Protein AF-W4FU10-F1 (afdb_monomer)

Foldseek 3Di:
DDDDDDDDPDPLAQAQEQDPPKDKDKDPPDKDWAQALQQRWIKIWAFDADPVRHGDQWTFIAIGPGPPLPDDDPQPNSVPNPDGAATHGNPQDFDHWYAANSRQWIWTHRAFFKTWIWGRDDDPVDPGTDTDDMDTDDPVKTFPDKDKDWADPCPVDPDPDDIWIWIWTQIQQGIWIWIDDPRDTGTDDGDGFRFDHWDANHVQQKIWTQGDPQSQKTWIWRDHRSDTQTAAIDGDDDNHDDPLQWDWDCAPNWIWIWGQDLPQQWTFTWTTDRVDHTDGPAIAHHPDSDRWDWAAALRWIWTDDPPVQWIFIDRPLDPDSYGLADTHHNDHDDPDPDDPDPQDWDWDDNHNFWIWTWDDDPDDDIIMIMITGGHRPLLSSLVRSLVVLPQLQVNLLVLQLGWADDPDDPPPDTVVSSLLSNQVSVQVCLLVVNQDPVSLLVNLLLQLVLVLVVVVVVVVVPDDDDPPPPDPDGPSPRGHHQDLVSCVVRHLVVCLVRDQLVSSLSSLVSNVVSCVVSPHQHDLSSLLSNCVSCVVVLNNVVVLPPDHDQDLSNLVSLVVSCVSPVSSPVVSLVSCVVVVVLQVNLVSCLVVLVLLVSLVSVLVCVVVVHDHPDDLLNNVVSLQVSLVVLLPPDDPDPVSNVVSLVSSLVSLVSSLVSCCRNPVQQQDADPQQAGVSQVVDDHDQPSQDDDPVVCVPDPDDPCPRSSQVSCSSSRHDPDPDDD

Secondary structure (DSSP, 8-state):
---PPPPP---------EEEEEEEEE--S--EEEEETTTTEEEEEEEEE-TTSPEEEEEEEEEES-TTTTS----TTTT-TT--EEEEETT---SEEEE-TTS-EEEEE-SSSEEEEEESSPPTT-SSPPEEEEEEPPTT--EEEEEEEEE---TTS---PPPEEEEEEEETTEEEEEEE-SS-EEEEEEEE--EEEEEEEGGGTEEEEEESTTS-EEEEEEEETTEEEE---EE---SS--GGGEEEEEETTEEEEEEEETTTTEEEEEEEETTEEEEEEEEEE-S--SPEEEEEETTEEEEEETTTTEEEEE-TTSS-SS-SSSPEE--------S-------EEEE-SSSEEEEEEPPSSSS--EEEEEEE---HHHHHHHHHHTT--HHHHHHHHTTPPPS-SS--TTTHHHHHHHHHHHHHHHHHHTT---HHHHHHHHHHHHHHHHHHHHHHHHTTS---S--S----TTTTPPP--HHHHIIIIIHHHTTTS-HHHHHHHHHHHHHHHHHTTPPPPHHHHHHHHHHHHTTT-GGGGGGS-PPP-HHHHHHHHHTTTT-HHHHHHHHHHHHHHT-HHHHHHHHHHTT-HHHHHHHHHHHHHTT------HHHHHHHHHHHHHHHHHS--SSHHHHHHHHHHHHHHHHHHHHHHHHH-GGGG-B-TTS-BHHHHH----GGGGPPPTTHHHH----GGG-HHHHHHHHTT--SS----

Radius of gyration: 40.21 Å; Cα contacts (8 Å, |Δi|>4): 1222; chains: 1; bounding box: 93×62×122 Å

Mean predicted aligned error: 14.96 Å

Sequence (723 aa):
MGGMPASMDESGGAHVYLSSAAVRERNMGTASWWHDEAHDCVISLRPILDAEGSSTDKLGLCVDMLPGASHGSASPIAATTHSSHGSFSHGASFVDVKLSIDCQFFAVQRNDIEVDVWATATSDDDASISLRYSVMCKRTSRLLGLYWNAKDIDASAGSTKVPSQYLTLVTTGGLEVFKLTSSKCKFHRVLAYSTHLFWWHPQQHVVVLATGSKATELRPFFVDGGNLAKISKVVVSAPLLTTAQVGLAYLYSTLYLVYSSTSNQQLLLYRVHPSVDTVCVRALRVGFPDPVALSVVDNLLVVHSATYGVSSFYDVALADADPFLHPLPLHMPMPTNNTTTCDKVETAFMSPHFALASRPTNDDDMTRVLFHAIRLNLHAIAACATASARPMLSVARFLLRRRGGTAHGDVGGDDKDVKEALFASFRTRLHEGRWPEADFRACVHMLHHHEATDAMKMQSNILPISKAMASATTSAHLLMHVSQHDWFVYFWQPLQHVLPPPRLSMFLVIFLDSLRQHAFTVSSDLLVLYIQSMATQHRCAELVAFPMDDSVEVAHELELHEGVVPAMHQVAMDMYHRLGAVDDLVRLFLRDGHVTLALRLTLRYASSKKHISHSPKWFFDQVVAVATKAASTPSPDAVTCDQSNVQARQYLYALYVFLCTFAPAALVRDDRGRSQLSYECTFPEHLCTPSDKELQINGSSNDDDPSVHFRRLFGFSDNGHGT

Solvent-accessible surface area (backbone atoms only — not comparable to full-atom values): 41799 Å² total; per-residue (Å²): 141,85,82,78,79,83,78,78,84,83,71,91,64,51,52,50,47,63,42,87,69,54,55,81,43,77,38,89,72,89,64,47,78,34,74,26,77,78,61,64,24,39,38,35,40,38,66,38,60,49,100,88,67,48,74,45,80,32,24,13,39,31,54,42,72,58,75,67,50,89,60,94,56,97,42,80,53,47,82,39,63,83,49,66,43,46,81,38,57,71,85,67,67,68,77,48,54,41,63,35,87,78,56,52,33,37,42,38,24,59,56,52,45,40,33,39,32,29,41,61,62,59,59,98,90,41,100,56,41,46,79,72,46,76,49,67,58,60,93,90,42,39,51,77,50,72,51,58,42,54,32,74,81,75,70,88,63,89,62,88,64,79,57,47,38,24,46,34,41,35,25,38,49,18,41,41,34,28,39,40,54,102,88,48,81,41,86,68,47,75,47,84,38,62,33,76,47,75,50,77,38,57,96,76,30,34,40,34,36,18,18,62,101,56,37,35,35,37,37,37,27,43,51,57,38,92,43,76,45,77,35,55,61,43,78,57,96,55,91,67,68,56,76,62,38,50,49,80,46,77,38,86,95,38,43,26,43,35,36,54,37,57,92,76,26,28,39,40,32,25,42,54,47,84,92,46,76,44,43,77,79,48,65,31,53,43,100,58,70,66,76,44,51,68,29,58,51,78,56,27,43,34,42,32,31,75,92,77,42,27,36,30,39,35,48,82,83,50,90,64,41,55,45,76,47,76,69,30,55,71,49,79,86,69,90,79,80,83,72,99,66,89,71,82,60,54,71,45,80,78,47,45,50,37,34,39,37,41,41,80,52,91,78,81,89,47,42,35,40,35,42,28,36,64,46,84,41,58,52,40,49,32,50,47,38,51,72,69,66,52,60,65,57,58,54,49,61,51,46,31,49,50,72,35,91,61,101,65,88,61,94,76,60,27,66,53,58,42,49,50,24,50,30,49,39,52,50,52,32,52,73,72,67,72,54,54,70,70,59,51,43,54,42,51,41,52,51,49,49,50,51,47,56,49,55,54,47,64,67,59,65,81,56,86,90,76,83,88,84,82,69,94,71,59,84,72,84,52,54,62,88,77,52,74,65,52,45,40,66,60,42,49,61,64,38,68,83,70,46,58,47,72,62,47,46,55,56,48,50,52,50,53,51,38,37,51,78,63,71,49,85,69,58,50,72,59,53,40,53,47,51,55,33,30,48,79,66,74,46,53,73,61,54,72,80,48,92,72,73,82,44,72,69,38,30,51,55,34,48,77,47,24,93,79,37,69,64,35,38,54,54,20,50,54,37,31,59,75,72,63,41,56,67,59,47,34,53,49,26,38,73,75,62,41,48,71,58,23,55,50,52,50,50,58,40,50,76,68,73,48,90,72,88,74,49,75,60,55,54,49,56,51,53,49,51,44,26,45,53,49,56,64,60,90,58,98,46,76,71,58,51,54,52,28,38,52,51,24,51,51,51,54,51,52,48,52,60,45,38,61,71,76,44,43,72,42,57,45,61,49,99,84,52,36,7,57,44,40,76,76,53,83,84,72,78,78,65,38,66,75,56,81,68,60,64,71,77,52,97,67,62,86,80,73,39,62,44,58,48,53,36,51,73,53,12,38,68,90,71,92,67,89,130

Structure (mmCIF, N/CA/C/O backbone):
data_AF-W4FU10-F1
#
_entry.id   AF-W4FU10-F1
#
loop_
_atom_site.group_PDB
_atom_site.id
_atom_site.type_symbol
_atom_site.label_atom_id
_atom_site.label_alt_id
_atom_site.label_comp_id
_atom_site.label_asym_id
_atom_site.label_entity_id
_atom_site.label_seq_id
_atom_site.pdbx_PDB_ins_code
_atom_site.Cartn_x
_atom_site.Cartn_y
_atom_site.Cartn_z
_atom_site.occupancy
_atom_site.B_iso_or_equiv
_atom_site.auth_seq_id
_atom_site.auth_comp_id
_atom_site.auth_asym_id
_atom_site.auth_atom_id
_atom_site.pdbx_PDB_model_num
ATOM 1 N N . MET A 1 1 ? 4.663 34.927 34.720 1.00 31.19 1 MET A N 1
ATOM 2 C CA . MET A 1 1 ? 5.651 34.157 33.940 1.00 31.19 1 MET A CA 1
ATOM 3 C C . MET A 1 1 ? 4.883 33.146 33.113 1.00 31.19 1 MET A C 1
ATOM 5 O O . MET A 1 1 ? 4.564 32.076 33.607 1.00 31.19 1 MET A O 1
ATOM 9 N N . GLY A 1 2 ? 4.456 33.560 31.923 1.00 28.30 2 GLY A N 1
ATOM 10 C CA . GLY A 1 2 ? 3.767 32.702 30.966 1.00 28.30 2 GLY A CA 1
ATOM 11 C C . GLY A 1 2 ? 4.733 32.386 29.836 1.00 28.30 2 GLY A C 1
ATOM 12 O O . GLY A 1 2 ? 5.210 33.308 29.180 1.00 28.30 2 GLY A O 1
ATOM 13 N N . GLY A 1 3 ? 5.048 31.108 29.656 1.00 23.39 3 GLY A N 1
ATOM 14 C CA . GLY A 1 3 ? 5.689 30.603 28.450 1.00 23.39 3 GLY A CA 1
ATOM 15 C C . GLY A 1 3 ? 4.611 29.996 27.565 1.00 23.39 3 GLY A C 1
ATOM 16 O O . GLY A 1 3 ? 4.028 28.979 27.932 1.00 23.39 3 GLY A O 1
ATOM 17 N N . MET A 1 4 ? 4.319 30.643 26.437 1.00 23.44 4 MET A N 1
ATOM 18 C CA . MET A 1 4 ? 3.614 29.996 25.331 1.00 23.44 4 MET A CA 1
ATOM 19 C C . MET A 1 4 ? 4.561 28.990 24.658 1.00 23.44 4 MET A C 1
ATOM 21 O O . MET A 1 4 ? 5.756 29.279 24.548 1.00 23.44 4 MET A O 1
ATOM 25 N N . PRO A 1 5 ? 4.067 27.829 24.200 1.00 24.67 5 PRO A N 1
ATOM 26 C CA . PRO A 1 5 ? 4.856 26.918 23.387 1.00 24.67 5 PRO A CA 1
ATOM 27 C C . PRO A 1 5 ? 5.065 27.503 21.986 1.00 24.67 5 PRO A C 1
ATOM 29 O O . PRO A 1 5 ? 4.197 28.188 21.444 1.00 24.67 5 PRO A O 1
ATOM 32 N N . ALA A 1 6 ? 6.249 27.232 21.439 1.00 24.22 6 ALA A N 1
ATOM 33 C CA . ALA A 1 6 ? 6.689 27.646 20.118 1.00 24.22 6 ALA A CA 1
ATOM 34 C C . ALA A 1 6 ? 5.637 27.320 19.049 1.00 24.22 6 ALA A C 1
ATOM 36 O O . ALA A 1 6 ? 5.184 26.180 18.929 1.00 24.22 6 ALA A O 1
ATOM 37 N N . SER A 1 7 ? 5.271 28.341 18.277 1.00 23.59 7 SER A N 1
ATOM 38 C CA . SER A 1 7 ? 4.534 28.192 17.033 1.00 23.59 7 SER A CA 1
ATOM 39 C C . SER A 1 7 ? 5.283 27.214 16.133 1.00 23.59 7 SER A C 1
ATOM 41 O O . SER A 1 7 ? 6.434 27.453 15.768 1.00 23.59 7 SER A O 1
ATOM 43 N N . MET A 1 8 ? 4.613 26.111 15.802 1.00 24.69 8 MET A N 1
ATOM 44 C CA . MET A 1 8 ? 4.911 25.319 14.619 1.00 24.69 8 MET A CA 1
ATOM 45 C C . MET A 1 8 ? 5.003 26.276 13.430 1.00 24.69 8 MET A C 1
ATOM 47 O O . MET A 1 8 ? 4.026 26.956 13.119 1.00 24.69 8 MET A O 1
ATOM 51 N N . ASP A 1 9 ? 6.165 26.336 12.784 1.00 25.33 9 ASP A N 1
ATOM 52 C CA . ASP A 1 9 ? 6.277 26.916 11.450 1.00 25.33 9 ASP A CA 1
ATOM 53 C C . ASP A 1 9 ? 5.511 26.008 10.479 1.00 25.33 9 ASP A C 1
ATOM 55 O O . ASP A 1 9 ? 6.021 25.038 9.914 1.00 25.33 9 ASP A O 1
ATOM 59 N N . GLU A 1 10 ? 4.228 26.329 10.340 1.00 28.89 10 GLU A N 1
ATOM 60 C CA . GLU A 1 10 ? 3.354 25.945 9.248 1.00 28.89 10 GLU A CA 1
ATOM 61 C C . GLU A 1 10 ? 3.898 26.535 7.939 1.00 28.89 10 GLU A C 1
ATOM 63 O O . GLU A 1 10 ? 3.565 27.645 7.531 1.00 28.89 10 GLU A O 1
ATOM 68 N N . SER A 1 11 ? 4.707 25.763 7.220 1.00 25.77 11 SER A N 1
ATOM 69 C CA . SER A 1 11 ? 4.783 25.890 5.765 1.00 25.77 11 SER A CA 1
ATOM 70 C C . SER A 1 11 ? 4.381 24.556 5.146 1.00 25.77 11 SER A C 1
ATOM 72 O O . SER A 1 11 ? 5.181 23.652 4.927 1.00 25.77 11 SER A O 1
ATOM 74 N N . GLY A 1 12 ? 3.071 24.423 4.915 1.00 27.34 12 GLY A N 1
ATOM 75 C CA . GLY A 1 12 ? 2.421 23.297 4.245 1.00 27.34 12 GLY A CA 1
ATOM 76 C C . GLY A 1 12 ? 2.754 23.204 2.755 1.00 27.34 12 GLY A C 1
ATOM 77 O O . GLY A 1 12 ? 1.863 23.271 1.911 1.00 27.34 12 GLY A O 1
ATOM 78 N N . GLY A 1 13 ? 4.032 23.040 2.420 1.00 28.36 13 GLY A N 1
ATOM 79 C CA . GLY A 1 13 ? 4.457 22.566 1.111 1.00 28.36 13 GLY A CA 1
ATOM 80 C C . GLY A 1 13 ? 4.520 21.043 1.127 1.00 28.36 13 GLY A C 1
ATOM 81 O O . GLY A 1 13 ? 5.261 20.463 1.918 1.00 28.36 13 GLY A O 1
ATOM 82 N N . ALA A 1 14 ? 3.768 20.356 0.262 1.00 34.28 14 ALA A N 1
ATOM 83 C CA . ALA A 1 14 ? 4.060 18.950 0.008 1.00 34.28 14 ALA A CA 1
ATOM 84 C C . ALA A 1 14 ? 5.421 18.845 -0.679 1.00 34.28 14 ALA A C 1
ATOM 86 O O . ALA A 1 14 ? 5.554 19.044 -1.886 1.00 34.28 14 ALA A O 1
ATOM 87 N N . HIS A 1 15 ? 6.438 18.549 0.119 1.00 41.62 15 HIS A N 1
ATOM 88 C CA . HIS A 1 15 ? 7.781 18.311 -0.363 1.00 41.62 15 HIS A CA 1
ATOM 89 C C . HIS A 1 15 ? 7.943 16.822 -0.654 1.00 41.62 15 HIS A C 1
ATOM 91 O O . HIS A 1 15 ? 7.780 15.969 0.221 1.00 41.62 15 HIS A O 1
ATOM 97 N N . VAL A 1 16 ? 8.304 16.510 -1.896 1.00 39.72 16 VAL A N 1
ATOM 98 C CA . VAL A 1 16 ? 9.023 15.272 -2.188 1.00 39.72 16 VAL A CA 1
ATOM 99 C C . VAL A 1 16 ? 10.358 15.391 -1.462 1.00 39.72 16 VAL A C 1
ATOM 101 O O . VAL A 1 16 ? 11.222 16.144 -1.895 1.00 39.72 16 VAL A O 1
ATOM 104 N N . TYR A 1 17 ? 10.514 14.727 -0.319 1.00 43.12 17 TYR A N 1
ATOM 105 C CA . TYR A 1 17 ? 11.795 14.718 0.378 1.00 43.12 17 TYR A CA 1
ATOM 106 C C . TYR A 1 17 ? 12.625 13.561 -0.177 1.00 43.12 17 TYR A C 1
ATOM 108 O O . TYR A 1 17 ? 12.293 12.391 0.022 1.00 43.12 17 TYR A O 1
ATOM 116 N N . LEU A 1 18 ? 13.705 13.883 -0.888 1.00 43.56 18 LEU A N 1
ATOM 117 C CA . LEU A 1 18 ? 14.723 12.901 -1.250 1.00 43.56 18 LEU A CA 1
ATOM 118 C C . LEU A 1 18 ? 15.437 12.466 0.032 1.00 43.56 18 LEU A C 1
ATOM 120 O O . LEU A 1 18 ? 16.051 13.282 0.714 1.00 43.56 18 LEU A O 1
ATOM 124 N N . SER A 1 19 ? 15.297 11.197 0.407 1.00 37.06 19 SER A N 1
ATOM 125 C CA . SER A 1 19 ? 15.842 10.691 1.667 1.00 37.06 19 SER A CA 1
ATOM 126 C C . SER A 1 19 ? 17.360 10.511 1.590 1.00 37.06 19 SER A C 1
ATOM 128 O O . SER A 1 19 ? 17.912 10.155 0.551 1.00 37.06 19 SER A O 1
ATOM 130 N N . SER A 1 20 ? 18.010 10.718 2.737 1.00 30.88 20 SER A N 1
ATOM 131 C CA . SER A 1 20 ? 19.456 10.754 3.004 1.00 30.88 20 SER A CA 1
ATOM 132 C C . SER A 1 20 ? 20.206 9.416 2.835 1.00 30.88 20 SER A C 1
ATOM 134 O O . SER A 1 20 ? 21.235 9.200 3.476 1.00 30.88 20 SER A O 1
ATOM 136 N N . ALA A 1 21 ? 19.759 8.508 1.969 1.00 35.88 21 ALA A N 1
ATOM 137 C CA . ALA A 1 21 ? 20.640 7.450 1.471 1.00 35.88 21 ALA A CA 1
ATOM 138 C C . ALA A 1 21 ? 21.494 8.047 0.345 1.00 35.88 21 ALA A C 1
ATOM 140 O O . ALA A 1 21 ? 21.307 7.726 -0.826 1.00 35.88 21 ALA A O 1
ATOM 141 N N . ALA A 1 22 ? 22.335 9.020 0.711 1.00 43.72 22 ALA A N 1
ATOM 142 C CA . ALA A 1 22 ? 23.119 9.781 -0.238 1.00 43.72 22 ALA A CA 1
ATOM 143 C C . ALA A 1 22 ? 24.577 9.347 -0.217 1.00 43.72 22 ALA A C 1
ATOM 145 O O . ALA A 1 22 ? 25.262 9.497 0.796 1.00 43.72 22 ALA A O 1
ATOM 146 N N . VAL A 1 23 ? 25.063 8.845 -1.350 1.00 47.91 23 VAL A N 1
ATOM 147 C CA . VAL A 1 23 ? 26.503 8.678 -1.555 1.00 47.91 23 VAL A CA 1
ATOM 148 C C . VAL A 1 23 ? 27.050 10.009 -2.017 1.00 47.91 23 VAL A C 1
ATOM 150 O O . VAL A 1 23 ? 26.573 10.590 -2.995 1.00 47.91 23 VAL A O 1
ATOM 153 N N . ARG A 1 24 ? 28.032 10.506 -1.264 1.00 47.97 24 ARG A N 1
ATOM 154 C CA . ARG A 1 24 ? 28.700 11.762 -1.560 1.00 47.97 24 ARG A CA 1
ATOM 155 C C . ARG A 1 24 ? 30.018 11.518 -2.258 1.00 47.97 24 ARG A C 1
ATOM 157 O O . ARG A 1 24 ? 30.980 11.062 -1.649 1.00 47.97 24 ARG A O 1
ATOM 164 N N . GLU A 1 25 ? 30.066 11.965 -3.497 1.00 54.59 25 GLU A N 1
ATOM 165 C CA . GLU A 1 25 ? 31.232 11.890 -4.350 1.00 54.59 25 GLU A CA 1
ATOM 166 C C . GLU A 1 25 ? 31.921 13.256 -4.463 1.00 54.59 25 GLU A C 1
ATOM 168 O O . GLU A 1 25 ? 31.271 14.296 -4.637 1.00 54.59 25 GLU A O 1
ATOM 173 N N . ARG A 1 26 ? 33.255 13.268 -4.412 1.00 53.31 26 ARG A N 1
ATOM 174 C CA . ARG A 1 26 ? 34.060 14.413 -4.857 1.00 53.31 26 ARG A CA 1
ATOM 175 C C . ARG A 1 26 ? 34.611 14.103 -6.245 1.00 53.31 26 ARG A C 1
ATOM 177 O O . ARG A 1 26 ? 35.449 13.219 -6.372 1.00 53.31 26 ARG A O 1
ATOM 184 N N . ASN A 1 27 ? 34.164 14.836 -7.264 1.00 59.34 27 ASN A N 1
ATOM 185 C CA . ASN A 1 27 ? 34.719 14.714 -8.607 1.00 59.34 27 ASN A CA 1
ATOM 186 C C . ASN A 1 27 ? 36.088 15.411 -8.647 1.00 59.34 27 ASN A C 1
ATOM 188 O O . ASN A 1 27 ? 36.135 16.628 -8.503 1.00 59.34 27 ASN A O 1
ATOM 192 N N . MET A 1 28 ? 37.166 14.636 -8.811 1.00 52.41 28 MET A N 1
ATOM 193 C CA . MET A 1 28 ? 38.549 15.113 -9.019 1.00 52.41 28 MET A CA 1
ATOM 194 C C . MET A 1 28 ? 38.879 15.347 -10.513 1.00 52.41 28 MET A C 1
ATOM 196 O O . MET A 1 28 ? 40.018 15.653 -10.846 1.00 52.41 28 MET A O 1
ATOM 200 N N . GLY A 1 29 ? 37.897 15.187 -11.415 1.00 53.84 29 GLY A N 1
ATOM 201 C CA . GLY A 1 29 ? 38.054 15.275 -12.872 1.00 53.84 29 GLY A CA 1
ATOM 202 C C . GLY A 1 29 ? 37.868 13.920 -13.572 1.00 53.84 29 GLY A C 1
ATOM 203 O O . GLY A 1 29 ? 38.444 12.915 -13.174 1.00 53.84 29 GLY A O 1
ATOM 204 N N . THR A 1 30 ? 37.063 13.901 -14.646 1.00 52.94 30 THR A N 1
ATOM 205 C CA . THR A 1 30 ? 36.764 12.766 -15.566 1.00 52.94 30 THR A CA 1
ATOM 206 C C . THR A 1 30 ? 35.996 11.550 -15.027 1.00 52.94 30 THR A C 1
ATOM 208 O O . THR A 1 30 ? 35.845 10.561 -15.745 1.00 52.94 30 THR A O 1
ATOM 211 N N . ALA A 1 31 ? 35.440 11.604 -13.817 1.00 59.84 31 ALA A N 1
ATOM 212 C CA . ALA A 1 31 ? 34.689 10.463 -13.303 1.00 59.84 31 ALA A CA 1
ATOM 213 C C . ALA A 1 31 ? 33.359 10.255 -14.058 1.00 59.84 31 ALA A C 1
ATOM 215 O O . ALA A 1 31 ? 32.524 11.161 -14.152 1.00 59.84 31 ALA A O 1
ATOM 216 N N . SER A 1 32 ? 33.187 9.051 -14.609 1.00 76.12 32 SER A N 1
ATOM 217 C CA . SER A 1 32 ? 31.986 8.595 -15.323 1.00 76.12 32 SER A CA 1
ATOM 218 C C . SER A 1 32 ? 31.208 7.599 -14.464 1.00 76.12 32 SER A C 1
ATOM 220 O O . SER A 1 32 ? 31.798 6.875 -13.664 1.00 76.12 32 SER A O 1
ATOM 222 N N . TRP A 1 33 ? 29.880 7.606 -14.593 1.00 80.81 33 TRP A N 1
ATOM 223 C CA . TRP A 1 33 ? 28.963 6.885 -13.704 1.00 80.81 33 TRP A CA 1
ATOM 224 C C . TRP A 1 33 ? 27.923 6.133 -14.523 1.00 80.81 33 TRP A C 1
ATOM 226 O O . TRP A 1 33 ? 27.387 6.681 -15.488 1.00 80.81 33 TRP A O 1
ATOM 236 N N . TRP A 1 34 ? 27.577 4.927 -14.084 1.00 85.38 34 TRP A N 1
ATOM 237 C CA . TRP A 1 34 ? 26.547 4.090 -14.691 1.00 85.38 34 TRP A CA 1
ATOM 238 C C . TRP A 1 34 ? 25.648 3.502 -13.614 1.00 85.38 34 TRP A C 1
ATOM 240 O O . TRP A 1 34 ? 26.103 3.135 -12.534 1.00 85.38 34 TRP A O 1
ATOM 250 N N . HIS A 1 35 ? 24.357 3.410 -13.914 1.00 84.06 35 HIS A N 1
ATOM 251 C CA . HIS A 1 35 ? 23.396 2.731 -13.056 1.00 84.06 35 HIS A CA 1
ATOM 252 C C . HIS A 1 35 ? 23.231 1.283 -13.521 1.00 84.06 35 HIS A C 1
ATOM 254 O O . HIS A 1 35 ? 22.861 1.032 -14.676 1.0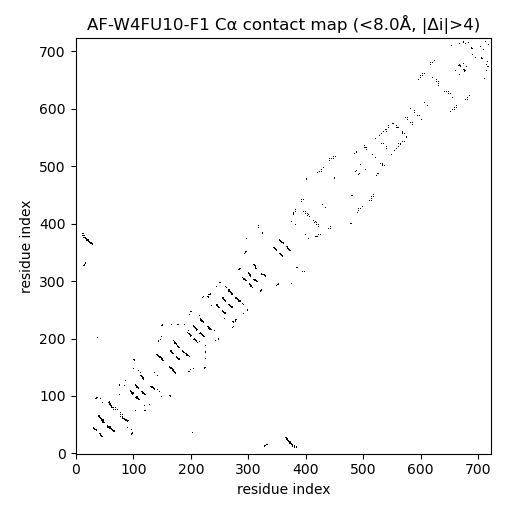0 84.06 35 HIS A O 1
ATOM 260 N N . ASP A 1 36 ? 23.473 0.332 -12.625 1.00 86.31 36 ASP A N 1
ATOM 261 C CA . ASP A 1 36 ? 23.208 -1.077 -12.875 1.00 86.31 36 ASP A CA 1
ATOM 262 C C . ASP A 1 36 ? 21.815 -1.445 -12.356 1.00 86.31 36 ASP A C 1
ATOM 264 O O . ASP A 1 36 ? 21.576 -1.583 -11.161 1.00 86.31 36 ASP A O 1
ATOM 268 N N . GLU A 1 37 ? 20.873 -1.606 -13.285 1.00 83.69 37 GLU A N 1
ATOM 269 C CA . GLU A 1 37 ? 19.467 -1.889 -12.974 1.00 83.69 37 GLU A CA 1
ATOM 270 C C . GLU A 1 37 ? 19.261 -3.270 -12.335 1.00 83.69 37 GLU A C 1
ATOM 272 O O . GLU A 1 37 ? 18.239 -3.500 -11.693 1.00 83.69 37 GLU A O 1
ATOM 277 N N . ALA A 1 38 ? 20.173 -4.221 -12.575 1.00 85.06 38 ALA A N 1
ATOM 278 C CA . ALA A 1 38 ? 20.026 -5.595 -12.103 1.00 85.06 38 ALA A CA 1
ATOM 279 C C . ALA A 1 38 ? 20.336 -5.713 -10.608 1.00 85.06 38 ALA A C 1
ATOM 281 O O . ALA A 1 38 ? 19.668 -6.479 -9.913 1.00 85.06 38 ALA A O 1
ATOM 282 N N . HIS A 1 39 ? 21.303 -4.930 -10.133 1.00 83.81 39 HIS A N 1
ATOM 283 C CA . HIS A 1 39 ? 21.738 -4.908 -8.740 1.00 83.81 39 HIS A CA 1
ATOM 284 C C . HIS A 1 39 ? 21.295 -3.649 -7.983 1.00 83.81 39 HIS A C 1
ATOM 286 O O . HIS A 1 39 ? 21.554 -3.566 -6.787 1.00 83.81 39 HIS A O 1
ATOM 292 N N . ASP A 1 40 ? 20.632 -2.700 -8.656 1.00 79.81 40 ASP A N 1
ATOM 293 C CA . ASP A 1 40 ? 20.196 -1.406 -8.104 1.00 79.81 40 ASP A CA 1
ATOM 294 C C . ASP A 1 40 ? 21.362 -0.629 -7.464 1.00 79.81 40 ASP A C 1
ATOM 296 O O . ASP A 1 40 ? 21.273 -0.114 -6.350 1.00 79.81 40 ASP A O 1
ATOM 300 N N . CYS A 1 41 ? 22.500 -0.596 -8.165 1.00 82.81 41 CYS A N 1
ATOM 301 C CA . CYS A 1 41 ? 23.742 0.003 -7.682 1.00 82.81 41 CYS A CA 1
ATOM 302 C C . CYS A 1 41 ? 24.332 1.006 -8.685 1.00 82.81 41 CYS A C 1
ATOM 304 O O . CYS A 1 41 ? 23.922 1.088 -9.848 1.00 82.81 41 CYS A O 1
ATOM 306 N N . VAL A 1 42 ? 25.304 1.794 -8.222 1.00 82.62 42 VAL A N 1
ATOM 307 C CA . VAL A 1 42 ? 26.023 2.768 -9.049 1.00 82.62 42 VAL A CA 1
ATOM 308 C C . VAL A 1 42 ? 27.446 2.276 -9.268 1.00 82.62 42 VAL A C 1
ATOM 310 O O . VAL A 1 42 ? 28.153 1.951 -8.318 1.00 82.62 42 VAL A O 1
ATOM 313 N N . ILE A 1 43 ? 27.871 2.241 -10.527 1.00 85.75 43 ILE A N 1
ATOM 314 C CA . ILE A 1 43 ? 29.237 1.915 -10.923 1.00 85.75 43 ILE A CA 1
ATOM 315 C C . ILE A 1 43 ? 29.932 3.203 -11.341 1.00 85.75 43 ILE A C 1
ATOM 317 O O . ILE A 1 43 ? 29.397 3.971 -12.141 1.00 85.75 43 ILE A O 1
ATOM 321 N N . SER A 1 44 ? 31.128 3.434 -10.817 1.00 84.25 44 SER A N 1
ATOM 322 C CA . SER A 1 44 ? 31.880 4.665 -11.011 1.00 84.25 44 SER A CA 1
ATOM 323 C C . SER A 1 44 ? 33.290 4.415 -11.517 1.00 84.25 44 SER A C 1
ATOM 325 O O . SER A 1 44 ? 33.976 3.531 -11.022 1.00 84.25 44 SER A O 1
ATOM 327 N N . LEU A 1 45 ? 33.754 5.196 -12.491 1.00 84.38 45 LEU A N 1
ATOM 328 C CA . LEU A 1 45 ? 35.150 5.191 -12.924 1.00 84.38 45 LEU A CA 1
ATOM 329 C C . LEU A 1 45 ? 35.900 6.302 -12.193 1.00 84.38 45 LEU A C 1
ATOM 331 O O . LEU A 1 45 ? 35.633 7.482 -12.420 1.00 84.38 45 LEU A O 1
ATOM 335 N N . ARG A 1 46 ? 36.824 5.927 -11.306 1.00 81.94 46 ARG A N 1
ATOM 336 C CA . ARG A 1 46 ? 37.506 6.852 -10.389 1.00 81.94 46 ARG A CA 1
ATOM 337 C C . ARG A 1 46 ? 39.018 6.658 -10.417 1.00 81.94 46 ARG A C 1
ATOM 339 O O . ARG A 1 46 ? 39.462 5.537 -10.667 1.00 81.94 46 ARG A O 1
ATOM 346 N N . PRO A 1 47 ? 39.822 7.696 -10.137 1.00 77.50 47 PRO A N 1
ATOM 347 C CA . PRO A 1 47 ? 41.255 7.518 -9.951 1.00 77.50 47 PRO A CA 1
ATOM 348 C C . PRO A 1 47 ? 41.556 6.547 -8.811 1.00 77.50 47 PRO A C 1
ATOM 350 O O . PRO A 1 47 ? 40.947 6.609 -7.742 1.00 77.50 47 PRO A O 1
ATOM 353 N N . ILE A 1 48 ? 42.499 5.638 -9.044 1.00 77.12 48 ILE A N 1
ATOM 354 C CA . ILE A 1 48 ? 43.001 4.732 -8.014 1.00 77.12 48 ILE A CA 1
ATOM 355 C C . ILE A 1 48 ? 43.905 5.556 -7.099 1.00 77.12 48 ILE A C 1
ATOM 357 O O . ILE A 1 48 ? 44.813 6.230 -7.585 1.00 77.12 48 ILE A O 1
ATOM 361 N N . LEU A 1 49 ? 43.662 5.513 -5.791 1.00 74.56 49 LEU A N 1
ATOM 362 C CA . LEU A 1 49 ? 44.477 6.214 -4.799 1.00 74.56 49 LEU A CA 1
ATOM 363 C C . LEU A 1 49 ? 45.592 5.296 -4.284 1.00 74.56 49 LEU A C 1
ATOM 365 O O . LEU A 1 49 ? 45.380 4.091 -4.127 1.00 74.56 49 LEU A O 1
ATOM 369 N N . ASP A 1 50 ? 46.771 5.856 -4.030 1.00 71.81 50 ASP A N 1
ATOM 370 C CA . ASP A 1 50 ? 47.863 5.149 -3.361 1.00 71.81 50 ASP A CA 1
ATOM 371 C C . ASP A 1 50 ? 47.655 5.068 -1.834 1.00 71.81 50 ASP A C 1
ATOM 373 O O . ASP A 1 50 ? 46.685 5.592 -1.280 1.00 71.81 50 ASP A O 1
ATOM 377 N N . ALA A 1 51 ? 48.566 4.381 -1.133 1.00 67.75 51 ALA A N 1
ATOM 378 C CA . ALA A 1 51 ? 48.492 4.186 0.320 1.00 67.75 51 ALA A CA 1
ATOM 379 C C . ALA A 1 51 ? 48.576 5.499 1.128 1.00 67.75 51 ALA A C 1
ATOM 381 O O . ALA A 1 51 ? 48.194 5.518 2.298 1.00 67.75 51 ALA A O 1
ATOM 382 N N . GLU A 1 52 ? 49.057 6.583 0.513 1.00 67.56 52 GLU A N 1
ATOM 383 C CA . GLU A 1 52 ? 49.159 7.921 1.104 1.00 67.56 52 GLU A CA 1
ATOM 384 C C . GLU A 1 52 ? 47.939 8.800 0.753 1.00 67.56 52 GLU A C 1
ATOM 386 O O . GLU A 1 52 ? 47.806 9.916 1.258 1.00 67.56 52 GLU A O 1
ATOM 391 N N . GLY A 1 53 ? 47.004 8.283 -0.057 1.00 62.44 53 GLY A N 1
ATOM 392 C CA . GLY A 1 53 ? 45.776 8.960 -0.474 1.00 62.44 53 GLY A CA 1
ATOM 393 C C . GLY A 1 53 ? 45.942 9.890 -1.681 1.00 62.44 53 GLY A C 1
ATOM 394 O O . GLY A 1 53 ? 45.016 10.641 -1.992 1.00 62.44 53 GLY A O 1
ATOM 395 N N . SER A 1 54 ? 47.090 9.851 -2.360 1.00 66.25 54 SER A N 1
ATOM 396 C CA . SER A 1 54 ? 47.356 10.595 -3.590 1.00 66.25 54 SER A CA 1
ATOM 397 C C . SER A 1 54 ? 46.820 9.846 -4.815 1.00 66.25 54 SER A C 1
ATOM 399 O O . SER A 1 54 ? 46.801 8.615 -4.867 1.00 66.25 54 SER A O 1
ATOM 401 N N . SER A 1 55 ? 46.350 10.591 -5.818 1.00 64.94 55 SER A N 1
ATOM 402 C CA . SER A 1 55 ? 45.813 10.015 -7.054 1.00 64.94 55 SER A CA 1
ATOM 403 C C . SER A 1 55 ? 46.927 9.415 -7.906 1.00 64.94 55 SER A C 1
ATOM 405 O O . SER A 1 55 ? 47.880 10.102 -8.269 1.00 64.94 55 SER A O 1
ATOM 407 N N . THR A 1 56 ? 46.772 8.156 -8.306 1.00 69.12 56 THR A N 1
ATOM 408 C CA . THR A 1 56 ? 47.577 7.571 -9.385 1.00 69.12 56 THR A CA 1
ATOM 409 C C . THR A 1 56 ? 47.069 8.049 -10.754 1.00 69.12 56 THR A C 1
ATOM 411 O O . THR A 1 56 ? 45.933 8.505 -10.880 1.00 69.12 56 THR A O 1
ATOM 414 N N . ASP A 1 57 ? 47.879 7.901 -11.809 1.00 74.69 57 ASP A N 1
ATOM 415 C CA . ASP A 1 57 ? 47.501 8.186 -13.214 1.00 74.69 57 ASP A CA 1
ATOM 416 C C . ASP A 1 57 ? 46.575 7.102 -13.826 1.00 74.69 57 ASP A C 1
ATOM 418 O O . ASP A 1 57 ? 46.430 6.950 -15.041 1.00 74.69 57 ASP A O 1
ATOM 422 N N . LYS A 1 58 ? 45.986 6.257 -12.975 1.00 81.31 58 LYS A N 1
ATOM 423 C CA . LYS A 1 58 ? 45.171 5.108 -13.366 1.00 81.31 58 LYS A CA 1
ATOM 424 C C . LYS A 1 58 ? 43.770 5.241 -12.800 1.00 81.31 58 LYS A C 1
ATOM 426 O O . LYS A 1 58 ? 43.580 5.682 -11.672 1.00 81.31 58 LYS A O 1
ATOM 431 N N . LEU A 1 59 ? 42.797 4.798 -13.583 1.00 83.56 59 LEU A N 1
ATOM 432 C CA . LEU A 1 59 ? 41.392 4.742 -13.201 1.00 83.56 59 LEU A CA 1
ATOM 433 C C . LEU A 1 59 ? 40.996 3.303 -12.852 1.00 83.56 59 LEU A C 1
ATOM 435 O O . LEU A 1 59 ? 41.553 2.350 -13.398 1.00 83.56 59 LEU A O 1
ATOM 439 N N . GLY A 1 60 ? 40.011 3.142 -11.978 1.00 84.50 60 GLY A N 1
ATOM 440 C CA . GLY A 1 60 ? 39.400 1.866 -11.621 1.00 84.50 60 GLY A CA 1
ATOM 441 C C . GLY A 1 60 ? 37.891 2.010 -11.438 1.00 84.50 60 GLY A C 1
ATOM 442 O O . GLY A 1 60 ? 37.386 3.099 -11.167 1.00 84.50 60 GLY A O 1
ATOM 443 N N . LEU A 1 61 ? 37.169 0.910 -11.632 1.00 87.00 61 LEU A N 1
ATOM 444 C CA . LEU A 1 61 ? 35.723 0.825 -11.452 1.00 87.00 61 LEU A CA 1
ATOM 445 C C . LEU A 1 61 ? 35.397 0.582 -9.982 1.00 87.00 61 LEU A C 1
ATOM 447 O O . LEU A 1 61 ? 35.910 -0.359 -9.392 1.00 87.00 61 LEU A O 1
ATOM 451 N N . CYS A 1 62 ? 34.511 1.357 -9.387 1.00 83.38 62 CYS A N 1
ATOM 452 C CA . CYS A 1 62 ? 34.026 1.102 -8.039 1.00 83.38 62 CYS A CA 1
ATOM 453 C C . CYS A 1 62 ? 32.519 0.862 -8.060 1.00 83.38 62 CYS A C 1
ATOM 455 O O . CYS A 1 62 ? 31.817 1.408 -8.908 1.00 83.38 62 CYS A O 1
ATOM 457 N N . VAL A 1 63 ? 32.033 0.043 -7.129 1.00 83.31 63 VAL A N 1
ATOM 458 C CA . VAL A 1 63 ? 30.606 -0.255 -6.979 1.00 83.31 63 VAL A CA 1
ATOM 459 C C . VAL A 1 63 ? 30.126 0.345 -5.671 1.00 83.31 63 VAL A C 1
ATOM 461 O O . VAL A 1 63 ? 30.543 -0.078 -4.596 1.00 83.31 63 VAL A O 1
ATOM 464 N N . ASP A 1 64 ? 29.229 1.311 -5.776 1.00 78.00 64 ASP A N 1
ATOM 465 C CA . ASP A 1 64 ? 28.610 1.997 -4.656 1.00 78.00 64 ASP A CA 1
ATOM 466 C C . ASP A 1 64 ? 27.126 1.564 -4.560 1.00 78.00 64 ASP A C 1
ATOM 468 O O . ASP A 1 64 ? 26.495 1.223 -5.561 1.00 78.00 64 ASP A O 1
ATOM 472 N N . MET A 1 65 ? 26.543 1.570 -3.354 1.00 72.50 65 MET A N 1
ATOM 473 C CA . MET A 1 65 ? 25.120 1.243 -3.098 1.00 72.50 65 MET A CA 1
ATOM 474 C C . MET A 1 65 ? 24.667 -0.204 -3.381 1.00 72.50 65 MET A C 1
ATOM 476 O O . MET A 1 65 ? 23.473 -0.437 -3.530 1.00 72.50 65 MET A O 1
ATOM 480 N N . LEU A 1 66 ? 25.566 -1.196 -3.400 1.00 78.62 66 LEU A N 1
ATOM 481 C CA . LEU A 1 66 ? 25.180 -2.603 -3.595 1.00 78.62 66 LEU A CA 1
ATOM 482 C C . LEU A 1 66 ? 24.336 -3.148 -2.409 1.00 78.62 66 LEU A C 1
ATOM 484 O O . LEU A 1 66 ? 24.851 -3.219 -1.285 1.00 78.62 66 LEU A O 1
ATOM 488 N N . PRO A 1 67 ? 23.075 -3.580 -2.617 1.00 67.06 67 PRO A N 1
ATOM 489 C CA . PRO A 1 67 ? 22.228 -4.120 -1.550 1.00 67.06 67 PRO A CA 1
ATOM 490 C C . PRO A 1 67 ? 22.774 -5.441 -0.971 1.00 67.06 67 PRO A C 1
ATOM 492 O O . PRO A 1 67 ? 23.174 -6.334 -1.714 1.00 67.06 67 PRO A O 1
ATOM 495 N N . GLY A 1 68 ? 22.765 -5.598 0.361 1.00 57.09 68 GLY A N 1
ATOM 496 C CA . GLY A 1 68 ? 23.152 -6.851 1.041 1.00 57.09 68 GLY A CA 1
ATOM 497 C C . GLY A 1 68 ? 24.621 -6.972 1.479 1.00 57.09 68 GLY A C 1
ATOM 498 O O . GLY A 1 68 ? 25.009 -8.011 2.010 1.00 57.09 68 GLY A O 1
ATOM 499 N N . ALA A 1 69 ? 25.434 -5.920 1.336 1.00 47.47 69 ALA A N 1
ATOM 500 C CA . ALA A 1 69 ? 26.830 -5.912 1.797 1.00 47.47 69 ALA A CA 1
ATOM 501 C C . ALA A 1 69 ? 27.001 -5.960 3.337 1.00 47.47 69 ALA A C 1
ATOM 503 O O . ALA A 1 69 ? 28.102 -6.190 3.828 1.00 47.47 69 ALA A O 1
ATOM 504 N N . SER A 1 70 ? 25.929 -5.779 4.120 1.00 37.44 70 SER A N 1
ATOM 505 C CA . SER A 1 70 ? 25.986 -5.726 5.590 1.00 37.44 70 SER A CA 1
ATOM 506 C C . SER A 1 70 ? 25.885 -7.081 6.304 1.00 37.44 70 SER A C 1
ATOM 508 O O . SER A 1 70 ? 26.155 -7.140 7.502 1.00 37.44 70 SER A O 1
ATOM 510 N N . HIS A 1 71 ? 25.562 -8.183 5.614 1.00 32.50 71 HIS A N 1
ATOM 511 C CA . HIS A 1 71 ? 25.471 -9.505 6.246 1.00 32.50 71 HIS A CA 1
ATOM 512 C C . HIS A 1 71 ? 25.953 -10.634 5.329 1.00 32.50 71 HIS A C 1
ATOM 514 O O . HIS A 1 71 ? 25.185 -11.169 4.541 1.00 32.50 71 HIS A O 1
ATOM 520 N N . GLY A 1 72 ? 27.222 -11.030 5.482 1.00 32.44 72 GLY A N 1
ATOM 521 C CA . GLY A 1 72 ? 27.703 -12.415 5.327 1.00 32.44 72 GLY A CA 1
ATOM 522 C C . GLY A 1 72 ? 27.372 -13.194 4.044 1.00 32.44 72 GLY A C 1
ATOM 523 O O . GLY A 1 72 ? 27.463 -14.419 4.061 1.00 32.44 72 GLY A O 1
ATOM 524 N N . SER A 1 73 ? 26.989 -12.537 2.950 1.00 33.91 73 SER A N 1
ATOM 525 C CA . SER A 1 73 ? 26.806 -13.174 1.645 1.00 33.91 73 SER A CA 1
ATOM 526 C C . SER A 1 73 ? 28.167 -13.402 0.986 1.00 33.91 73 SER A C 1
ATOM 528 O O . SER A 1 73 ? 28.987 -12.491 0.906 1.00 33.91 73 SER A O 1
ATOM 530 N N . ALA A 1 74 ? 28.399 -14.619 0.491 1.00 36.78 74 ALA A N 1
ATOM 531 C CA . ALA A 1 74 ? 29.624 -15.055 -0.179 1.00 36.78 74 ALA A CA 1
ATOM 532 C C . ALA A 1 74 ? 29.784 -14.474 -1.605 1.00 36.78 74 ALA A C 1
ATOM 534 O O . ALA A 1 74 ? 30.100 -15.205 -2.544 1.00 36.78 74 ALA A O 1
ATOM 535 N N . SER A 1 75 ? 29.547 -13.171 -1.796 1.00 45.34 75 SER A N 1
ATOM 536 C CA . SER A 1 75 ? 29.900 -12.457 -3.026 1.00 45.34 75 SER A CA 1
ATOM 537 C C . SER A 1 75 ? 31.217 -11.688 -2.815 1.00 45.34 75 SER A C 1
ATOM 539 O O . SER A 1 75 ? 31.350 -10.954 -1.837 1.00 45.34 75 SER A O 1
ATOM 541 N N . PRO A 1 76 ? 32.215 -11.823 -3.708 1.00 47.88 76 PRO A N 1
ATOM 542 C CA . PRO A 1 76 ? 33.544 -11.234 -3.518 1.00 47.88 76 PRO A CA 1
ATOM 543 C C . PRO A 1 76 ? 33.535 -9.697 -3.467 1.00 47.88 76 PRO A C 1
ATOM 545 O O . PRO A 1 76 ? 34.430 -9.119 -2.865 1.00 47.88 76 PRO A O 1
ATOM 548 N N . ILE A 1 77 ? 32.510 -9.040 -4.029 1.00 50.66 77 ILE A N 1
ATOM 549 C CA . ILE A 1 77 ? 32.357 -7.571 -4.018 1.00 50.66 77 ILE A CA 1
ATOM 550 C C . ILE A 1 77 ? 31.767 -7.049 -2.694 1.00 50.66 77 ILE A C 1
ATOM 552 O O . ILE A 1 77 ? 32.087 -5.937 -2.280 1.00 50.66 77 ILE A O 1
ATOM 556 N N . ALA A 1 78 ? 30.948 -7.835 -1.980 1.00 44.94 78 ALA A N 1
ATOM 557 C CA . ALA A 1 78 ? 30.352 -7.396 -0.711 1.00 44.94 78 ALA A CA 1
ATOM 558 C C . ALA A 1 78 ? 31.403 -7.159 0.389 1.00 44.94 78 ALA A C 1
ATOM 560 O O . ALA A 1 78 ? 31.180 -6.355 1.289 1.00 44.94 78 ALA A O 1
ATOM 561 N N . ALA A 1 79 ? 32.565 -7.812 0.292 1.00 39.69 79 ALA A N 1
ATOM 562 C CA . ALA A 1 79 ? 33.687 -7.621 1.208 1.00 39.69 79 ALA A CA 1
ATOM 563 C C . ALA A 1 79 ? 34.545 -6.376 0.889 1.00 39.69 79 ALA A C 1
ATOM 565 O O . ALA A 1 79 ? 35.397 -6.009 1.696 1.00 39.69 79 ALA A O 1
ATOM 566 N N . THR A 1 80 ? 34.352 -5.731 -0.271 1.00 50.38 80 THR A N 1
ATOM 567 C CA . THR A 1 80 ? 35.280 -4.720 -0.803 1.00 50.38 80 THR A CA 1
ATOM 568 C C . THR A 1 80 ? 34.578 -3.500 -1.409 1.00 50.38 80 THR A C 1
ATOM 570 O O . THR A 1 80 ? 35.083 -2.913 -2.359 1.00 50.38 80 THR A O 1
ATOM 573 N N . THR A 1 81 ? 33.448 -3.048 -0.855 1.00 49.19 81 THR A N 1
ATOM 574 C CA . THR A 1 81 ? 32.617 -1.925 -1.367 1.00 49.19 81 THR A CA 1
ATOM 575 C C . THR A 1 81 ? 33.335 -0.571 -1.552 1.00 49.19 81 THR A C 1
ATOM 577 O O . THR A 1 81 ? 32.725 0.396 -1.994 1.00 49.19 81 THR A O 1
ATOM 580 N N . HIS A 1 82 ? 34.633 -0.479 -1.246 1.00 52.75 82 HIS A N 1
ATOM 581 C CA . HIS A 1 82 ? 35.489 0.686 -1.491 1.00 52.75 82 HIS A CA 1
ATOM 582 C C . HIS A 1 82 ? 36.769 0.379 -2.295 1.00 52.75 82 HIS A C 1
ATOM 584 O O . HIS A 1 82 ? 37.601 1.267 -2.470 1.00 52.75 82 HIS A O 1
ATOM 590 N N . SER A 1 83 ? 36.954 -0.847 -2.797 1.00 63.91 83 SER A N 1
ATOM 591 C CA . SER A 1 83 ? 38.093 -1.186 -3.655 1.00 63.91 83 SER A CA 1
ATOM 592 C C . SER A 1 83 ? 37.837 -0.766 -5.096 1.00 63.91 83 SER A C 1
ATOM 594 O O . SER A 1 83 ? 36.748 -0.975 -5.631 1.00 63.91 83 SER A O 1
ATOM 596 N N . SER A 1 84 ? 38.862 -0.222 -5.744 1.00 72.06 84 SER A N 1
ATOM 597 C CA . SER A 1 84 ? 38.851 -0.020 -7.189 1.00 72.06 84 SER A CA 1
ATOM 598 C C . SER A 1 84 ? 39.060 -1.351 -7.916 1.00 72.06 84 SER A C 1
ATOM 600 O O . SER A 1 84 ? 39.905 -2.164 -7.539 1.00 72.06 84 SER A O 1
ATOM 602 N N . HIS A 1 85 ? 38.270 -1.576 -8.962 1.00 77.31 85 HIS A N 1
ATOM 603 C CA . HIS A 1 85 ? 38.284 -2.772 -9.786 1.00 77.31 85 HIS A CA 1
ATOM 604 C C . HIS A 1 85 ? 38.820 -2.469 -11.190 1.00 77.31 85 HIS A C 1
ATOM 606 O O . HIS A 1 85 ? 38.306 -1.608 -11.900 1.00 77.31 85 HIS A O 1
ATOM 612 N N . GLY A 1 86 ? 39.840 -3.204 -11.627 1.00 75.19 86 GLY A N 1
ATOM 613 C CA . GLY A 1 86 ? 40.520 -2.950 -12.899 1.00 75.19 86 GLY A CA 1
ATOM 614 C C . GLY A 1 86 ? 41.519 -1.796 -12.817 1.00 75.19 86 GLY A C 1
ATOM 615 O O . GLY A 1 86 ? 41.552 -1.036 -11.855 1.00 75.19 86 GLY A O 1
ATOM 616 N N . SER A 1 87 ? 42.378 -1.698 -13.832 1.00 80.94 87 SER A N 1
ATOM 617 C CA . SER A 1 87 ? 43.375 -0.634 -13.957 1.00 80.94 87 SER A CA 1
ATOM 618 C C . SER A 1 87 ? 43.360 -0.108 -15.386 1.00 80.94 87 SER A C 1
ATOM 620 O O . SER A 1 87 ? 43.844 -0.760 -16.311 1.00 80.94 87 SER A O 1
ATOM 622 N N . PHE A 1 88 ? 42.775 1.070 -15.559 1.00 83.12 88 PHE A N 1
ATOM 623 C CA . PHE A 1 88 ? 42.562 1.722 -16.843 1.00 83.12 88 PHE A CA 1
ATOM 624 C C . PHE A 1 88 ? 43.428 2.978 -16.950 1.00 83.12 88 PHE A C 1
ATOM 626 O O . PHE A 1 88 ? 43.799 3.583 -15.947 1.00 83.12 88 PHE A O 1
ATOM 633 N N . SER A 1 89 ? 43.772 3.375 -18.172 1.00 82.19 89 SER A N 1
ATOM 634 C CA . SER A 1 89 ? 44.496 4.625 -18.427 1.00 82.19 89 SER A CA 1
ATOM 635 C C . SER A 1 89 ? 43.655 5.847 -18.047 1.00 82.19 89 SER A C 1
ATOM 637 O O . SER A 1 89 ? 42.444 5.814 -18.245 1.00 82.19 89 SER A O 1
ATOM 639 N N . HIS A 1 90 ? 44.288 6.950 -17.646 1.00 73.38 90 HIS A N 1
ATOM 640 C CA . HIS A 1 90 ? 43.629 8.231 -17.346 1.00 73.38 90 HIS A CA 1
ATOM 641 C C . HIS A 1 90 ? 42.686 8.755 -18.454 1.00 73.38 90 HIS A C 1
ATOM 643 O O . HIS A 1 90 ? 41.722 9.458 -18.181 1.00 73.38 90 HIS A O 1
ATOM 649 N N . GLY A 1 91 ? 42.933 8.411 -19.724 1.00 72.69 91 GLY A N 1
ATOM 650 C CA . GLY A 1 91 ? 42.067 8.774 -20.856 1.00 72.69 91 GLY A CA 1
ATOM 651 C C . GLY A 1 91 ? 40.949 7.773 -21.175 1.00 72.69 91 GLY A C 1
ATOM 652 O O . GLY A 1 91 ? 40.331 7.880 -22.233 1.00 72.69 91 GLY A O 1
ATOM 653 N N . ALA A 1 92 ? 40.730 6.752 -20.340 1.00 78.38 92 ALA A N 1
ATOM 654 C CA . ALA A 1 92 ? 39.708 5.745 -20.597 1.00 78.38 92 ALA A CA 1
ATOM 655 C C . ALA A 1 92 ? 38.304 6.353 -20.476 1.00 78.38 92 ALA A C 1
ATOM 657 O O . ALA A 1 92 ? 37.964 6.984 -19.481 1.00 78.38 92 ALA A O 1
ATOM 658 N N . SER A 1 93 ? 37.482 6.124 -21.495 1.00 82.12 93 SER A N 1
ATOM 659 C CA . SER A 1 93 ? 36.072 6.496 -21.518 1.00 82.12 93 SER A CA 1
ATOM 660 C C . SER A 1 93 ? 35.270 5.288 -21.977 1.00 82.12 93 SER A C 1
ATOM 662 O O . SER A 1 93 ? 35.674 4.597 -22.917 1.00 82.12 93 SER A O 1
ATOM 664 N N . PHE A 1 94 ? 34.166 5.014 -21.288 1.00 87.62 94 PHE A N 1
ATOM 665 C CA . PHE A 1 94 ? 33.282 3.890 -21.579 1.00 87.62 94 PHE A CA 1
ATOM 666 C C . PHE A 1 94 ? 31.880 4.398 -21.900 1.00 87.62 94 PHE A C 1
ATOM 668 O O . PHE A 1 94 ? 31.454 5.439 -21.399 1.00 87.62 94 PHE A O 1
ATOM 675 N N . VAL A 1 95 ? 31.169 3.652 -22.743 1.00 88.94 95 VAL A N 1
ATOM 676 C CA . VAL A 1 95 ? 29.784 3.961 -23.115 1.00 88.94 95 VAL A CA 1
ATOM 677 C C . VAL A 1 95 ? 28.828 3.474 -22.027 1.00 88.94 95 VAL A C 1
ATOM 679 O O . VAL A 1 95 ? 27.993 4.241 -21.560 1.00 88.94 95 VAL A O 1
ATOM 682 N N . ASP A 1 96 ? 28.980 2.221 -21.598 1.00 88.44 96 ASP A N 1
ATOM 683 C CA . ASP A 1 96 ? 28.144 1.587 -20.576 1.00 88.44 96 ASP A CA 1
ATOM 684 C C . ASP A 1 96 ? 28.951 0.556 -19.777 1.00 88.44 96 ASP A C 1
ATOM 686 O O . ASP A 1 96 ? 29.878 -0.064 -20.311 1.00 88.44 96 ASP A O 1
ATOM 690 N N . VAL A 1 97 ? 28.597 0.364 -18.506 1.00 91.88 97 VAL A N 1
ATOM 691 C CA . VAL A 1 97 ? 29.207 -0.637 -17.624 1.00 91.88 97 VAL A CA 1
ATOM 692 C C . VAL A 1 97 ? 28.117 -1.324 -16.808 1.00 91.88 97 VAL A C 1
ATOM 694 O O . VAL A 1 97 ? 27.333 -0.658 -16.136 1.00 91.88 97 VAL A O 1
ATOM 697 N N . LYS A 1 98 ? 28.077 -2.662 -16.843 1.00 92.19 98 LYS A N 1
ATOM 698 C CA . LYS A 1 98 ? 27.093 -3.474 -16.102 1.00 92.19 98 LYS A CA 1
ATOM 699 C C . LYS A 1 98 ? 27.751 -4.652 -15.400 1.00 92.19 98 LYS A C 1
ATOM 701 O O . LYS A 1 98 ? 28.723 -5.223 -15.905 1.00 92.19 98 LYS A O 1
ATOM 706 N N . LEU A 1 99 ? 27.179 -5.059 -14.275 1.00 91.19 99 LEU A N 1
ATOM 707 C CA . LEU A 1 99 ? 27.666 -6.171 -13.463 1.00 91.19 99 LEU A CA 1
ATOM 708 C C . LEU A 1 99 ? 26.900 -7.464 -13.799 1.00 91.19 99 LEU A C 1
ATOM 710 O O . LEU A 1 99 ? 25.693 -7.435 -14.040 1.00 91.19 99 LEU A O 1
ATOM 714 N N . SER A 1 100 ? 27.590 -8.607 -13.843 1.00 91.19 100 SER A N 1
ATOM 715 C CA . SER A 1 100 ? 26.942 -9.919 -13.995 1.00 91.19 100 SER A CA 1
ATOM 716 C C . SER A 1 100 ? 26.093 -10.269 -12.772 1.00 91.19 100 SER A C 1
ATOM 718 O O . SER A 1 100 ? 26.385 -9.806 -11.678 1.00 91.19 100 SER A O 1
ATOM 720 N N . ILE A 1 101 ? 25.071 -11.122 -12.929 1.00 88.81 101 ILE A N 1
ATOM 721 C CA . ILE A 1 101 ? 24.091 -11.435 -11.861 1.00 88.81 101 ILE A CA 1
ATOM 722 C C . ILE A 1 101 ? 24.737 -12.074 -10.616 1.00 88.81 101 ILE A C 1
ATOM 724 O O . ILE A 1 101 ? 24.207 -11.995 -9.514 1.00 88.81 101 ILE A O 1
ATOM 728 N N . ASP A 1 102 ? 25.880 -12.740 -10.781 1.00 84.25 102 ASP A N 1
ATOM 729 C CA . ASP A 1 102 ? 26.687 -13.317 -9.695 1.00 84.25 102 ASP A CA 1
ATOM 730 C C . ASP A 1 102 ? 27.776 -12.373 -9.155 1.00 84.25 102 ASP A C 1
ATOM 732 O O . ASP A 1 102 ? 28.600 -12.783 -8.330 1.00 84.25 102 ASP A O 1
ATOM 736 N N . CYS A 1 103 ? 27.813 -11.129 -9.635 1.00 86.00 103 CYS A N 1
ATOM 737 C CA . CYS A 1 103 ? 28.811 -10.121 -9.305 1.00 86.00 103 CYS A CA 1
ATOM 738 C C . CYS A 1 103 ? 30.264 -10.550 -9.592 1.00 86.00 103 CYS A C 1
ATOM 740 O O . CYS A 1 103 ? 31.191 -10.037 -8.965 1.00 86.00 103 CYS A O 1
ATOM 742 N N . GLN A 1 104 ? 30.492 -11.501 -10.505 1.00 84.38 104 GLN A N 1
ATOM 743 C CA . GLN A 1 104 ? 31.832 -12.015 -10.836 1.00 84.38 104 GLN A CA 1
ATOM 744 C C . GLN A 1 104 ? 32.493 -11.303 -12.020 1.00 84.38 104 GLN A C 1
ATOM 746 O O . GLN A 1 104 ? 33.712 -11.389 -12.189 1.00 84.38 104 GLN A O 1
ATOM 751 N N . PHE A 1 105 ? 31.708 -10.625 -12.860 1.00 88.38 105 PHE A N 1
ATOM 752 C CA . PHE A 1 105 ? 32.198 -10.005 -14.084 1.00 88.38 105 PHE A CA 1
ATOM 753 C C . PHE A 1 105 ? 31.615 -8.610 -14.302 1.00 88.38 105 PHE A C 1
ATOM 755 O O . PHE A 1 105 ? 30.413 -8.406 -14.159 1.00 88.38 105 PHE A O 1
ATOM 762 N N . PHE A 1 106 ? 32.450 -7.677 -14.754 1.00 91.69 106 PHE A N 1
ATOM 763 C CA . PHE A 1 106 ? 32.010 -6.430 -15.376 1.00 91.69 106 PHE A CA 1
ATOM 764 C C . PHE A 1 106 ? 31.953 -6.601 -16.891 1.00 91.69 106 PHE A C 1
ATOM 766 O O . PHE A 1 106 ? 32.918 -7.071 -17.490 1.00 91.69 106 PHE A O 1
ATOM 773 N N . ALA A 1 107 ? 30.860 -6.172 -17.515 1.00 93.62 107 ALA A N 1
ATOM 774 C CA . ALA A 1 107 ? 30.809 -5.893 -18.945 1.00 93.62 107 ALA A CA 1
ATOM 775 C C . ALA A 1 107 ? 31.045 -4.396 -19.156 1.00 93.62 107 ALA A C 1
ATOM 777 O O . ALA A 1 107 ? 30.285 -3.583 -18.640 1.00 93.62 107 ALA A O 1
ATOM 778 N N . VAL A 1 108 ? 32.085 -4.049 -19.909 1.00 93.38 108 VAL A N 1
ATOM 779 C CA . VAL A 1 108 ? 32.513 -2.679 -20.199 1.00 93.38 108 VAL A CA 1
ATOM 780 C C . VAL A 1 108 ? 32.378 -2.440 -21.697 1.00 93.38 108 VAL A C 1
ATOM 782 O O . VAL A 1 108 ? 33.147 -2.972 -22.498 1.00 93.38 108 VAL A O 1
ATOM 785 N N . GLN A 1 109 ? 31.402 -1.633 -22.096 1.00 92.50 109 GLN A N 1
ATOM 786 C CA . GLN A 1 109 ? 31.235 -1.232 -23.485 1.00 92.50 109 GLN A CA 1
ATOM 787 C C . GLN A 1 109 ? 32.232 -0.123 -23.827 1.00 92.50 109 GLN A C 1
ATOM 789 O O . GLN A 1 109 ? 32.092 1.017 -23.380 1.00 92.50 109 GLN A O 1
ATOM 794 N N . ARG A 1 110 ? 33.234 -0.442 -24.653 1.00 88.19 110 ARG A N 1
ATOM 795 C CA . ARG A 1 110 ? 34.267 0.525 -25.055 1.00 88.19 110 ARG A CA 1
ATOM 796 C C . ARG A 1 110 ? 33.779 1.485 -26.134 1.00 88.19 110 ARG A C 1
ATOM 798 O O . ARG A 1 110 ? 34.158 2.650 -26.150 1.00 88.19 110 ARG A O 1
ATOM 805 N N . ASN A 1 111 ? 33.004 0.967 -27.081 1.00 89.00 111 ASN A N 1
ATOM 806 C CA . ASN A 1 111 ? 32.535 1.686 -28.262 1.00 89.00 111 ASN A CA 1
ATOM 807 C C . ASN A 1 111 ? 31.225 1.061 -28.781 1.00 89.00 111 ASN A C 1
ATOM 809 O O . ASN A 1 111 ? 30.572 0.275 -28.096 1.00 89.00 111 ASN A O 1
ATOM 813 N N . ASP A 1 112 ? 30.811 1.413 -29.993 1.00 89.00 112 ASP A N 1
ATOM 814 C CA . ASP A 1 112 ? 29.599 0.910 -30.644 1.00 89.00 112 ASP A CA 1
ATOM 815 C C . ASP A 1 112 ? 29.774 -0.481 -31.289 1.00 89.00 112 ASP A C 1
ATOM 817 O O . ASP A 1 112 ? 28.910 -0.918 -32.049 1.00 89.00 112 ASP A O 1
ATOM 821 N N . ILE A 1 113 ? 30.870 -1.198 -31.019 1.00 91.81 113 ILE A N 1
ATOM 822 C CA . ILE A 1 113 ? 31.177 -2.500 -31.634 1.00 91.81 113 ILE A CA 1
ATOM 823 C C . ILE A 1 113 ? 31.693 -3.535 -30.624 1.00 91.81 113 ILE A C 1
ATOM 825 O O . ILE A 1 113 ? 31.449 -4.725 -30.814 1.00 91.81 113 ILE A O 1
ATOM 829 N N . GLU A 1 114 ? 32.368 -3.110 -29.558 1.00 92.94 114 GLU A N 1
ATOM 830 C CA . GLU A 1 114 ? 33.129 -3.961 -28.641 1.00 92.94 114 GLU A CA 1
ATOM 831 C C . GLU A 1 114 ? 32.693 -3.809 -27.175 1.00 92.94 114 GLU A C 1
ATOM 833 O O . GLU A 1 114 ? 32.535 -2.696 -26.658 1.00 92.94 114 GLU A O 1
ATOM 838 N N . VAL A 1 115 ? 32.564 -4.956 -26.501 1.00 94.38 115 VAL A N 1
ATOM 839 C CA . VAL A 1 115 ? 32.355 -5.081 -25.055 1.00 94.38 115 VAL A CA 1
ATOM 840 C C . VAL A 1 115 ? 33.443 -5.965 -24.453 1.00 94.38 115 VAL A C 1
ATOM 842 O O . VAL A 1 115 ? 33.563 -7.143 -24.794 1.00 94.38 115 VAL A O 1
ATOM 845 N N . ASP A 1 116 ? 34.182 -5.410 -23.501 1.00 93.44 116 ASP A N 1
ATOM 846 C CA . ASP A 1 116 ? 35.166 -6.128 -22.700 1.00 93.44 116 ASP A CA 1
ATOM 847 C C . ASP A 1 116 ? 34.508 -6.744 -21.462 1.00 93.44 116 ASP A C 1
ATOM 849 O O . ASP A 1 116 ? 33.690 -6.114 -20.798 1.00 93.44 116 ASP A O 1
ATOM 853 N N . VAL A 1 117 ? 34.905 -7.960 -21.101 1.00 92.25 117 VAL A N 1
ATOM 854 C CA . VAL A 1 117 ? 34.461 -8.654 -19.890 1.00 92.25 117 VAL A CA 1
ATOM 855 C C . VAL A 1 117 ? 35.637 -8.803 -18.933 1.00 92.25 117 VAL A C 1
ATOM 857 O O . VAL A 1 117 ? 36.582 -9.547 -19.207 1.00 92.25 117 VAL A O 1
ATOM 860 N N . TRP A 1 118 ? 35.560 -8.126 -17.793 1.00 89.38 118 TRP A N 1
ATOM 861 C CA . TRP A 1 118 ? 36.582 -8.097 -16.745 1.00 89.38 118 TRP A CA 1
ATOM 862 C C . TRP A 1 118 ? 36.130 -8.914 -15.538 1.00 89.38 118 TRP A C 1
ATOM 864 O O . TRP A 1 118 ? 34.957 -8.871 -15.184 1.00 89.38 118 TRP A O 1
ATOM 874 N N . ALA A 1 119 ? 37.030 -9.659 -14.894 1.00 84.88 119 ALA A N 1
ATOM 875 C CA . ALA A 1 119 ? 36.705 -10.349 -13.639 1.00 84.88 119 ALA A CA 1
ATOM 876 C C . ALA A 1 119 ? 36.669 -9.369 -12.454 1.00 84.88 119 ALA A C 1
ATOM 878 O O . ALA A 1 119 ? 37.417 -8.400 -12.441 1.00 84.88 119 ALA A O 1
ATOM 879 N N . THR A 1 120 ? 35.835 -9.614 -11.446 1.00 78.94 120 THR A N 1
ATOM 880 C CA . THR A 1 120 ? 35.722 -8.729 -10.269 1.00 78.94 120 THR A CA 1
ATOM 881 C C . THR A 1 120 ? 36.678 -9.126 -9.143 1.00 78.94 120 THR A C 1
ATOM 883 O O . THR A 1 120 ? 37.152 -8.252 -8.418 1.00 78.94 120 THR A O 1
ATOM 886 N N . ALA A 1 121 ? 37.006 -10.420 -9.034 1.00 67.00 121 ALA A N 1
ATOM 887 C CA . ALA A 1 121 ? 37.951 -10.971 -8.064 1.00 67.00 121 ALA A CA 1
ATOM 888 C C . ALA A 1 121 ? 39.379 -11.089 -8.630 1.00 67.00 121 ALA A C 1
ATOM 890 O O . ALA A 1 121 ? 39.588 -11.530 -9.767 1.00 67.00 121 ALA A O 1
ATOM 891 N N . THR A 1 122 ? 40.364 -10.743 -7.801 1.00 56.44 122 THR A N 1
ATOM 892 C CA . THR A 1 122 ? 41.787 -11.033 -8.014 1.00 56.44 122 THR A CA 1
ATOM 893 C C . THR A 1 122 ? 42.041 -12.509 -7.719 1.00 56.44 122 THR A C 1
ATOM 895 O O . THR A 1 122 ? 41.684 -12.991 -6.648 1.00 56.44 122 THR A O 1
ATOM 898 N N . SER A 1 123 ? 42.641 -13.254 -8.646 1.00 52.00 123 SER A N 1
ATOM 899 C CA . SER A 1 123 ? 43.272 -14.524 -8.270 1.00 52.00 123 SER A CA 1
ATOM 900 C C . SER A 1 123 ? 44.458 -14.216 -7.356 1.00 52.00 123 SER A C 1
ATOM 902 O O . SER A 1 123 ? 45.197 -13.286 -7.665 1.00 52.00 123 SER A O 1
ATOM 904 N N . ASP A 1 124 ? 44.647 -14.993 -6.286 1.00 45.75 124 ASP A N 1
ATOM 905 C CA . ASP A 1 124 ? 45.670 -14.782 -5.241 1.00 45.75 124 ASP A CA 1
ATOM 906 C C . ASP A 1 124 ? 47.117 -14.592 -5.761 1.00 45.75 124 ASP A C 1
ATOM 908 O O . ASP A 1 124 ? 47.959 -14.078 -5.031 1.00 45.75 124 ASP A O 1
ATOM 912 N N . ASP A 1 125 ? 47.399 -14.932 -7.024 1.00 48.06 125 ASP A N 1
ATOM 913 C CA . ASP A 1 125 ? 48.724 -14.819 -7.648 1.00 48.06 125 ASP A CA 1
ATOM 914 C C . ASP A 1 125 ? 48.947 -13.558 -8.514 1.00 48.06 125 ASP A C 1
ATOM 916 O O . ASP A 1 125 ? 50.084 -13.288 -8.891 1.00 48.06 125 ASP A O 1
ATOM 920 N N . ASP A 1 126 ? 47.917 -12.757 -8.822 1.00 45.56 126 ASP A N 1
ATOM 921 C CA . ASP A 1 126 ? 48.060 -11.536 -9.635 1.00 45.56 126 ASP A CA 1
ATOM 922 C C . ASP A 1 126 ? 47.143 -10.423 -9.107 1.00 45.56 126 ASP A C 1
ATOM 924 O O . ASP A 1 126 ? 45.925 -10.437 -9.291 1.00 45.56 126 ASP A O 1
ATOM 928 N N . ALA A 1 127 ? 47.740 -9.397 -8.495 1.00 47.00 127 ALA A N 1
ATOM 929 C CA . ALA A 1 127 ? 47.050 -8.237 -7.918 1.00 47.00 127 ALA A CA 1
ATOM 930 C C . ALA A 1 127 ? 46.385 -7.303 -8.960 1.00 47.00 127 ALA A C 1
ATOM 932 O O . ALA A 1 127 ? 46.024 -6.170 -8.645 1.00 47.00 127 ALA A O 1
ATOM 933 N N . SER A 1 128 ? 46.224 -7.751 -10.211 1.00 52.78 128 SER A N 1
ATOM 934 C CA . SER A 1 128 ? 45.548 -7.001 -11.267 1.00 52.78 128 SER A CA 1
ATOM 935 C C . SER A 1 128 ? 44.284 -7.728 -11.720 1.00 52.78 128 SER A C 1
ATOM 937 O O . SER A 1 128 ? 44.302 -8.878 -12.158 1.00 52.78 128 SER A O 1
ATOM 939 N N . ILE A 1 129 ? 43.152 -7.037 -11.615 1.00 63.38 129 ILE A N 1
ATOM 940 C CA . ILE A 1 129 ? 41.898 -7.464 -12.231 1.00 63.38 129 ILE A CA 1
ATOM 941 C C . ILE A 1 129 ? 42.115 -7.590 -13.739 1.00 63.38 129 ILE A C 1
ATOM 943 O O . ILE A 1 129 ? 42.481 -6.626 -14.410 1.00 63.38 129 ILE A O 1
ATOM 947 N N . SER A 1 130 ? 41.925 -8.806 -14.253 1.00 71.44 130 SER A N 1
ATOM 948 C CA . SER A 1 130 ? 42.273 -9.173 -15.622 1.00 71.44 130 SER A CA 1
ATOM 949 C C . SER A 1 130 ? 41.066 -9.131 -16.556 1.00 71.44 130 SER A C 1
ATOM 951 O O . SER A 1 130 ? 39.976 -9.625 -16.243 1.00 71.44 130 SER A O 1
ATOM 953 N N . LEU A 1 131 ? 41.293 -8.569 -17.745 1.00 82.12 131 LEU A N 1
ATOM 954 C CA . LEU A 1 131 ? 40.422 -8.735 -18.902 1.00 82.12 131 LEU A CA 1
ATOM 955 C C . LEU A 1 131 ? 40.329 -10.231 -19.222 1.00 82.12 131 LEU A C 1
ATOM 957 O O . LEU A 1 131 ? 41.346 -10.881 -19.467 1.00 82.12 131 LEU A O 1
ATOM 961 N N . ARG A 1 132 ? 39.117 -10.788 -19.213 1.00 83.62 132 ARG A N 1
ATOM 962 C CA . ARG A 1 132 ? 38.884 -12.215 -19.483 1.00 83.62 132 ARG A CA 1
ATOM 963 C C . ARG A 1 132 ? 38.513 -12.465 -20.932 1.00 83.62 132 ARG A C 1
ATOM 965 O O . ARG A 1 132 ? 39.044 -13.384 -21.550 1.00 83.62 132 ARG A O 1
ATOM 972 N N . TYR A 1 133 ? 37.602 -11.659 -21.467 1.00 87.25 133 TYR A N 1
ATOM 973 C CA . TYR A 1 133 ? 37.088 -11.816 -22.824 1.00 87.25 133 TYR A CA 1
ATOM 974 C C . TYR A 1 133 ? 36.844 -10.441 -23.442 1.00 87.25 133 TYR A C 1
ATOM 976 O O . TYR A 1 133 ? 36.449 -9.527 -22.734 1.00 87.25 133 TYR A O 1
ATOM 984 N N . SER A 1 134 ? 37.015 -10.313 -24.755 1.00 89.69 134 SER A N 1
ATOM 985 C CA . SER A 1 134 ? 36.469 -9.197 -25.537 1.00 89.69 134 SER A CA 1
ATOM 986 C C . SER A 1 134 ? 35.482 -9.777 -26.546 1.00 89.69 134 SER A C 1
ATOM 988 O O . SER A 1 134 ? 35.764 -10.781 -27.212 1.00 89.69 134 SER A O 1
ATOM 990 N N . VAL A 1 135 ? 34.283 -9.203 -26.590 1.00 91.56 135 VAL A N 1
ATOM 991 C CA . VAL A 1 135 ? 33.187 -9.631 -27.453 1.00 91.56 135 VAL A CA 1
ATOM 992 C C . VAL A 1 135 ? 32.856 -8.497 -28.41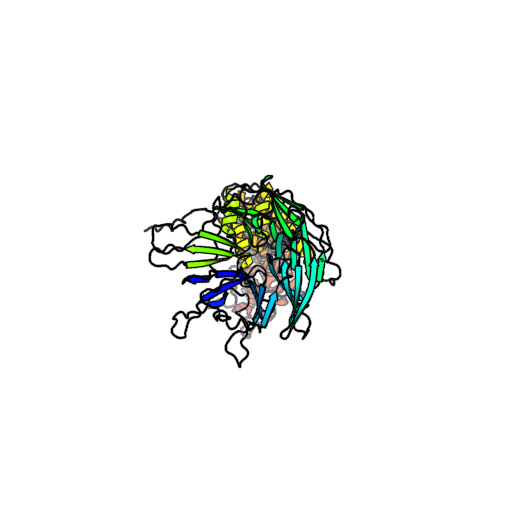0 1.00 91.56 135 VAL A C 1
ATOM 994 O O . VAL A 1 135 ? 32.455 -7.411 -28.000 1.00 91.56 135 VAL A O 1
ATOM 997 N N . MET A 1 136 ? 32.987 -8.772 -29.705 1.00 89.94 136 MET A N 1
ATOM 998 C CA . MET A 1 136 ? 32.605 -7.842 -30.764 1.00 89.94 136 MET A CA 1
ATOM 999 C C . MET A 1 136 ? 31.252 -8.231 -31.355 1.00 89.94 136 MET A C 1
ATOM 1001 O O . MET A 1 136 ? 31.014 -9.410 -31.640 1.00 89.94 136 MET A O 1
ATOM 1005 N N . CYS A 1 137 ? 30.386 -7.244 -31.589 1.00 85.94 137 CYS A N 1
ATOM 1006 C CA . CYS A 1 137 ? 29.159 -7.470 -32.343 1.00 85.94 137 CYS A CA 1
ATOM 1007 C C . CYS A 1 137 ? 29.475 -7.770 -33.819 1.00 85.94 137 CYS A C 1
ATOM 1009 O O . CYS A 1 137 ? 30.563 -7.482 -34.333 1.00 85.94 137 CYS A O 1
ATOM 1011 N N . LYS A 1 138 ? 28.531 -8.391 -34.535 1.00 83.81 138 LYS A N 1
ATOM 1012 C CA . LYS A 1 138 ? 28.739 -8.736 -35.951 1.00 83.81 138 LYS A CA 1
ATOM 1013 C C . LYS A 1 138 ? 29.063 -7.502 -36.797 1.00 83.81 138 LYS A C 1
ATOM 1015 O O . LYS A 1 138 ? 28.458 -6.450 -36.645 1.00 83.81 138 LYS A O 1
ATOM 1020 N N . ARG A 1 139 ? 29.946 -7.675 -37.792 1.00 73.38 139 ARG A N 1
ATOM 1021 C CA . ARG A 1 139 ? 30.550 -6.603 -38.619 1.00 73.38 139 ARG A CA 1
ATOM 1022 C C . ARG A 1 139 ? 29.560 -5.615 -39.270 1.00 73.38 139 ARG A C 1
ATOM 1024 O O . ARG A 1 139 ? 29.946 -4.501 -39.613 1.00 73.38 139 ARG A O 1
ATOM 1031 N N . THR A 1 140 ? 28.308 -6.017 -39.483 1.00 82.19 140 THR A N 1
ATOM 1032 C CA . THR A 1 140 ? 27.244 -5.189 -40.085 1.00 82.19 140 THR A CA 1
ATOM 1033 C C . THR A 1 140 ? 26.388 -4.435 -39.068 1.00 82.19 140 THR A C 1
ATOM 1035 O O . THR A 1 140 ? 25.586 -3.593 -39.460 1.00 82.19 140 THR A O 1
ATOM 1038 N N . SER A 1 141 ? 26.521 -4.752 -37.785 1.00 89.62 141 SER A N 1
ATOM 1039 C CA . SER A 1 141 ? 25.697 -4.235 -36.700 1.00 89.62 141 SER A CA 1
ATOM 1040 C C . SER A 1 141 ? 26.485 -3.237 -35.848 1.00 89.62 141 SER A C 1
ATOM 1042 O O . SER A 1 141 ? 27.701 -3.096 -35.996 1.00 89.62 141 SER A O 1
ATOM 1044 N N . ARG A 1 142 ? 25.768 -2.485 -35.012 1.00 93.12 142 ARG A N 1
ATOM 1045 C CA . ARG A 1 142 ? 26.318 -1.591 -33.984 1.00 93.12 142 ARG A CA 1
ATOM 1046 C C . ARG A 1 142 ? 25.615 -1.838 -32.663 1.00 93.12 142 ARG A C 1
ATOM 1048 O O . ARG A 1 142 ? 24.429 -2.160 -32.680 1.00 93.12 142 ARG A O 1
ATOM 1055 N N . LEU A 1 143 ? 26.332 -1.702 -31.558 1.00 93.25 143 LEU A N 1
ATOM 1056 C CA . LEU A 1 143 ? 25.819 -1.816 -30.202 1.00 93.25 143 LEU A CA 1
ATOM 1057 C C . LEU A 1 143 ? 24.933 -0.618 -29.875 1.00 93.25 143 LEU A C 1
ATOM 1059 O O . LEU A 1 143 ? 25.321 0.533 -30.057 1.00 93.25 143 LEU A O 1
ATOM 1063 N N . LEU A 1 144 ? 23.742 -0.924 -29.378 1.00 91.56 144 LEU A N 1
ATOM 1064 C CA . LEU A 1 144 ? 22.837 0.025 -28.741 1.00 91.56 144 LEU A CA 1
ATOM 1065 C C . LEU A 1 144 ? 23.006 -0.008 -27.217 1.00 91.56 144 LEU A C 1
ATOM 1067 O O . LEU A 1 144 ? 22.778 1.003 -26.567 1.00 91.56 144 LEU A O 1
ATOM 1071 N N . GLY A 1 145 ? 23.401 -1.158 -26.665 1.00 92.19 145 GLY A N 1
ATOM 1072 C CA . GLY A 1 145 ? 23.683 -1.361 -25.246 1.00 92.19 145 GLY A CA 1
ATOM 1073 C C . GLY A 1 145 ? 23.802 -2.847 -24.908 1.00 92.19 145 GLY A C 1
ATOM 1074 O O . GLY A 1 145 ? 23.861 -3.698 -25.805 1.00 92.19 145 GLY A O 1
ATOM 1075 N N . LEU A 1 146 ? 23.825 -3.172 -23.618 1.00 94.75 146 LEU A N 1
ATOM 1076 C CA . LEU A 1 146 ? 23.985 -4.542 -23.129 1.00 94.75 146 LEU A CA 1
ATOM 1077 C C . LEU A 1 146 ? 23.203 -4.784 -21.837 1.00 94.75 146 LEU A C 1
ATOM 1079 O O . LEU A 1 146 ? 22.878 -3.851 -21.109 1.00 94.75 146 LEU A O 1
ATOM 1083 N N . TYR A 1 147 ? 22.912 -6.050 -21.546 1.00 94.38 147 TYR A N 1
ATOM 1084 C CA . TYR A 1 147 ? 22.361 -6.453 -20.254 1.00 94.38 147 TYR A CA 1
ATOM 1085 C C . TYR A 1 147 ? 22.783 -7.873 -19.873 1.00 94.38 147 TYR A C 1
ATOM 1087 O O . TYR A 1 147 ? 23.100 -8.707 -20.729 1.00 94.38 147 TYR A O 1
ATOM 1095 N N . TRP A 1 148 ? 22.746 -8.148 -18.570 1.00 93.62 148 TRP A N 1
ATOM 1096 C CA . TRP A 1 148 ? 22.988 -9.468 -18.001 1.00 93.62 148 TRP A CA 1
ATOM 1097 C C . TRP A 1 148 ? 21.688 -10.154 -17.604 1.00 93.62 148 TRP A C 1
ATOM 1099 O O . TRP A 1 148 ? 20.734 -9.525 -17.145 1.00 93.62 148 TRP A O 1
ATOM 1109 N N . ASN A 1 149 ? 21.674 -11.473 -17.735 1.00 92.19 149 ASN A N 1
ATOM 1110 C CA . ASN A 1 149 ? 20.694 -12.332 -17.095 1.00 92.19 149 ASN A CA 1
ATOM 1111 C C . ASN A 1 149 ? 21.329 -13.681 -16.738 1.00 92.19 149 ASN A C 1
ATOM 1113 O O . ASN A 1 149 ? 22.406 -14.032 -17.218 1.00 92.19 149 ASN A O 1
ATOM 1117 N N . ALA A 1 150 ? 20.655 -14.459 -15.899 1.00 88.12 150 ALA A N 1
ATOM 1118 C CA . ALA A 1 150 ? 21.114 -15.788 -15.521 1.00 88.12 150 ALA A CA 1
ATOM 1119 C C . ALA A 1 150 ? 19.983 -16.809 -15.640 1.00 88.12 150 ALA A C 1
ATOM 1121 O O . ALA A 1 150 ? 18.810 -16.457 -15.770 1.00 88.12 150 ALA A O 1
ATOM 1122 N N . LYS A 1 151 ? 20.361 -18.085 -15.638 1.00 83.12 151 LYS A N 1
ATOM 1123 C CA . LYS A 1 151 ? 19.435 -19.214 -15.549 1.00 83.12 151 LYS A CA 1
ATOM 1124 C C . LYS A 1 151 ? 19.716 -20.006 -14.278 1.00 83.12 151 LYS A C 1
ATOM 1126 O O . LYS A 1 151 ? 20.885 -20.153 -13.923 1.00 83.12 151 LYS A O 1
ATOM 1131 N N . ASP A 1 152 ? 18.654 -20.549 -13.684 1.00 66.00 152 ASP A N 1
ATOM 1132 C CA . ASP A 1 152 ? 18.683 -21.378 -12.473 1.00 66.00 152 ASP A CA 1
ATOM 1133 C C . ASP A 1 152 ? 19.047 -20.578 -11.198 1.00 66.00 152 ASP A C 1
ATOM 1135 O O . ASP A 1 152 ? 19.881 -21.004 -10.406 1.00 66.00 152 ASP A O 1
ATOM 1139 N N . ILE A 1 153 ? 18.428 -19.402 -11.007 1.00 59.88 153 ILE A N 1
ATOM 1140 C CA . ILE A 1 153 ? 18.609 -18.541 -9.813 1.00 59.88 153 ILE A CA 1
ATOM 1141 C C . ILE A 1 153 ? 17.854 -19.096 -8.580 1.00 59.88 153 ILE A C 1
ATOM 1143 O O . ILE A 1 153 ? 18.123 -18.676 -7.457 1.00 59.88 153 ILE A O 1
ATOM 1147 N N . ASP A 1 154 ? 16.961 -20.081 -8.757 1.00 47.72 154 ASP A N 1
ATOM 1148 C CA . ASP A 1 154 ? 16.212 -20.731 -7.671 1.00 47.72 154 ASP A CA 1
ATOM 1149 C C . ASP A 1 154 ? 17.126 -21.595 -6.779 1.00 47.72 154 ASP A C 1
ATOM 1151 O O . ASP A 1 154 ? 17.144 -22.825 -6.823 1.00 47.72 154 ASP A O 1
ATOM 1155 N N . ALA A 1 155 ? 17.870 -20.928 -5.900 1.00 46.78 155 ALA A N 1
ATOM 1156 C CA . ALA A 1 155 ? 18.609 -21.505 -4.782 1.00 46.78 155 ALA A CA 1
ATOM 1157 C C . ALA A 1 155 ? 17.686 -21.966 -3.629 1.00 46.78 155 ALA A C 1
ATOM 1159 O O . ALA A 1 155 ? 18.157 -22.225 -2.524 1.00 46.78 155 ALA A O 1
ATOM 1160 N N . SER A 1 156 ? 16.373 -22.093 -3.858 1.00 42.41 156 SER A N 1
ATOM 1161 C CA . SER A 1 156 ? 15.399 -22.549 -2.855 1.00 42.41 156 SER A CA 1
ATOM 1162 C C . SER A 1 156 ? 15.321 -24.075 -2.703 1.00 42.41 156 SER A C 1
ATOM 1164 O O . SER A 1 156 ? 14.533 -24.571 -1.902 1.00 42.41 156 SER A O 1
ATOM 1166 N N . ALA A 1 157 ? 16.163 -24.847 -3.399 1.00 43.84 157 ALA A N 1
ATOM 1167 C CA . ALA A 1 157 ? 16.230 -26.297 -3.214 1.00 43.84 157 ALA A CA 1
ATOM 1168 C C . ALA A 1 157 ? 17.623 -26.870 -3.522 1.00 43.84 157 ALA A C 1
ATOM 1170 O O . ALA A 1 157 ? 17.818 -27.490 -4.562 1.00 43.84 157 ALA A O 1
ATOM 1171 N N . GLY A 1 158 ? 18.600 -26.672 -2.626 1.00 46.03 158 GLY A N 1
ATOM 1172 C CA . GLY A 1 158 ? 19.792 -27.537 -2.504 1.00 46.03 158 GLY A CA 1
ATOM 1173 C C . GLY A 1 158 ? 20.640 -27.776 -3.766 1.00 46.03 158 GLY A C 1
ATOM 1174 O O . GLY A 1 158 ? 21.411 -28.735 -3.810 1.00 46.03 158 GLY A O 1
ATOM 1175 N N . SER A 1 159 ? 20.501 -26.949 -4.804 1.00 49.16 159 SER A N 1
ATOM 1176 C CA . SER A 1 159 ? 21.201 -27.117 -6.074 1.00 49.16 159 SER A CA 1
ATOM 1177 C C . SER A 1 159 ? 22.614 -26.554 -5.957 1.00 49.16 159 SER A C 1
ATOM 1179 O O . SER A 1 159 ? 22.812 -25.352 -5.830 1.00 49.16 159 SER A O 1
ATOM 1181 N N . THR A 1 160 ? 23.615 -27.426 -6.048 1.00 52.34 160 THR A N 1
ATOM 1182 C CA . THR A 1 160 ? 25.050 -27.090 -6.076 1.00 52.34 160 THR A CA 1
ATOM 1183 C C . THR A 1 160 ? 25.528 -26.529 -7.424 1.00 52.34 160 THR A C 1
ATOM 1185 O O . THR A 1 160 ? 26.731 -26.407 -7.657 1.00 52.34 160 THR A O 1
ATOM 1188 N N . LYS A 1 161 ? 24.619 -26.221 -8.359 1.00 60.91 161 LYS A N 1
ATOM 1189 C CA . LYS A 1 161 ? 24.986 -25.741 -9.697 1.00 60.91 161 LYS A CA 1
ATOM 1190 C C . LYS A 1 161 ? 25.174 -24.228 -9.694 1.00 60.91 161 LYS A C 1
ATOM 1192 O O . LYS A 1 161 ? 24.234 -23.489 -9.431 1.00 60.91 161 LYS A O 1
ATOM 1197 N N . VAL A 1 162 ? 26.376 -23.785 -10.064 1.00 65.44 162 VAL A N 1
ATOM 1198 C CA . VAL A 1 162 ? 26.674 -22.372 -10.334 1.00 65.44 162 VAL A CA 1
ATOM 1199 C C . VAL A 1 162 ? 25.745 -21.871 -11.451 1.00 65.44 162 VAL A C 1
ATOM 1201 O O . VAL A 1 162 ? 25.700 -22.510 -12.514 1.00 65.44 162 VAL A O 1
ATOM 1204 N N . PRO A 1 163 ? 25.004 -20.766 -11.242 1.00 71.69 163 PRO A N 1
ATOM 1205 C CA . PRO A 1 163 ? 24.073 -20.250 -12.236 1.00 71.69 163 PRO A CA 1
ATOM 1206 C C . PRO A 1 163 ? 24.821 -19.891 -13.519 1.00 71.69 163 PRO A C 1
ATOM 1208 O O . PRO A 1 163 ? 25.911 -19.317 -13.510 1.00 71.69 163 PRO A O 1
ATOM 1211 N N . SER A 1 164 ? 24.241 -20.263 -14.659 1.00 83.56 164 SER A N 1
ATOM 1212 C CA . SER A 1 164 ? 24.823 -19.907 -15.953 1.00 83.56 164 SER A CA 1
ATOM 1213 C C . SER A 1 164 ? 24.563 -18.431 -16.234 1.00 83.56 164 SER A C 1
ATOM 1215 O O . SER A 1 164 ? 23.402 -18.045 -16.365 1.00 83.56 164 SER A O 1
ATOM 1217 N N . GLN A 1 165 ? 25.631 -17.648 -16.387 1.00 90.50 165 GLN A N 1
ATOM 1218 C CA . GLN A 1 165 ? 25.558 -16.234 -16.751 1.00 90.50 165 GLN A CA 1
ATOM 1219 C C . GLN A 1 165 ? 25.376 -16.074 -18.261 1.00 90.50 165 GLN A C 1
ATOM 1221 O O . GLN A 1 165 ? 25.984 -16.794 -19.062 1.00 90.50 165 GLN A O 1
ATOM 1226 N N . TYR A 1 166 ? 24.552 -15.115 -18.660 1.00 94.38 166 TYR A N 1
ATOM 1227 C CA . TYR A 1 166 ? 24.311 -14.768 -20.051 1.00 94.38 166 TYR A CA 1
ATOM 1228 C C . TYR A 1 166 ? 24.473 -13.258 -20.230 1.00 94.38 166 TYR A C 1
ATOM 1230 O O . TYR A 1 166 ? 23.796 -12.462 -19.583 1.00 94.38 166 TYR A O 1
ATOM 1238 N N . LEU A 1 167 ? 25.390 -12.878 -21.118 1.00 95.56 167 LEU A N 1
ATOM 1239 C CA . LEU A 1 167 ? 25.574 -11.508 -21.581 1.00 95.56 167 LEU A CA 1
ATOM 1240 C C . LEU A 1 167 ? 24.808 -11.351 -22.889 1.00 95.56 167 LEU A C 1
ATOM 1242 O O . LEU A 1 167 ? 25.081 -12.073 -23.851 1.00 95.56 167 LEU A O 1
ATOM 1246 N N . THR A 1 168 ? 23.874 -10.410 -22.945 1.00 96.25 168 THR A N 1
ATOM 1247 C CA . THR A 1 168 ? 23.168 -10.084 -24.183 1.00 96.25 168 THR A CA 1
ATOM 1248 C C . THR A 1 168 ? 23.610 -8.726 -24.696 1.00 96.25 168 THR A C 1
ATOM 1250 O O . THR A 1 168 ? 23.459 -7.714 -24.016 1.00 96.25 168 THR A O 1
ATOM 1253 N N . LEU A 1 169 ? 24.126 -8.710 -25.923 1.00 95.88 169 LEU A N 1
ATOM 1254 C CA . LEU A 1 169 ? 24.419 -7.497 -26.668 1.00 95.88 169 LEU A CA 1
ATOM 1255 C C . LEU A 1 169 ? 23.180 -7.102 -27.467 1.00 95.88 169 LEU A C 1
ATOM 1257 O O . LEU A 1 169 ? 22.668 -7.886 -28.276 1.00 95.88 169 LEU A O 1
ATOM 1261 N N . VAL A 1 170 ? 22.700 -5.882 -27.254 1.00 95.75 170 VAL A N 1
ATOM 1262 C CA . VAL A 1 170 ? 21.618 -5.303 -28.044 1.00 95.75 170 VAL A CA 1
ATOM 1263 C C . VAL A 1 170 ? 22.242 -4.528 -29.187 1.00 95.75 170 VAL A C 1
ATOM 1265 O O . VAL A 1 170 ? 22.984 -3.574 -28.975 1.00 95.75 170 VAL A O 1
ATOM 1268 N N . THR A 1 171 ? 21.950 -4.939 -30.413 1.00 95.88 171 THR A N 1
ATOM 1269 C CA . THR A 1 171 ? 22.543 -4.365 -31.619 1.00 95.88 171 THR A CA 1
ATOM 1270 C C . THR A 1 171 ? 21.476 -3.817 -32.559 1.00 95.88 171 THR A C 1
ATOM 1272 O O . THR A 1 171 ? 20.309 -4.199 -32.486 1.00 95.88 171 THR A O 1
ATOM 1275 N N . THR A 1 172 ? 21.882 -3.011 -33.538 1.00 94.62 172 THR A N 1
ATOM 1276 C CA . THR A 1 172 ? 21.010 -2.578 -34.643 1.00 94.62 172 THR A CA 1
ATOM 1277 C C . THR A 1 172 ? 20.430 -3.744 -35.455 1.00 94.62 172 THR A C 1
ATOM 1279 O O . THR A 1 172 ? 19.381 -3.602 -36.082 1.00 94.62 172 THR A O 1
ATOM 1282 N N . GLY A 1 173 ? 21.080 -4.916 -35.427 1.00 92.75 173 GLY A N 1
ATOM 1283 C CA . GLY A 1 173 ? 20.608 -6.149 -36.063 1.00 92.75 173 GLY A CA 1
ATOM 1284 C C . GLY A 1 173 ? 19.733 -7.038 -35.171 1.00 92.75 173 GLY A C 1
ATOM 1285 O O . GLY A 1 173 ? 19.244 -8.061 -35.651 1.00 92.75 173 GLY A O 1
ATOM 1286 N N . GLY A 1 174 ? 19.534 -6.675 -33.900 1.00 94.31 174 GLY A N 1
ATOM 1287 C CA . GLY A 1 174 ? 18.767 -7.436 -32.914 1.00 94.31 174 GLY A CA 1
ATOM 1288 C C . GLY A 1 174 ? 19.617 -7.877 -31.724 1.00 94.31 174 GLY A C 1
ATOM 1289 O O . GLY A 1 174 ? 20.569 -7.194 -31.356 1.00 94.31 174 GLY A O 1
ATOM 1290 N N . LEU A 1 175 ? 19.280 -9.009 -31.105 1.00 96.00 175 LEU A N 1
ATOM 1291 C CA . LEU A 1 175 ? 19.942 -9.485 -29.883 1.00 96.00 175 LEU A CA 1
ATOM 1292 C C . LEU A 1 175 ? 21.005 -10.537 -30.190 1.00 96.00 175 LEU A C 1
ATOM 1294 O O . LEU A 1 175 ? 20.719 -11.510 -30.888 1.00 96.00 175 LEU A O 1
ATOM 1298 N N . GLU A 1 176 ? 22.197 -10.392 -29.619 1.00 95.56 176 GLU A N 1
ATOM 1299 C CA . GLU A 1 176 ? 23.269 -11.389 -29.654 1.00 95.56 176 GLU A CA 1
ATOM 1300 C C . GLU A 1 176 ? 23.560 -11.868 -28.228 1.00 95.56 176 GLU A C 1
ATOM 1302 O O . GLU A 1 176 ? 24.029 -11.108 -27.388 1.00 95.56 176 GLU A O 1
ATOM 1307 N N . VAL A 1 177 ? 23.254 -13.132 -27.940 1.00 95.50 177 VAL A N 1
ATOM 1308 C CA . VAL A 1 177 ? 23.348 -13.714 -26.597 1.00 95.50 177 VAL A CA 1
ATOM 1309 C C . VAL A 1 177 ? 24.603 -14.568 -26.494 1.00 95.50 177 VAL A C 1
ATOM 1311 O O . VAL A 1 177 ? 24.815 -15.473 -27.308 1.00 95.50 177 VAL A O 1
ATOM 1314 N N . PHE A 1 178 ? 25.392 -14.340 -25.453 1.00 94.94 178 PHE A N 1
ATOM 1315 C CA . PHE A 1 178 ? 26.611 -15.066 -25.122 1.00 94.94 178 PHE A CA 1
ATOM 1316 C C . PHE A 1 178 ? 26.442 -15.735 -23.764 1.00 94.94 178 PHE A C 1
ATOM 1318 O O . PHE A 1 178 ? 26.040 -15.106 -22.794 1.00 94.94 178 PHE A O 1
ATOM 1325 N N . LYS A 1 179 ? 26.756 -17.025 -23.683 1.00 93.38 179 LYS A N 1
ATOM 1326 C CA . LYS A 1 179 ? 26.809 -17.756 -22.420 1.00 93.38 179 LYS A CA 1
ATOM 1327 C C . LYS A 1 179 ? 28.213 -17.645 -21.845 1.00 93.38 179 LYS A C 1
ATOM 1329 O O . LYS A 1 179 ? 29.175 -18.043 -22.509 1.00 93.38 179 LYS A O 1
ATOM 1334 N N . LEU A 1 180 ? 28.312 -17.166 -20.612 1.00 90.06 180 LEU A N 1
ATOM 1335 C CA . LEU A 1 180 ? 29.563 -17.049 -19.884 1.00 90.06 180 LEU A CA 1
ATOM 1336 C C . LEU A 1 180 ? 29.647 -18.063 -18.748 1.00 90.06 180 LEU A C 1
ATOM 1338 O O . LEU A 1 180 ? 28.668 -18.447 -18.110 1.00 90.06 180 LEU A O 1
ATOM 1342 N N . THR A 1 181 ? 30.872 -18.512 -18.539 1.00 82.12 181 THR A N 1
ATOM 1343 C CA . THR A 1 181 ? 31.323 -19.364 -17.444 1.00 82.12 181 THR A CA 1
ATOM 1344 C C . THR A 1 181 ? 32.697 -18.857 -17.016 1.00 82.12 181 THR A C 1
ATOM 1346 O O . THR A 1 181 ? 33.340 -18.130 -17.776 1.00 82.12 181 THR A O 1
ATOM 1349 N N . SER A 1 182 ? 33.199 -19.288 -15.858 1.00 73.50 182 SER A N 1
ATOM 1350 C CA . SER A 1 182 ? 34.539 -18.908 -15.383 1.00 73.50 182 SER A CA 1
ATOM 1351 C C . SER A 1 182 ? 35.660 -19.148 -16.405 1.00 73.50 182 SER A C 1
ATOM 1353 O O . SER A 1 182 ? 36.626 -18.394 -16.436 1.00 73.50 182 SER A O 1
ATOM 1355 N N . SER A 1 183 ? 35.518 -20.151 -17.279 1.00 75.94 183 SER A N 1
ATOM 1356 C CA . SER A 1 183 ? 36.553 -20.558 -18.242 1.00 75.94 183 SER A CA 1
ATOM 1357 C C . SER A 1 183 ? 36.250 -20.249 -19.711 1.00 75.94 183 SER A C 1
ATOM 1359 O O . SER A 1 183 ? 37.152 -20.347 -20.542 1.00 75.94 183 SER A O 1
ATOM 1361 N N . LYS A 1 184 ? 34.994 -19.943 -20.074 1.00 85.19 184 LYS A N 1
ATOM 1362 C CA . LYS A 1 184 ? 34.588 -19.748 -21.478 1.00 85.19 184 LYS A CA 1
ATOM 1363 C C . LYS A 1 184 ? 33.503 -18.689 -21.633 1.00 85.19 184 LYS A C 1
ATOM 1365 O O . LYS A 1 184 ? 32.507 -18.718 -20.909 1.00 85.19 184 LYS A O 1
ATOM 1370 N N . CYS A 1 185 ? 33.632 -17.881 -22.684 1.00 89.56 185 CYS A N 1
ATOM 1371 C CA . CYS A 1 185 ? 32.559 -17.087 -23.280 1.00 89.56 185 CYS A CA 1
ATOM 1372 C C . CYS A 1 185 ? 32.178 -17.703 -24.637 1.00 89.56 185 CYS A C 1
ATOM 1374 O O . CYS A 1 185 ? 33.021 -17.832 -25.525 1.00 89.56 185 CYS A O 1
ATOM 1376 N N . LYS A 1 186 ? 30.926 -18.150 -24.795 1.00 91.75 186 LYS A N 1
ATOM 1377 C CA . LYS A 1 186 ? 30.450 -18.823 -26.014 1.00 91.75 186 LYS A CA 1
ATOM 1378 C C . LYS A 1 186 ? 29.214 -18.128 -26.566 1.00 91.75 186 LYS A C 1
ATOM 1380 O O . LYS A 1 186 ? 28.220 -17.981 -25.861 1.00 91.75 186 LYS A O 1
ATOM 1385 N N . PHE A 1 187 ? 29.228 -17.816 -27.859 1.00 92.81 187 PHE A N 1
ATOM 1386 C CA . PHE A 1 187 ? 28.029 -17.384 -28.574 1.00 92.81 187 PHE A CA 1
ATOM 1387 C C . PHE A 1 187 ? 26.907 -18.431 -28.444 1.00 92.81 187 PHE A C 1
ATOM 1389 O O . PHE A 1 187 ? 27.099 -19.611 -28.754 1.00 92.81 187 PHE A O 1
ATOM 1396 N N . HIS A 1 188 ? 25.744 -18.000 -27.962 1.00 93.44 188 HIS A N 1
ATOM 1397 C CA . HIS A 1 188 ? 24.598 -18.859 -27.685 1.00 93.44 188 HIS A CA 1
ATOM 1398 C C . HIS A 1 188 ? 23.524 -18.751 -28.770 1.00 93.44 188 HIS A C 1
ATOM 1400 O O . HIS A 1 188 ? 23.074 -19.772 -29.291 1.00 93.44 188 HIS A O 1
ATOM 1406 N N . ARG A 1 189 ? 23.095 -17.529 -29.105 1.00 93.44 189 ARG A N 1
ATOM 1407 C CA . ARG A 1 189 ? 21.989 -17.291 -30.044 1.00 93.44 189 ARG A CA 1
ATOM 1408 C C . ARG A 1 189 ? 22.032 -15.872 -30.606 1.00 93.44 189 ARG A C 1
ATOM 1410 O O . ARG A 1 189 ? 22.484 -14.956 -29.934 1.00 93.44 189 ARG A O 1
ATOM 1417 N N . VAL A 1 190 ? 21.487 -15.692 -31.810 1.00 93.38 190 VAL A N 1
ATOM 1418 C CA . VAL A 1 190 ? 21.093 -14.379 -32.341 1.00 93.38 190 VAL A CA 1
ATOM 1419 C C . VAL A 1 190 ? 19.584 -14.341 -32.574 1.00 93.38 190 VAL A C 1
ATOM 1421 O O . VAL A 1 190 ? 19.011 -15.312 -33.071 1.00 93.38 190 VAL A O 1
ATOM 1424 N N . LEU A 1 191 ? 18.951 -13.224 -32.238 1.00 94.38 191 LEU A N 1
ATOM 1425 C CA . LEU A 1 191 ? 17.573 -12.908 -32.588 1.00 94.38 191 LEU A CA 1
ATOM 1426 C C . LEU A 1 191 ? 17.577 -11.696 -33.522 1.00 94.38 191 LEU A C 1
ATOM 1428 O O . LEU A 1 191 ? 17.807 -10.577 -33.076 1.00 94.38 191 LEU A O 1
ATOM 1432 N N . ALA A 1 192 ? 17.334 -11.924 -34.812 1.00 92.62 192 ALA A N 1
ATOM 1433 C CA . ALA A 1 192 ? 17.462 -10.893 -35.836 1.00 92.62 192 ALA A CA 1
ATOM 1434 C C . ALA A 1 192 ? 16.200 -10.015 -35.940 1.00 92.62 192 ALA A C 1
ATOM 1436 O O . ALA A 1 192 ? 15.189 -10.433 -36.504 1.00 92.62 192 ALA A O 1
ATOM 1437 N N . TYR A 1 193 ? 16.282 -8.787 -35.430 1.00 91.81 193 TYR A N 1
ATOM 1438 C CA . TYR A 1 193 ? 15.283 -7.729 -35.605 1.00 91.81 193 TYR A CA 1
ATOM 1439 C C . TYR A 1 193 ? 16.003 -6.403 -35.841 1.00 91.81 193 TYR A C 1
ATOM 1441 O O . TYR A 1 193 ? 16.856 -6.032 -35.042 1.00 91.81 193 TYR A O 1
ATOM 1449 N N . SER A 1 194 ? 15.625 -5.661 -36.889 1.00 92.94 194 SER A N 1
ATOM 1450 C CA . SER A 1 194 ? 16.092 -4.278 -37.071 1.00 92.94 194 SER A CA 1
ATOM 1451 C C . SER A 1 194 ? 15.653 -3.451 -35.867 1.00 92.94 194 SER A C 1
ATOM 1453 O O . SER A 1 194 ? 14.461 -3.168 -35.719 1.00 92.94 194 SER A O 1
ATOM 1455 N N . THR A 1 195 ? 16.608 -3.130 -35.000 1.00 93.69 195 THR A N 1
ATOM 1456 C CA . THR A 1 195 ? 16.365 -2.539 -33.684 1.00 93.69 195 THR A CA 1
ATOM 1457 C C . THR A 1 195 ? 16.944 -1.136 -33.669 1.00 93.69 195 THR A C 1
ATOM 1459 O O . THR A 1 195 ? 18.062 -0.910 -34.125 1.00 93.69 195 THR A O 1
ATOM 1462 N N . HIS A 1 196 ? 16.160 -0.193 -33.163 1.00 92.25 196 HIS A N 1
ATOM 1463 C CA . HIS A 1 196 ? 16.524 1.220 -33.104 1.00 92.25 196 HIS A CA 1
ATOM 1464 C C . HIS A 1 196 ? 16.759 1.682 -31.666 1.00 92.25 196 HIS A C 1
ATOM 1466 O O . HIS A 1 196 ? 17.684 2.444 -31.425 1.00 92.25 196 HIS A O 1
ATOM 1472 N N . LEU A 1 197 ? 15.946 1.194 -30.723 1.00 92.62 197 LEU A N 1
ATOM 1473 C CA . LEU A 1 197 ? 16.029 1.465 -29.285 1.00 92.62 197 LEU A CA 1
ATOM 1474 C C . LEU A 1 197 ? 15.658 0.201 -28.504 1.00 92.62 197 LEU A C 1
ATOM 1476 O O . LEU A 1 197 ? 15.007 -0.697 -29.052 1.00 92.62 197 LEU A O 1
ATOM 1480 N N . PHE A 1 198 ? 16.023 0.151 -27.225 1.00 94.12 198 PHE A N 1
ATOM 1481 C CA . PHE A 1 198 ? 15.620 -0.930 -26.335 1.00 94.12 198 PHE A CA 1
ATOM 1482 C C . PHE A 1 198 ? 15.405 -0.457 -24.897 1.00 94.12 198 PHE A C 1
ATOM 1484 O O . PHE A 1 198 ? 15.918 0.584 -24.496 1.00 94.12 198 PHE A O 1
ATOM 1491 N N . TRP A 1 199 ? 14.662 -1.263 -24.138 1.00 93.00 199 TRP A N 1
ATOM 1492 C CA . TRP A 1 199 ? 14.472 -1.125 -22.694 1.00 93.00 199 TRP A CA 1
ATOM 1493 C C . TRP A 1 199 ? 14.588 -2.501 -22.045 1.00 93.00 199 TRP A C 1
ATOM 1495 O O . TRP A 1 199 ? 14.082 -3.485 -22.590 1.00 93.00 199 TRP A O 1
ATOM 1505 N N . TRP A 1 200 ? 15.235 -2.573 -20.889 1.00 91.81 200 TRP A N 1
ATOM 1506 C CA . TRP A 1 200 ? 15.436 -3.801 -20.127 1.00 91.81 200 TRP A CA 1
ATOM 1507 C C . TRP A 1 200 ? 14.786 -3.668 -18.749 1.00 91.81 200 TRP A C 1
ATOM 1509 O O . TRP A 1 200 ? 14.832 -2.608 -18.136 1.00 91.81 200 TRP A O 1
ATOM 1519 N N . HIS A 1 201 ? 14.125 -4.729 -18.286 1.00 90.50 201 HIS A N 1
ATOM 1520 C CA . HIS A 1 201 ? 13.608 -4.822 -16.925 1.00 90.50 201 HIS A CA 1
ATOM 1521 C C . HIS A 1 201 ? 14.158 -6.091 -16.259 1.00 90.50 201 HIS A C 1
ATOM 1523 O O . HIS A 1 201 ? 13.585 -7.173 -16.450 1.00 90.50 201 HIS A O 1
ATOM 1529 N N . PRO A 1 202 ? 15.235 -5.986 -15.461 1.00 86.31 202 PRO A N 1
ATOM 1530 C CA . PRO A 1 202 ? 15.968 -7.144 -14.954 1.00 86.31 202 PRO A CA 1
ATOM 1531 C C . PRO A 1 202 ? 15.124 -8.038 -14.054 1.00 86.31 202 PRO A C 1
ATOM 1533 O O . PRO A 1 202 ? 15.083 -9.244 -14.268 1.00 86.31 202 PRO A O 1
ATOM 1536 N N . GLN A 1 203 ? 14.368 -7.455 -13.121 1.00 84.69 203 GLN A N 1
ATOM 1537 C CA . GLN A 1 203 ? 13.595 -8.210 -12.123 1.00 84.69 203 GLN A CA 1
ATOM 1538 C C . GLN A 1 203 ? 12.430 -9.019 -12.713 1.00 84.69 203 GLN A C 1
ATOM 1540 O O . GLN A 1 203 ? 11.941 -9.951 -12.088 1.00 84.69 203 GLN A O 1
ATOM 1545 N N . GLN A 1 204 ? 11.942 -8.635 -13.895 1.00 87.50 204 GLN A N 1
ATOM 1546 C CA . GLN A 1 204 ? 10.851 -9.337 -14.590 1.00 87.50 204 GLN A CA 1
ATOM 1547 C C . GLN A 1 204 ? 11.368 -10.086 -15.819 1.00 87.50 204 GLN A C 1
ATOM 1549 O O . GLN A 1 204 ? 10.586 -10.696 -16.543 1.00 87.50 204 GLN A O 1
ATOM 1554 N N . HIS A 1 205 ? 12.679 -10.014 -16.062 1.00 91.19 205 HIS A N 1
ATOM 1555 C CA . HIS A 1 205 ? 13.366 -10.568 -17.216 1.00 91.19 205 HIS A CA 1
ATOM 1556 C C . HIS A 1 205 ? 12.684 -10.246 -18.553 1.00 91.19 205 HIS A C 1
ATOM 1558 O O . HIS A 1 205 ? 12.499 -11.119 -19.400 1.00 91.19 205 HIS A O 1
ATOM 1564 N N . VAL A 1 206 ? 12.293 -8.986 -18.759 1.00 93.56 206 VAL A N 1
ATOM 1565 C CA . VAL A 1 206 ? 11.667 -8.541 -20.012 1.00 93.56 206 VAL A CA 1
ATOM 1566 C C . VAL A 1 206 ? 12.557 -7.529 -20.713 1.00 93.56 206 VAL A C 1
ATOM 1568 O O . VAL A 1 206 ? 12.926 -6.512 -20.135 1.00 93.56 206 VAL A O 1
ATOM 1571 N N . VAL A 1 207 ? 12.846 -7.781 -21.990 1.00 95.38 207 VAL A N 1
ATOM 1572 C CA . VAL A 1 207 ? 13.465 -6.809 -22.899 1.00 95.38 207 VAL A CA 1
ATOM 1573 C C . VAL A 1 207 ? 12.435 -6.340 -23.920 1.00 95.38 207 VAL A C 1
ATOM 1575 O O . VAL A 1 207 ? 11.687 -7.145 -24.469 1.00 95.38 207 VAL A O 1
ATOM 1578 N N . VAL A 1 208 ? 12.384 -5.043 -24.198 1.00 95.94 208 VAL A N 1
ATOM 1579 C CA . VAL A 1 208 ? 11.512 -4.453 -25.219 1.00 95.94 208 VAL A CA 1
ATOM 1580 C C . VAL A 1 208 ? 12.365 -3.829 -26.306 1.00 95.94 208 VAL A C 1
ATOM 1582 O O . VAL A 1 208 ? 13.227 -3.010 -26.013 1.00 95.94 208 VAL A O 1
ATOM 1585 N N . LEU A 1 209 ? 12.105 -4.193 -27.561 1.00 96.12 209 LEU A N 1
ATOM 1586 C CA . LEU A 1 209 ? 12.807 -3.656 -28.726 1.00 96.12 209 LEU A CA 1
ATOM 1587 C C . LEU A 1 209 ? 11.896 -2.712 -29.511 1.00 96.12 209 LEU A C 1
ATOM 1589 O O . LEU A 1 209 ? 10.794 -3.105 -29.904 1.00 96.12 209 LEU A O 1
ATOM 1593 N N . ALA A 1 210 ? 12.368 -1.499 -29.798 1.00 95.25 210 ALA A N 1
ATOM 1594 C CA . ALA A 1 210 ? 11.758 -0.624 -30.794 1.00 95.25 210 ALA A CA 1
ATOM 1595 C C . ALA A 1 210 ? 12.245 -1.023 -32.185 1.00 95.25 210 ALA A C 1
ATOM 1597 O O . ALA A 1 210 ? 13.437 -0.974 -32.498 1.00 95.25 210 ALA A O 1
ATOM 1598 N N . THR A 1 211 ? 11.305 -1.431 -33.022 1.00 93.69 211 THR A N 1
ATOM 1599 C CA . THR A 1 211 ? 11.573 -2.095 -34.298 1.00 93.69 211 THR A CA 1
ATOM 1600 C C . THR A 1 211 ? 10.647 -1.555 -35.392 1.00 93.69 211 THR A C 1
ATOM 1602 O O . THR A 1 211 ? 9.765 -0.729 -35.139 1.00 93.69 211 THR A O 1
ATOM 1605 N N . GLY A 1 212 ? 10.849 -2.021 -36.626 1.00 88.69 212 GLY A N 1
ATOM 1606 C CA . GLY A 1 212 ? 10.120 -1.543 -37.805 1.00 88.69 212 GLY A CA 1
ATOM 1607 C C . GLY A 1 212 ? 10.727 -0.264 -38.385 1.00 88.69 212 GLY A C 1
ATOM 1608 O O . GLY A 1 212 ? 11.519 0.408 -37.736 1.00 88.69 212 GLY A O 1
ATOM 1609 N N . SER A 1 213 ? 10.348 0.097 -39.612 1.00 84.06 213 SER A N 1
ATOM 1610 C CA . SER A 1 213 ? 10.993 1.182 -40.376 1.00 84.06 213 SER A CA 1
ATOM 1611 C C . SER A 1 213 ? 10.908 2.572 -39.735 1.00 84.06 213 SER A C 1
ATOM 1613 O O . SER A 1 213 ? 11.698 3.444 -40.081 1.00 84.06 213 SER A O 1
ATOM 1615 N N . LYS A 1 214 ? 9.962 2.782 -38.812 1.00 82.44 214 LYS A N 1
ATOM 1616 C CA . LYS A 1 214 ? 9.774 4.038 -38.066 1.00 82.44 214 LYS A CA 1
ATOM 1617 C C . LYS A 1 214 ? 10.171 3.945 -36.587 1.00 82.44 214 LYS A C 1
ATOM 1619 O O . LYS A 1 214 ? 9.926 4.890 -35.849 1.00 82.44 214 LYS A O 1
ATOM 1624 N N . ALA A 1 215 ? 10.720 2.812 -36.137 1.00 86.44 215 ALA A N 1
ATOM 1625 C CA . ALA A 1 215 ? 10.998 2.541 -34.722 1.00 86.44 215 ALA A CA 1
ATOM 1626 C C . ALA A 1 215 ? 9.768 2.657 -33.787 1.00 86.44 215 ALA A C 1
ATOM 1628 O O . ALA A 1 215 ? 9.910 2.941 -32.602 1.00 86.44 215 ALA A O 1
ATOM 1629 N N . THR A 1 216 ? 8.554 2.435 -34.303 1.00 90.75 216 THR A N 1
ATOM 1630 C CA . THR A 1 216 ? 7.293 2.574 -33.547 1.00 90.75 216 THR A CA 1
ATOM 1631 C C . THR A 1 216 ? 6.652 1.246 -33.143 1.00 90.75 216 THR A C 1
ATOM 1633 O O . THR A 1 216 ? 5.632 1.236 -32.452 1.00 90.75 216 THR A O 1
ATOM 1636 N N . GLU A 1 217 ? 7.215 0.112 -33.565 1.00 94.62 217 GLU A N 1
ATOM 1637 C CA . GLU A 1 217 ? 6.741 -1.206 -33.149 1.00 94.62 217 GLU A CA 1
ATOM 1638 C C . GLU A 1 217 ? 7.541 -1.672 -31.927 1.00 94.62 217 GLU A C 1
ATOM 1640 O O . GLU A 1 217 ? 8.695 -2.088 -32.048 1.00 94.62 217 GLU A O 1
ATOM 1645 N N . LEU A 1 218 ? 6.921 -1.620 -30.752 1.00 95.81 218 LEU A N 1
ATOM 1646 C CA . LEU A 1 218 ? 7.483 -2.091 -29.492 1.00 95.81 218 LEU A CA 1
ATOM 1647 C C . LEU A 1 218 ? 7.230 -3.593 -29.356 1.00 95.81 218 LEU A C 1
ATOM 1649 O O . LEU A 1 218 ? 6.084 -4.045 -29.304 1.00 95.81 218 LEU A O 1
ATOM 1653 N N . ARG A 1 219 ? 8.303 -4.385 -29.332 1.00 95.50 219 ARG A N 1
ATOM 1654 C CA . ARG A 1 219 ? 8.259 -5.851 -29.248 1.00 95.50 219 ARG A CA 1
ATOM 1655 C C . ARG A 1 219 ? 8.888 -6.329 -27.937 1.00 95.50 219 ARG A C 1
ATOM 1657 O O . ARG A 1 219 ? 10.116 -6.339 -27.849 1.00 95.50 219 ARG A O 1
ATOM 1664 N N . PRO A 1 220 ? 8.082 -6.729 -26.938 1.00 95.94 220 PRO A N 1
ATOM 1665 C CA . PRO A 1 220 ? 8.589 -7.323 -25.709 1.00 95.94 220 PRO A CA 1
ATOM 1666 C C . PRO A 1 220 ? 8.983 -8.795 -25.905 1.00 95.94 220 PRO A C 1
ATOM 1668 O O . PRO A 1 220 ? 8.328 -9.548 -26.633 1.00 95.94 220 PRO A O 1
ATOM 1671 N N . PHE A 1 221 ? 10.037 -9.215 -25.213 1.00 95.38 221 PHE A N 1
ATOM 1672 C CA . PHE A 1 221 ? 10.497 -10.593 -25.112 1.00 95.38 221 PHE A CA 1
ATOM 1673 C C . PHE A 1 221 ? 10.759 -10.930 -23.649 1.00 95.38 221 PHE A C 1
ATOM 1675 O O . PHE A 1 221 ? 11.429 -10.175 -22.947 1.00 95.38 221 PHE A O 1
ATOM 1682 N N . PHE A 1 222 ? 10.255 -12.078 -23.209 1.00 94.44 222 PHE A N 1
ATOM 1683 C CA . PHE A 1 222 ? 10.624 -12.667 -21.930 1.00 94.44 222 PHE A CA 1
ATOM 1684 C C . PHE A 1 222 ? 11.934 -13.440 -22.085 1.00 94.44 222 PHE A C 1
ATOM 1686 O O . PHE A 1 222 ? 12.100 -14.210 -23.037 1.00 94.44 222 PHE A O 1
ATOM 1693 N N . VAL A 1 223 ? 12.861 -13.224 -21.163 1.00 93.19 223 VAL A N 1
ATOM 1694 C CA . VAL A 1 223 ? 14.225 -13.740 -21.208 1.00 93.19 223 VAL A CA 1
ATOM 1695 C C . VAL A 1 223 ? 14.401 -14.774 -20.097 1.00 93.19 223 VAL A C 1
ATOM 1697 O O . VAL A 1 223 ? 14.229 -14.471 -18.928 1.00 93.19 223 VAL A O 1
ATOM 1700 N N . ASP A 1 224 ? 14.786 -15.997 -20.448 1.00 90.56 224 ASP A N 1
ATOM 1701 C CA . ASP A 1 224 ? 15.109 -17.059 -19.483 1.00 90.56 224 ASP A CA 1
ATOM 1702 C C . ASP A 1 224 ? 16.445 -17.697 -19.873 1.00 90.56 224 ASP A C 1
ATOM 1704 O O . ASP A 1 224 ? 16.532 -18.530 -20.787 1.00 90.56 224 ASP A O 1
ATOM 1708 N N . GLY A 1 225 ? 17.524 -17.240 -19.233 1.00 88.75 225 GLY A N 1
ATOM 1709 C CA . GLY A 1 225 ? 18.888 -17.525 -19.667 1.00 88.75 225 GLY A CA 1
ATOM 1710 C C . GLY A 1 225 ? 19.100 -17.189 -21.145 1.00 88.75 225 GLY A C 1
ATOM 1711 O O . GLY A 1 225 ? 18.886 -16.067 -21.591 1.00 88.75 225 GLY A O 1
ATOM 1712 N N . GLY A 1 226 ? 19.484 -18.194 -21.931 1.00 87.44 226 GLY A N 1
ATOM 1713 C CA . GLY A 1 226 ? 19.657 -18.050 -23.377 1.00 87.44 226 GLY A CA 1
ATOM 1714 C C . GLY A 1 226 ? 18.363 -18.096 -24.202 1.00 87.44 226 GLY A C 1
ATOM 1715 O O . GLY A 1 226 ? 18.410 -17.940 -25.427 1.00 87.44 226 GLY A O 1
ATOM 1716 N N . ASN A 1 227 ? 17.213 -18.354 -23.570 1.00 91.31 227 ASN A N 1
ATOM 1717 C CA . ASN A 1 227 ? 15.929 -18.418 -24.251 1.00 91.31 227 ASN A CA 1
ATOM 1718 C C . ASN A 1 227 ? 15.243 -17.047 -24.303 1.00 91.31 227 ASN A C 1
ATOM 1720 O O . ASN A 1 227 ? 15.268 -16.289 -23.341 1.00 91.31 227 ASN A O 1
ATOM 1724 N N . LEU A 1 228 ? 14.597 -16.764 -25.435 1.00 93.00 228 LEU A N 1
ATOM 1725 C CA . LEU A 1 228 ? 13.895 -15.512 -25.711 1.00 93.00 228 LEU A CA 1
ATOM 1726 C C . LEU A 1 228 ? 12.491 -15.856 -26.214 1.00 93.00 228 LEU A C 1
ATOM 1728 O O . LEU A 1 228 ? 12.332 -16.301 -27.354 1.00 93.00 228 LEU A O 1
ATOM 1732 N N . ALA A 1 229 ? 11.484 -15.689 -25.361 1.00 92.94 229 ALA A N 1
ATOM 1733 C CA . ALA A 1 229 ? 10.086 -15.945 -25.685 1.00 92.94 229 ALA A CA 1
ATOM 1734 C C . ALA A 1 229 ? 9.393 -14.647 -26.117 1.00 92.94 229 ALA A C 1
ATOM 1736 O O . ALA A 1 229 ? 9.472 -13.626 -25.441 1.00 92.94 229 ALA A O 1
ATOM 1737 N N . LYS A 1 230 ? 8.720 -14.675 -27.268 1.00 93.56 230 LYS A N 1
ATOM 1738 C CA . LYS A 1 230 ? 8.050 -13.501 -27.838 1.00 93.56 230 LYS A CA 1
ATOM 1739 C C . LYS A 1 230 ? 6.750 -13.192 -27.093 1.00 93.56 230 LYS A C 1
ATOM 1741 O O . LYS A 1 230 ? 5.944 -14.093 -26.890 1.00 93.56 230 LYS A O 1
ATOM 1746 N N . ILE A 1 231 ? 6.523 -11.915 -26.794 1.00 94.44 231 ILE A N 1
ATOM 1747 C CA . ILE A 1 231 ? 5.255 -11.389 -26.272 1.00 94.44 231 ILE A CA 1
ATOM 1748 C C . ILE A 1 231 ? 4.552 -10.581 -27.380 1.00 94.44 231 ILE A C 1
ATOM 1750 O O . ILE A 1 231 ? 5.163 -10.199 -28.387 1.00 94.44 231 ILE A O 1
ATOM 1754 N N . SER A 1 232 ? 3.244 -10.369 -27.237 1.00 92.94 232 SER A N 1
ATOM 1755 C CA . SER A 1 232 ? 2.438 -9.560 -28.157 1.00 92.94 232 SER A CA 1
ATOM 1756 C C . SER A 1 232 ? 3.019 -8.145 -28.330 1.00 92.94 232 SER A C 1
ATOM 1758 O O . SER A 1 232 ? 3.478 -7.524 -27.372 1.00 92.94 232 SER A O 1
ATOM 1760 N N . LYS A 1 233 ? 3.053 -7.644 -29.574 1.00 94.06 233 LYS A N 1
ATOM 1761 C CA . LYS A 1 233 ? 3.673 -6.347 -29.909 1.00 94.06 233 LYS A CA 1
ATOM 1762 C C . LYS A 1 233 ? 2.695 -5.190 -29.702 1.00 94.06 233 LYS A C 1
ATOM 1764 O O . LYS A 1 233 ? 1.501 -5.346 -29.936 1.00 94.06 233 LYS A O 1
ATOM 1769 N N . VAL A 1 234 ? 3.224 -4.008 -29.407 1.00 94.81 234 VAL A N 1
ATOM 1770 C CA . VAL A 1 234 ? 2.471 -2.749 -29.325 1.00 94.81 234 VAL A CA 1
ATOM 1771 C C . VAL A 1 234 ? 2.951 -1.810 -30.423 1.00 94.81 234 VAL A C 1
ATOM 1773 O O . VAL A 1 234 ? 4.150 -1.685 -30.655 1.00 94.81 234 VAL A O 1
ATOM 1776 N N . VAL A 1 235 ? 2.029 -1.147 -31.116 1.00 93.69 235 VAL A N 1
ATOM 1777 C CA . VAL A 1 235 ? 2.368 -0.124 -32.115 1.00 93.69 235 VAL A CA 1
ATOM 1778 C C . VAL A 1 235 ? 1.965 1.231 -31.558 1.00 93.69 235 VAL A C 1
ATOM 1780 O O . VAL A 1 235 ? 0.789 1.452 -31.277 1.00 93.69 235 VAL A O 1
ATOM 1783 N N . VAL A 1 236 ? 2.938 2.124 -31.388 1.00 91.75 236 VAL A N 1
ATOM 1784 C CA . VAL A 1 236 ? 2.704 3.478 -30.871 1.00 91.75 236 VAL A CA 1
ATOM 1785 C C . VAL A 1 236 ? 2.655 4.498 -32.004 1.00 91.75 236 VAL A C 1
ATOM 1787 O O . VAL A 1 236 ? 3.313 4.348 -33.034 1.00 91.75 236 VAL A O 1
ATOM 1790 N N . SER A 1 237 ? 1.869 5.556 -31.825 1.00 86.00 237 SER A N 1
ATOM 1791 C CA . SER A 1 237 ? 1.754 6.634 -32.808 1.00 86.00 237 SER A CA 1
ATOM 1792 C C . SER A 1 237 ? 2.753 7.748 -32.494 1.00 86.00 237 SER A C 1
ATOM 1794 O O . SER A 1 237 ? 2.404 8.728 -31.843 1.00 86.00 237 SER A O 1
ATOM 1796 N N . ALA A 1 238 ? 3.993 7.602 -32.966 1.00 84.19 238 ALA A N 1
ATOM 1797 C CA . ALA A 1 238 ? 5.039 8.619 -32.847 1.00 84.19 238 ALA A CA 1
ATOM 1798 C C . ALA A 1 238 ? 5.692 8.900 -34.217 1.00 84.19 238 ALA A C 1
ATOM 1800 O O . ALA A 1 238 ? 5.868 7.966 -35.002 1.00 84.19 238 ALA A O 1
ATOM 1801 N N . PRO A 1 239 ? 6.067 10.157 -34.529 1.00 79.31 239 PRO A N 1
ATOM 1802 C CA . PRO A 1 239 ? 6.819 10.471 -35.745 1.00 79.31 239 PRO A CA 1
ATOM 1803 C C . PRO A 1 239 ? 8.253 9.919 -35.688 1.00 79.31 239 PRO A C 1
ATOM 1805 O O . PRO A 1 239 ? 8.729 9.352 -36.668 1.00 79.31 239 PRO A O 1
ATOM 1808 N N . LEU A 1 240 ? 8.903 10.044 -34.528 1.00 82.25 240 LEU A N 1
ATOM 1809 C CA . LEU A 1 240 ? 10.167 9.408 -34.170 1.00 82.25 240 LEU A CA 1
ATOM 1810 C C . LEU A 1 240 ? 10.131 9.131 -32.667 1.00 82.25 240 LEU A C 1
ATOM 1812 O O . LEU A 1 240 ? 9.838 10.037 -31.887 1.00 82.25 240 LEU A O 1
ATOM 1816 N N . LEU A 1 241 ? 10.389 7.885 -32.279 1.00 85.19 241 LEU A N 1
ATOM 1817 C CA . LEU A 1 241 ? 10.389 7.482 -30.879 1.00 85.19 241 LEU A CA 1
ATOM 1818 C C . LEU A 1 241 ? 11.735 7.823 -30.228 1.00 85.19 241 LEU A C 1
ATOM 1820 O O . LEU A 1 241 ? 12.782 7.549 -30.812 1.00 85.19 241 LEU A O 1
ATOM 1824 N N . THR A 1 242 ? 11.711 8.381 -29.019 1.00 83.38 242 THR A N 1
ATOM 1825 C CA . THR A 1 242 ? 12.913 8.610 -28.199 1.00 83.38 242 THR A CA 1
ATOM 1826 C C . THR A 1 242 ? 12.918 7.716 -26.960 1.00 83.38 242 THR A C 1
ATOM 1828 O O . THR A 1 242 ? 11.874 7.215 -26.536 1.00 83.38 242 THR A O 1
ATOM 1831 N N . THR A 1 243 ? 14.090 7.517 -26.349 1.00 79.31 243 THR A N 1
ATOM 1832 C CA . THR A 1 243 ? 14.235 6.713 -25.120 1.00 79.31 243 THR A CA 1
ATOM 1833 C C . THR A 1 243 ? 13.393 7.248 -23.964 1.00 79.31 243 THR A C 1
ATOM 1835 O O . THR A 1 243 ? 12.837 6.456 -23.214 1.00 79.31 243 THR A O 1
ATOM 1838 N N . ALA A 1 244 ? 13.228 8.571 -23.864 1.00 77.50 244 ALA A N 1
ATOM 1839 C CA . ALA A 1 244 ? 12.449 9.231 -22.815 1.00 77.50 244 ALA A CA 1
ATOM 1840 C C . ALA A 1 244 ? 10.923 9.050 -22.950 1.00 77.50 244 ALA A C 1
ATOM 1842 O O . ALA A 1 244 ? 10.184 9.303 -22.004 1.00 77.50 244 ALA A O 1
ATOM 1843 N N . GLN A 1 245 ? 10.418 8.643 -24.121 1.00 84.81 245 GLN A N 1
ATOM 1844 C CA . GLN A 1 245 ? 8.975 8.476 -24.341 1.00 84.81 245 GLN A CA 1
ATOM 1845 C C . GLN A 1 245 ? 8.439 7.123 -23.879 1.00 84.81 245 GLN A C 1
ATOM 1847 O O . GLN A 1 245 ? 7.223 6.962 -23.781 1.00 84.81 245 GLN A O 1
ATOM 1852 N N . VAL A 1 246 ? 9.306 6.143 -23.632 1.00 88.62 246 VAL A N 1
ATOM 1853 C CA . VAL A 1 246 ? 8.904 4.803 -23.203 1.00 88.62 246 VAL A CA 1
ATOM 1854 C C . VAL A 1 246 ? 9.660 4.438 -21.937 1.00 88.62 246 VAL A C 1
ATOM 1856 O O . VAL A 1 246 ? 10.861 4.659 -21.836 1.00 88.62 246 VAL A O 1
ATOM 1859 N N . GLY A 1 247 ? 8.951 3.848 -20.984 1.00 88.19 247 GLY A N 1
ATOM 1860 C CA . GLY A 1 247 ? 9.531 3.283 -19.774 1.00 88.19 247 GLY A CA 1
ATOM 1861 C C . GLY A 1 247 ? 8.904 1.939 -19.436 1.00 88.19 247 GLY A C 1
ATOM 1862 O O . GLY A 1 247 ? 7.841 1.577 -19.947 1.00 88.19 247 GLY A O 1
ATOM 1863 N N . LEU A 1 248 ? 9.568 1.199 -18.555 1.00 90.69 248 LEU A N 1
ATOM 1864 C CA . LEU A 1 248 ? 9.048 -0.030 -17.967 1.00 90.69 248 LEU A CA 1
ATOM 1865 C C . LEU A 1 248 ? 8.803 0.226 -16.483 1.00 90.69 248 LEU A C 1
ATOM 1867 O O . LEU A 1 248 ? 9.688 0.713 -15.788 1.00 90.69 248 LEU A O 1
ATOM 1871 N N . ALA A 1 249 ? 7.595 -0.074 -16.013 1.00 89.25 249 ALA A N 1
ATOM 1872 C CA . ALA A 1 249 ? 7.194 0.153 -14.631 1.00 89.25 249 ALA A CA 1
ATOM 1873 C C . ALA A 1 249 ? 6.547 -1.108 -14.064 1.00 89.25 249 ALA A C 1
ATOM 1875 O O . ALA A 1 249 ? 5.516 -1.562 -14.563 1.00 89.25 249 ALA A O 1
ATOM 1876 N N . TYR A 1 250 ? 7.138 -1.671 -13.016 1.00 87.25 250 TYR A N 1
ATOM 1877 C CA . TYR A 1 250 ? 6.544 -2.775 -12.273 1.00 87.25 250 TYR A CA 1
ATOM 1878 C C . TYR A 1 250 ? 5.708 -2.221 -11.117 1.00 87.25 250 TYR A C 1
ATOM 1880 O O . TYR A 1 250 ? 6.236 -1.627 -10.182 1.00 87.25 250 TYR A O 1
ATOM 1888 N N . LEU A 1 251 ? 4.386 -2.362 -11.213 1.00 86.00 251 LEU A N 1
ATOM 1889 C CA . LEU A 1 251 ? 3.419 -1.779 -10.281 1.00 86.00 251 LEU A CA 1
ATOM 1890 C C . LEU A 1 251 ? 2.405 -2.852 -9.888 1.00 86.00 251 LEU A C 1
ATOM 1892 O O . LEU A 1 251 ? 1.806 -3.483 -10.759 1.00 86.00 251 LEU A O 1
ATOM 1896 N N . TYR A 1 252 ? 2.182 -3.052 -8.589 1.00 83.00 252 TYR A N 1
ATOM 1897 C CA . TYR A 1 252 ? 1.211 -4.020 -8.061 1.00 83.00 252 TYR A CA 1
ATOM 1898 C C . TYR A 1 252 ? 1.352 -5.413 -8.692 1.00 83.00 252 TYR A C 1
ATOM 1900 O O . TYR A 1 252 ? 0.402 -5.981 -9.235 1.00 83.00 252 TYR A O 1
ATOM 1908 N N . SER A 1 253 ? 2.579 -5.931 -8.668 1.00 84.25 253 SER A N 1
ATOM 1909 C CA . SER A 1 253 ? 2.943 -7.236 -9.231 1.00 84.25 253 SER A CA 1
ATOM 1910 C C . SER A 1 253 ? 2.655 -7.404 -10.728 1.00 84.25 253 SER A C 1
ATOM 1912 O O . SER A 1 253 ? 2.492 -8.517 -11.220 1.00 84.25 253 SER A O 1
ATOM 1914 N N . THR A 1 254 ? 2.562 -6.297 -11.465 1.00 86.50 254 THR A N 1
ATOM 1915 C CA . THR A 1 254 ? 2.297 -6.291 -12.902 1.00 86.50 254 THR A CA 1
ATOM 1916 C C . THR A 1 254 ? 3.304 -5.392 -13.606 1.00 86.50 254 THR A C 1
ATOM 1918 O O . THR A 1 254 ? 3.492 -4.239 -13.222 1.00 86.50 254 THR A O 1
ATOM 1921 N N . LEU A 1 255 ? 3.941 -5.903 -14.662 1.00 90.94 255 LEU A N 1
ATOM 1922 C CA . LEU A 1 255 ? 4.821 -5.103 -15.507 1.00 90.94 255 LEU A CA 1
ATOM 1923 C C . LEU A 1 255 ? 4.002 -4.315 -16.534 1.00 90.94 255 LEU A C 1
ATOM 1925 O O . LEU A 1 255 ? 3.199 -4.877 -17.285 1.00 90.94 255 LEU A O 1
ATOM 1929 N N . TYR A 1 256 ? 4.254 -3.014 -16.596 1.00 93.00 256 TYR A N 1
ATOM 1930 C CA . TYR A 1 256 ? 3.667 -2.109 -17.567 1.00 93.00 256 TYR A CA 1
ATOM 1931 C C . TYR A 1 256 ? 4.738 -1.548 -18.491 1.00 93.00 256 TYR A C 1
ATOM 1933 O O . TYR A 1 256 ? 5.766 -1.044 -18.043 1.00 93.00 256 TYR A O 1
ATOM 1941 N N . LEU A 1 257 ? 4.451 -1.578 -19.788 1.00 94.44 257 LEU A N 1
ATOM 1942 C CA . LEU A 1 257 ? 5.097 -0.705 -20.754 1.00 94.44 257 LEU A CA 1
ATOM 1943 C C . LEU A 1 257 ? 4.342 0.622 -20.734 1.00 94.44 257 LEU A C 1
ATOM 1945 O O . LEU A 1 257 ? 3.150 0.671 -21.039 1.00 94.44 257 LEU A O 1
ATOM 1949 N N . VAL A 1 258 ? 5.038 1.686 -20.353 1.00 93.31 258 VAL A N 1
ATOM 1950 C CA . VAL A 1 258 ? 4.492 3.038 -20.237 1.00 93.31 258 VAL A CA 1
ATOM 1951 C C . VAL A 1 258 ? 4.935 3.838 -21.451 1.00 93.31 258 VAL A C 1
ATOM 1953 O O . VAL A 1 258 ? 6.130 3.971 -21.688 1.00 93.31 258 VAL A O 1
ATOM 1956 N N . TYR A 1 259 ? 3.989 4.370 -22.219 1.00 92.44 259 TYR A N 1
ATOM 1957 C CA . TYR A 1 259 ? 4.262 5.237 -23.364 1.00 92.44 259 TYR A CA 1
ATOM 1958 C C . TYR A 1 259 ? 3.708 6.643 -23.122 1.00 92.44 259 TYR A C 1
ATOM 1960 O O . TYR A 1 259 ? 2.510 6.807 -22.893 1.00 92.44 259 TYR A O 1
ATOM 1968 N N . SER A 1 260 ? 4.577 7.650 -23.208 1.00 89.38 260 SER A N 1
ATOM 1969 C CA . SER A 1 260 ? 4.230 9.068 -23.144 1.00 89.38 260 SER A CA 1
ATOM 1970 C C . SER A 1 260 ? 3.861 9.592 -24.530 1.00 89.38 260 SER A C 1
ATOM 1972 O O . SER A 1 260 ? 4.716 9.839 -25.385 1.00 89.38 260 SER A O 1
ATOM 1974 N N . SER A 1 261 ? 2.558 9.758 -24.758 1.00 87.69 261 SER A N 1
ATOM 1975 C CA . SER A 1 261 ? 2.027 10.397 -25.956 1.00 87.69 261 SER A CA 1
ATOM 1976 C C . SER A 1 261 ? 2.024 11.910 -25.771 1.00 87.69 261 SER A C 1
ATOM 1978 O O . SER A 1 261 ? 1.128 12.464 -25.130 1.00 87.69 261 SER A O 1
ATOM 1980 N N . THR A 1 262 ? 2.994 12.591 -26.382 1.00 78.44 262 THR A N 1
ATOM 1981 C CA . THR A 1 262 ? 3.070 14.062 -26.384 1.00 78.44 262 THR A CA 1
ATOM 1982 C C . THR A 1 262 ? 1.880 14.699 -27.103 1.00 78.44 262 THR A C 1
ATOM 1984 O O . THR A 1 262 ? 1.380 15.730 -26.669 1.00 78.44 262 THR A O 1
ATOM 1987 N N . SER A 1 263 ? 1.377 14.054 -28.162 1.00 79.81 263 SER A N 1
ATOM 1988 C CA . SER A 1 263 ? 0.233 14.544 -28.948 1.00 79.81 263 SER A CA 1
ATOM 1989 C C . SER A 1 263 ? -1.073 14.620 -28.151 1.00 79.81 263 SER A C 1
ATOM 1991 O O . SER A 1 263 ? -1.820 15.582 -28.294 1.00 79.81 263 SER A O 1
ATOM 1993 N N . ASN A 1 264 ? -1.320 13.630 -27.288 1.00 82.12 264 ASN A N 1
ATOM 1994 C CA . ASN A 1 264 ? -2.544 13.537 -26.491 1.00 82.12 264 ASN A CA 1
ATOM 1995 C C . ASN A 1 264 ? -2.336 13.953 -25.030 1.00 82.12 264 ASN A C 1
ATOM 1997 O O . ASN A 1 264 ? -3.289 13.891 -24.259 1.00 82.12 264 ASN A O 1
ATOM 2001 N N . GLN A 1 265 ? -1.107 14.319 -24.643 1.00 87.00 265 GLN A N 1
ATOM 2002 C CA . GLN A 1 265 ? -0.713 14.600 -23.258 1.00 87.00 265 GLN A CA 1
ATOM 2003 C C . GLN A 1 265 ? -1.153 13.483 -22.293 1.00 87.00 265 GLN A C 1
ATOM 2005 O O . GLN A 1 265 ? -1.783 13.708 -21.258 1.00 87.00 265 GLN A O 1
ATOM 2010 N N . GLN A 1 266 ? -0.864 12.236 -22.675 1.00 90.75 266 GLN A N 1
ATOM 2011 C CA . GLN A 1 266 ? -1.296 11.040 -21.951 1.00 90.75 266 GLN A CA 1
ATOM 2012 C C . GLN A 1 266 ? -0.163 10.034 -21.771 1.00 90.75 266 GLN A C 1
ATOM 2014 O O . GLN A 1 266 ? 0.625 9.805 -22.687 1.00 90.75 266 GLN A O 1
ATOM 2019 N N . LEU A 1 267 ? -0.158 9.356 -20.624 1.00 91.81 267 LEU A N 1
ATOM 2020 C CA . LEU A 1 267 ? 0.619 8.141 -20.391 1.00 91.81 267 LEU A CA 1
ATOM 2021 C C . LEU A 1 267 ? -0.275 6.926 -20.606 1.00 91.81 267 LEU A C 1
ATOM 2023 O O . LEU A 1 267 ? -1.235 6.705 -19.868 1.00 91.81 267 LEU A O 1
ATOM 2027 N N . LEU A 1 268 ? 0.052 6.132 -21.618 1.00 93.62 268 LEU A N 1
ATOM 2028 C CA . LEU A 1 268 ? -0.627 4.881 -21.930 1.00 93.62 268 LEU A CA 1
ATOM 2029 C C . LEU A 1 268 ? 0.128 3.724 -21.278 1.00 93.62 268 LEU A C 1
ATOM 2031 O O . LEU A 1 268 ? 1.324 3.557 -21.515 1.00 93.62 268 LEU A O 1
ATOM 2035 N N . LEU A 1 269 ? -0.563 2.929 -20.462 1.00 94.94 269 LEU A N 1
ATOM 2036 C CA . LEU A 1 269 ? 0.019 1.782 -19.768 1.00 94.94 269 LEU A CA 1
ATOM 2037 C C . LEU A 1 269 ? -0.475 0.495 -20.417 1.00 94.94 269 LEU A C 1
ATOM 2039 O O . LEU A 1 269 ? -1.662 0.156 -20.352 1.00 94.94 269 LEU A O 1
ATOM 2043 N N . TYR A 1 270 ? 0.459 -0.241 -21.004 1.00 95.31 270 TYR A N 1
ATOM 2044 C CA . TYR A 1 270 ? 0.225 -1.533 -21.627 1.00 95.31 270 TYR A CA 1
ATOM 2045 C C . TYR A 1 270 ? 0.679 -2.641 -20.689 1.00 95.31 270 TYR A C 1
ATOM 2047 O O . TYR A 1 270 ? 1.840 -2.676 -20.285 1.00 95.31 270 TYR A O 1
ATOM 2055 N N . ARG A 1 271 ? -0.222 -3.560 -20.340 1.00 93.31 271 ARG A N 1
ATOM 2056 C CA . ARG A 1 271 ? 0.121 -4.691 -19.472 1.00 93.31 271 ARG A CA 1
ATOM 2057 C C . ARG A 1 271 ? 0.971 -5.697 -20.241 1.00 93.31 271 ARG A C 1
ATOM 2059 O O . ARG A 1 271 ? 0.494 -6.253 -21.227 1.00 93.31 271 ARG A O 1
ATOM 2066 N N . VAL A 1 272 ? 2.181 -5.976 -19.767 1.00 91.81 272 VAL A N 1
ATOM 2067 C CA . VAL A 1 272 ? 3.101 -6.938 -20.388 1.00 91.81 272 VAL A CA 1
ATOM 2068 C C . VAL A 1 272 ? 3.136 -8.215 -19.553 1.00 91.81 272 VAL A C 1
ATOM 2070 O O . VAL A 1 272 ? 3.491 -8.184 -18.379 1.00 91.81 272 VAL A O 1
ATOM 2073 N N . HIS A 1 273 ? 2.764 -9.347 -20.154 1.00 88.06 273 HIS A N 1
ATOM 2074 C CA . HIS A 1 273 ? 2.835 -10.658 -19.511 1.00 88.06 273 HIS A CA 1
ATOM 2075 C C . HIS A 1 273 ? 3.101 -11.756 -20.554 1.00 88.06 273 HIS A C 1
ATOM 2077 O O . HIS A 1 273 ? 2.516 -11.691 -21.634 1.00 88.06 273 HIS A O 1
ATOM 2083 N N . PRO A 1 274 ? 3.923 -12.787 -20.271 1.00 83.75 274 PRO A N 1
ATOM 2084 C CA . PRO A 1 274 ? 4.237 -13.826 -21.257 1.00 83.75 274 PRO A CA 1
ATOM 2085 C C . PRO A 1 274 ? 3.026 -14.632 -21.751 1.00 83.75 274 PRO A C 1
ATOM 2087 O O . PRO A 1 274 ? 3.015 -15.078 -22.894 1.00 83.75 274 PRO A O 1
ATOM 2090 N N . SER A 1 275 ? 2.009 -14.828 -20.904 1.00 82.75 275 SER A N 1
ATOM 2091 C CA . SER A 1 275 ? 0.836 -15.661 -21.226 1.00 82.75 275 SER A CA 1
ATOM 2092 C C . SER A 1 275 ? -0.400 -14.895 -21.709 1.00 82.75 275 SER A C 1
ATOM 2094 O O . SER A 1 275 ? -1.421 -15.521 -21.981 1.00 82.75 275 SER A O 1
ATOM 2096 N N . VAL A 1 276 ? -0.351 -13.560 -21.775 1.00 85.50 276 VAL A N 1
ATOM 2097 C CA . VAL A 1 276 ? -1.520 -12.730 -22.106 1.00 85.50 276 VAL A CA 1
ATOM 2098 C C . VAL A 1 276 ? -1.138 -11.673 -23.132 1.00 85.50 276 VAL A C 1
ATOM 2100 O O . VAL A 1 276 ? -0.032 -11.137 -23.103 1.00 85.50 276 VAL A O 1
ATOM 2103 N N . ASP A 1 277 ? -2.073 -11.336 -24.018 1.00 88.00 277 ASP A N 1
ATOM 2104 C CA . ASP A 1 277 ? -1.878 -10.250 -24.968 1.00 88.00 277 ASP A CA 1
ATOM 2105 C C . ASP A 1 277 ? -1.604 -8.913 -24.276 1.00 88.00 277 ASP A C 1
ATOM 2107 O O . ASP A 1 277 ? -2.200 -8.553 -23.254 1.00 88.00 277 ASP A O 1
ATOM 2111 N N . THR A 1 278 ? -0.685 -8.159 -24.876 1.00 91.31 278 THR A N 1
ATOM 2112 C CA . THR A 1 278 ? -0.297 -6.835 -24.410 1.00 91.31 278 THR A CA 1
ATOM 2113 C C . THR A 1 278 ? -1.342 -5.822 -24.848 1.00 91.31 278 THR A C 1
ATOM 2115 O O . THR A 1 278 ? -1.428 -5.456 -26.018 1.00 91.31 278 THR A O 1
ATOM 2118 N N . VAL A 1 279 ? -2.151 -5.375 -23.890 1.00 90.62 279 VAL A N 1
ATOM 2119 C CA . VAL A 1 279 ? -3.266 -4.445 -24.107 1.00 90.62 279 VAL A CA 1
ATOM 2120 C C . VAL A 1 279 ? -3.085 -3.182 -23.276 1.00 90.62 279 VAL A C 1
ATOM 2122 O O . VAL A 1 279 ? -2.561 -3.234 -22.160 1.00 90.62 279 VAL A O 1
ATOM 2125 N N . CYS A 1 280 ? -3.528 -2.046 -23.817 1.00 93.19 280 CYS A N 1
ATOM 2126 C CA . CYS A 1 280 ? -3.594 -0.789 -23.075 1.00 93.19 280 CYS A CA 1
ATOM 2127 C C . CYS A 1 280 ? -4.692 -0.902 -22.016 1.00 93.19 280 CYS A C 1
ATOM 2129 O O . CYS A 1 280 ? -5.863 -1.045 -22.362 1.00 93.19 280 CYS A O 1
ATOM 2131 N N . VAL A 1 281 ? -4.326 -0.843 -20.736 1.00 92.69 281 VAL A N 1
ATOM 2132 C CA . VAL A 1 281 ? -5.282 -0.976 -19.624 1.00 92.69 281 VAL A CA 1
ATOM 2133 C C . VAL A 1 281 ? -5.580 0.348 -18.932 1.00 92.69 281 VAL A C 1
ATOM 2135 O O . VAL A 1 281 ? -6.606 0.467 -18.267 1.00 92.69 281 VAL A O 1
ATOM 2138 N N . ARG A 1 282 ? -4.700 1.347 -19.071 1.00 92.75 282 ARG A N 1
ATOM 2139 C CA . ARG A 1 282 ? -4.874 2.680 -18.483 1.00 92.75 282 ARG A CA 1
ATOM 2140 C C . ARG A 1 282 ? -4.357 3.763 -19.420 1.00 92.75 282 ARG A C 1
ATOM 2142 O O . ARG A 1 282 ? -3.362 3.566 -20.111 1.00 92.75 282 ARG A O 1
ATOM 2149 N N . ALA A 1 283 ? -5.021 4.911 -19.377 1.00 93.25 283 ALA A N 1
ATOM 2150 C CA . ALA A 1 283 ? 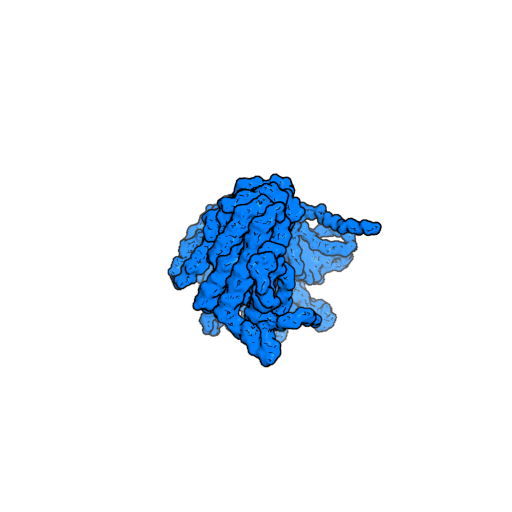-4.573 6.161 -19.970 1.00 93.25 283 ALA A CA 1
ATOM 2151 C C . ALA A 1 283 ? -4.631 7.240 -18.882 1.00 93.25 283 ALA A C 1
ATOM 2153 O O . ALA A 1 283 ? -5.708 7.533 -18.362 1.00 93.25 283 ALA A O 1
ATOM 2154 N N . LEU A 1 284 ? -3.476 7.774 -18.495 1.00 93.06 284 LEU A N 1
ATOM 2155 C CA . LEU A 1 284 ? -3.342 8.782 -17.444 1.00 93.06 284 LEU A CA 1
ATOM 2156 C C . LEU A 1 284 ? -3.083 10.142 -18.087 1.00 93.06 284 LEU A C 1
ATOM 2158 O O . LEU A 1 284 ? -2.276 10.233 -19.009 1.00 93.06 284 LEU A O 1
ATOM 2162 N N . ARG A 1 285 ? -3.761 11.192 -17.629 1.00 91.62 285 ARG A N 1
ATOM 2163 C CA . ARG A 1 285 ? -3.598 12.547 -18.169 1.00 91.62 285 ARG A CA 1
ATOM 2164 C C . ARG A 1 285 ? -2.374 13.204 -17.559 1.00 91.62 285 ARG A C 1
ATOM 2166 O O . ARG A 1 285 ? -2.301 13.321 -16.343 1.00 91.62 285 ARG A O 1
ATOM 2173 N N . VAL A 1 286 ? -1.460 13.679 -18.399 1.00 87.38 286 VAL A N 1
ATOM 2174 C CA . VAL A 1 286 ? -0.285 14.443 -17.975 1.00 87.38 286 VAL A CA 1
ATOM 2175 C C . VAL A 1 286 ? -0.526 15.910 -18.287 1.00 87.38 286 VAL A C 1
ATOM 2177 O O . VAL A 1 286 ? -0.787 16.272 -19.424 1.00 87.38 286 VAL A O 1
ATOM 2180 N N . GLY A 1 287 ? -0.446 16.775 -17.277 1.00 76.81 287 GLY A N 1
ATOM 2181 C CA . GLY A 1 287 ? -0.735 18.207 -17.426 1.00 76.81 287 GLY A CA 1
ATOM 2182 C C . GLY A 1 287 ? 0.353 19.027 -18.128 1.00 76.81 287 GLY A C 1
ATOM 2183 O O . GLY A 1 287 ? 0.286 20.251 -18.098 1.00 76.81 287 GLY A O 1
ATOM 2184 N N . PHE A 1 288 ? 1.373 18.388 -18.705 1.00 79.12 288 PHE A N 1
ATOM 2185 C CA . PHE A 1 288 ? 2.510 19.055 -19.334 1.00 79.12 288 PHE A CA 1
ATOM 2186 C C . PHE A 1 288 ? 2.984 18.308 -20.596 1.00 79.12 288 PHE A C 1
ATOM 2188 O O . PHE A 1 288 ? 2.944 17.078 -20.625 1.00 79.12 288 PHE A O 1
ATOM 2195 N N . PRO A 1 289 ? 3.422 19.037 -21.643 1.00 69.06 289 PRO A N 1
ATOM 2196 C CA . PRO A 1 289 ? 3.821 18.471 -22.939 1.00 69.06 289 PRO A CA 1
ATOM 2197 C C . PRO A 1 289 ? 5.249 17.901 -22.993 1.00 69.06 289 PRO A C 1
ATOM 2199 O O . PRO A 1 289 ? 5.606 17.264 -23.985 1.00 69.06 289 PRO A O 1
ATOM 2202 N N . ASP A 1 290 ? 6.072 18.172 -21.981 1.00 68.94 290 ASP A N 1
ATOM 2203 C CA . ASP A 1 290 ? 7.509 17.890 -21.999 1.00 68.94 290 ASP A CA 1
ATOM 2204 C C . ASP A 1 290 ? 7.868 16.402 -21.957 1.00 68.94 290 ASP A C 1
ATOM 2206 O O . ASP A 1 290 ? 7.066 15.579 -21.503 1.00 68.94 290 ASP A O 1
ATOM 2210 N N . PRO A 1 291 ? 9.099 16.040 -22.381 1.00 60.50 291 PRO A N 1
ATOM 2211 C CA . PRO A 1 291 ? 9.647 14.727 -22.083 1.00 60.50 291 PRO A CA 1
ATOM 2212 C C . PRO A 1 291 ? 9.582 14.478 -20.575 1.00 60.50 291 PRO A C 1
ATOM 2214 O O . PRO A 1 291 ? 10.024 15.284 -19.756 1.00 60.50 291 PRO A O 1
ATOM 2217 N N . VAL A 1 292 ? 8.989 13.344 -20.231 1.00 72.69 292 VAL A N 1
ATOM 2218 C CA . VAL A 1 292 ? 8.708 12.957 -18.857 1.00 72.69 292 VAL A CA 1
ATOM 2219 C C . VAL A 1 292 ? 9.784 11.981 -18.407 1.00 72.69 292 VAL A C 1
ATOM 2221 O O . VAL A 1 292 ? 9.983 10.960 -19.059 1.00 72.69 292 VAL A O 1
ATOM 2224 N N . ALA A 1 293 ? 10.432 12.246 -17.274 1.00 78.75 293 ALA A N 1
ATOM 2225 C CA . ALA A 1 293 ? 11.180 11.204 -16.575 1.00 78.75 293 ALA A CA 1
ATOM 2226 C C . ALA A 1 293 ? 10.222 10.416 -15.670 1.00 78.75 293 ALA A C 1
ATOM 2228 O O . ALA A 1 293 ? 9.364 11.000 -15.002 1.00 78.75 293 ALA A O 1
ATOM 2229 N N . LEU A 1 294 ? 10.343 9.089 -15.675 1.00 83.00 294 LEU A N 1
ATOM 2230 C CA . LEU A 1 294 ? 9.468 8.188 -14.928 1.00 83.00 294 LEU A CA 1
ATOM 2231 C C . LEU A 1 294 ? 10.239 7.541 -13.781 1.00 83.00 294 LEU A C 1
ATOM 2233 O O . LEU A 1 294 ? 11.304 6.967 -13.997 1.00 83.00 294 LEU A O 1
ATOM 2237 N N . SER A 1 295 ? 9.642 7.575 -12.596 1.00 83.06 295 SER A N 1
ATOM 2238 C CA . SER A 1 295 ? 10.122 6.879 -11.405 1.00 83.06 295 SER A CA 1
ATOM 2239 C C . SER A 1 295 ? 9.020 5.995 -10.841 1.00 83.06 295 SER A C 1
ATOM 2241 O O . SER A 1 295 ? 7.831 6.288 -10.991 1.00 83.06 295 SER A O 1
ATOM 2243 N N . VAL A 1 296 ? 9.403 4.906 -10.184 1.00 81.62 296 VAL A N 1
ATOM 2244 C CA . VAL A 1 296 ? 8.464 4.025 -9.485 1.00 81.62 296 VAL A CA 1
ATOM 2245 C C . VAL A 1 296 ? 8.845 4.029 -8.019 1.00 81.62 296 VAL A C 1
ATOM 2247 O O . VAL A 1 296 ? 9.975 3.721 -7.680 1.00 81.62 296 VAL A O 1
ATOM 2250 N N . VAL A 1 297 ? 7.929 4.395 -7.129 1.00 79.62 297 VAL A N 1
ATOM 2251 C CA . VAL A 1 297 ? 8.210 4.442 -5.687 1.00 79.62 297 VAL A CA 1
ATOM 2252 C C . VAL A 1 297 ? 7.015 3.862 -4.956 1.00 79.62 297 VAL A C 1
ATOM 2254 O O . VAL A 1 297 ? 5.923 4.399 -5.074 1.00 79.62 297 VAL A O 1
ATOM 2257 N N . ASP A 1 298 ? 7.193 2.754 -4.236 1.00 78.25 298 ASP A N 1
ATOM 2258 C CA . ASP A 1 298 ? 6.113 2.096 -3.480 1.00 78.25 298 ASP A CA 1
ATOM 2259 C C . ASP A 1 298 ? 4.821 1.865 -4.302 1.00 78.25 298 ASP A C 1
ATOM 2261 O O . ASP A 1 298 ? 3.720 2.294 -3.954 1.00 78.25 298 ASP A O 1
ATOM 2265 N N . ASN A 1 299 ? 4.968 1.218 -5.465 1.00 83.81 299 ASN A N 1
ATOM 2266 C CA . ASN A 1 299 ? 3.882 0.975 -6.430 1.00 83.81 299 ASN A CA 1
ATOM 2267 C C . ASN A 1 299 ? 3.177 2.244 -6.954 1.00 83.81 299 ASN A C 1
ATOM 2269 O O . ASN A 1 299 ? 2.093 2.158 -7.538 1.00 83.81 299 ASN A O 1
ATOM 2273 N N . LEU A 1 300 ? 3.797 3.412 -6.790 1.00 86.00 300 LEU A N 1
ATOM 2274 C CA . LEU A 1 300 ? 3.336 4.680 -7.329 1.00 86.00 300 LEU A CA 1
ATOM 2275 C C . LEU A 1 300 ? 4.170 5.059 -8.549 1.00 86.00 300 LEU A C 1
ATOM 2277 O O . LEU A 1 300 ? 5.399 5.047 -8.495 1.00 86.00 300 LEU A O 1
ATOM 2281 N N . LEU A 1 301 ? 3.502 5.431 -9.639 1.00 87.81 301 LEU A N 1
ATOM 2282 C CA . LEU A 1 301 ? 4.170 5.991 -10.807 1.00 87.81 301 LEU A CA 1
ATOM 2283 C C . LEU A 1 301 ? 4.360 7.494 -10.588 1.00 87.81 301 LEU A C 1
ATOM 2285 O O . LEU A 1 301 ? 3.384 8.237 -10.468 1.00 87.81 301 LEU A O 1
ATOM 2289 N N . VAL A 1 302 ? 5.611 7.941 -10.542 1.00 86.62 302 VAL A N 1
ATOM 2290 C CA . VAL A 1 302 ? 5.981 9.350 -10.399 1.00 86.62 302 VAL A CA 1
ATOM 2291 C C . VAL A 1 302 ? 6.490 9.870 -11.738 1.00 86.62 302 VAL A C 1
ATOM 2293 O O . VAL A 1 302 ? 7.330 9.264 -12.395 1.00 86.62 302 VAL A O 1
ATOM 2296 N N . VAL A 1 303 ? 5.926 10.993 -12.158 1.00 86.50 303 VAL A N 1
ATOM 2297 C CA . VAL A 1 303 ? 6.093 11.594 -13.482 1.00 86.50 303 VAL A CA 1
ATOM 2298 C C . VAL A 1 303 ? 6.728 12.956 -13.272 1.00 86.50 303 VAL A C 1
ATOM 2300 O O . VAL A 1 303 ? 6.079 13.862 -12.747 1.00 86.50 303 VAL A O 1
ATOM 2303 N N . HIS A 1 304 ? 7.988 13.095 -13.664 1.00 82.69 304 HIS A N 1
ATOM 2304 C CA . HIS A 1 304 ? 8.780 14.300 -13.458 1.00 82.69 304 HIS A CA 1
ATOM 2305 C C . HIS A 1 304 ? 8.857 15.121 -14.744 1.00 82.69 304 HIS A C 1
ATOM 2307 O O . HIS A 1 304 ? 9.165 14.590 -15.813 1.00 82.69 304 HIS A O 1
ATOM 2313 N N . SER A 1 305 ? 8.627 16.427 -14.629 1.00 80.50 305 SER A N 1
ATOM 2314 C CA . SER A 1 305 ? 8.958 17.399 -15.667 1.00 80.50 305 SER A CA 1
ATOM 2315 C C . SER A 1 305 ? 10.158 18.220 -15.220 1.00 80.50 305 SER A C 1
ATOM 2317 O O . SER A 1 305 ? 10.058 19.010 -14.279 1.00 80.50 305 SER A O 1
ATOM 2319 N N . ALA A 1 306 ? 11.282 18.051 -15.918 1.00 71.62 306 ALA A N 1
ATOM 2320 C CA . ALA A 1 306 ? 12.462 18.885 -15.715 1.00 71.62 306 ALA A CA 1
ATOM 2321 C C . ALA A 1 306 ? 12.197 20.337 -16.145 1.00 71.62 306 ALA A C 1
ATOM 2323 O O . ALA A 1 306 ? 12.576 21.262 -15.434 1.00 71.62 306 ALA A O 1
ATOM 2324 N N . THR A 1 307 ? 11.482 20.537 -17.257 1.00 75.06 307 THR A N 1
ATOM 2325 C CA . THR A 1 307 ? 11.143 21.865 -17.792 1.00 75.06 307 THR A CA 1
ATOM 2326 C C . THR A 1 307 ? 10.326 22.698 -16.805 1.00 75.06 307 THR A C 1
ATOM 2328 O O . THR A 1 307 ? 10.607 23.880 -16.621 1.00 75.06 307 THR A O 1
ATOM 2331 N N . TYR A 1 308 ? 9.330 22.090 -16.152 1.00 76.62 308 TYR A N 1
ATOM 2332 C CA . TYR A 1 308 ? 8.471 22.784 -15.188 1.00 76.62 308 TYR A CA 1
ATOM 2333 C C . TYR A 1 308 ? 8.949 22.656 -13.738 1.00 76.62 308 TYR A C 1
ATOM 2335 O O . TYR A 1 308 ? 8.389 23.309 -12.862 1.00 76.62 308 TYR A O 1
ATOM 2343 N N . GLY A 1 309 ? 9.949 21.817 -13.460 1.00 75.50 309 GLY A N 1
ATOM 2344 C CA . GLY A 1 309 ? 10.435 21.583 -12.101 1.00 75.50 309 GLY A CA 1
ATOM 2345 C C . GLY A 1 309 ? 9.380 20.961 -11.179 1.00 75.50 309 GLY A C 1
ATOM 2346 O O . GLY A 1 309 ? 9.338 21.288 -9.994 1.00 75.50 309 GLY A O 1
ATOM 2347 N N . VAL A 1 310 ? 8.505 20.091 -11.699 1.00 79.06 310 VAL A N 1
ATOM 2348 C CA . VAL A 1 310 ? 7.396 19.485 -10.935 1.00 79.06 310 VAL A CA 1
ATOM 2349 C C . VAL A 1 310 ? 7.324 17.968 -11.089 1.00 79.06 310 VAL A C 1
ATOM 2351 O O . VAL A 1 310 ? 7.773 17.401 -12.083 1.00 79.06 310 VAL A O 1
ATOM 2354 N N . SER A 1 311 ? 6.702 17.311 -10.110 1.00 82.56 311 SER A N 1
ATOM 2355 C CA . SER A 1 311 ? 6.406 15.877 -10.095 1.00 82.56 311 SER A CA 1
ATOM 2356 C C . SER A 1 311 ? 4.921 15.615 -9.896 1.00 82.56 311 SER A C 1
ATOM 2358 O O . SER A 1 311 ? 4.275 16.233 -9.055 1.00 82.56 311 SER A O 1
ATOM 2360 N N . SER A 1 312 ? 4.375 14.668 -10.649 1.00 86.25 312 SER A N 1
ATOM 2361 C CA . SER A 1 312 ? 2.988 14.215 -10.538 1.00 86.25 312 SER A CA 1
ATOM 2362 C C . SER A 1 312 ? 2.928 12.746 -10.137 1.00 86.25 312 SER A C 1
ATOM 2364 O O . SER A 1 312 ? 3.735 11.943 -10.597 1.00 86.25 312 SER A O 1
ATOM 2366 N N . PHE A 1 313 ? 1.959 12.397 -9.295 1.00 87.00 313 PHE A N 1
ATOM 2367 C CA . PHE A 1 313 ? 1.823 11.065 -8.705 1.00 87.00 313 PHE A CA 1
ATOM 2368 C C . PHE A 1 313 ? 0.620 10.340 -9.283 1.00 87.00 313 PHE A C 1
ATOM 2370 O O . PHE A 1 313 ? -0.484 10.876 -9.240 1.00 87.00 313 PHE A O 1
ATOM 2377 N N . TYR A 1 314 ? 0.806 9.113 -9.757 1.00 89.56 314 TYR A N 1
ATOM 2378 C CA . TYR A 1 314 ? -0.271 8.302 -10.309 1.00 89.56 314 TYR A CA 1
ATOM 2379 C C . TYR A 1 314 ? -0.301 6.936 -9.649 1.00 89.56 314 TYR A C 1
ATOM 2381 O O . TYR A 1 314 ? 0.627 6.136 -9.774 1.00 89.56 314 TYR A O 1
ATOM 2389 N N . ASP A 1 315 ? -1.408 6.660 -8.972 1.00 89.19 315 ASP A N 1
ATOM 2390 C CA . ASP A 1 315 ? -1.681 5.347 -8.414 1.00 89.19 315 ASP A CA 1
ATOM 2391 C C . ASP A 1 315 ? -2.542 4.550 -9.396 1.00 89.19 315 ASP A C 1
ATOM 2393 O O . ASP A 1 315 ? -3.739 4.796 -9.553 1.00 89.19 315 ASP A O 1
ATOM 2397 N N . VAL A 1 316 ? -1.937 3.565 -10.058 1.00 88.69 316 VAL A N 1
ATOM 2398 C CA . VAL A 1 316 ? -2.626 2.743 -11.065 1.00 88.69 316 VAL A CA 1
ATOM 2399 C C . VAL A 1 316 ? -3.672 1.794 -10.465 1.00 88.69 316 VAL A C 1
ATOM 2401 O O . VAL A 1 316 ? -4.426 1.171 -11.212 1.00 88.69 316 VAL A O 1
ATOM 2404 N N . ALA A 1 317 ? -3.763 1.682 -9.137 1.00 86.00 317 ALA A N 1
ATOM 2405 C CA . ALA A 1 317 ? -4.857 0.984 -8.468 1.00 86.00 317 ALA A CA 1
ATOM 2406 C C . ALA A 1 317 ? -6.059 1.900 -8.177 1.00 86.00 317 ALA A C 1
ATOM 2408 O O . ALA A 1 317 ? -7.138 1.396 -7.863 1.00 86.00 317 ALA A O 1
ATOM 2409 N N . LEU A 1 318 ? -5.904 3.225 -8.278 1.00 87.25 318 LEU A N 1
ATOM 2410 C CA . LEU A 1 318 ? -7.028 4.160 -8.280 1.00 87.25 318 LEU A CA 1
ATOM 2411 C C . LEU A 1 318 ? -7.606 4.274 -9.692 1.00 87.25 318 LEU A C 1
ATOM 2413 O O . LEU A 1 318 ? -6.875 4.183 -10.678 1.00 87.25 318 LEU A O 1
ATOM 2417 N N . ALA A 1 319 ? -8.921 4.469 -9.796 1.00 85.50 319 ALA A N 1
ATOM 2418 C CA . ALA A 1 319 ? -9.615 4.574 -11.082 1.00 85.50 319 ALA A CA 1
ATOM 2419 C C . ALA A 1 319 ? -9.339 5.903 -11.809 1.00 85.50 319 ALA A C 1
ATOM 2421 O O . ALA A 1 319 ? -9.492 5.978 -13.027 1.00 85.50 319 ALA A O 1
ATOM 2422 N N . ASP A 1 320 ? -8.913 6.930 -11.072 1.00 86.56 320 ASP A N 1
ATOM 2423 C CA . ASP A 1 320 ? -8.712 8.281 -11.587 1.00 86.56 320 ASP A CA 1
ATOM 2424 C C . ASP A 1 320 ? -7.636 8.314 -12.684 1.00 86.56 320 ASP A C 1
ATOM 2426 O O . ASP A 1 320 ? -6.569 7.711 -12.562 1.00 86.56 320 ASP A O 1
ATOM 2430 N N . ALA A 1 321 ? -7.922 9.014 -13.783 1.00 88.81 321 ALA A N 1
ATOM 2431 C CA . ALA A 1 321 ? -6.945 9.259 -14.847 1.00 88.81 321 ALA A CA 1
ATOM 2432 C C . ALA A 1 321 ? -6.010 10.435 -14.521 1.00 88.81 321 ALA A C 1
ATOM 2434 O O . ALA A 1 321 ? -4.941 10.556 -15.116 1.00 88.81 321 ALA A O 1
ATOM 2435 N N . ASP A 1 322 ? -6.425 11.303 -13.601 1.00 90.19 322 ASP A N 1
ATOM 2436 C CA . ASP A 1 322 ? -5.656 12.458 -13.149 1.00 90.19 322 ASP A CA 1
ATOM 2437 C C . ASP A 1 322 ? -4.602 12.073 -12.119 1.00 90.19 322 ASP A C 1
ATOM 2439 O O . ASP A 1 322 ? -4.768 11.072 -11.413 1.00 90.19 322 ASP A O 1
ATOM 2443 N N . PRO A 1 323 ? -3.548 12.893 -11.966 1.00 89.31 323 PRO A N 1
ATOM 2444 C CA . PRO A 1 323 ? -2.619 12.699 -10.871 1.00 89.31 323 PRO A CA 1
ATOM 2445 C C . PRO A 1 323 ? -3.357 12.796 -9.532 1.00 89.31 323 PRO A C 1
ATOM 2447 O O . PRO A 1 323 ? -4.322 13.550 -9.383 1.00 89.31 323 PRO A O 1
ATOM 2450 N N . PHE A 1 324 ? -2.900 12.027 -8.547 1.00 88.19 324 PHE A N 1
ATOM 2451 C CA . PHE A 1 324 ? -3.484 11.959 -7.209 1.00 88.19 324 PHE A CA 1
ATOM 2452 C C . PHE A 1 324 ? -3.421 13.313 -6.483 1.00 88.19 324 PHE A C 1
ATOM 2454 O O . PHE A 1 324 ? -4.379 13.719 -5.828 1.00 88.19 324 PHE A O 1
ATOM 2461 N N . LEU A 1 325 ? -2.324 14.049 -6.668 1.00 85.06 325 LEU A N 1
ATOM 2462 C CA . LEU A 1 325 ? -2.146 15.431 -6.221 1.00 85.06 325 LEU A CA 1
ATOM 2463 C C . LEU A 1 325 ? -1.901 16.349 -7.418 1.00 85.06 325 LEU A C 1
ATOM 2465 O O . LEU A 1 325 ? -1.513 15.892 -8.491 1.00 85.06 325 LEU A O 1
ATOM 2469 N N . HIS A 1 326 ? -2.096 17.654 -7.225 1.00 80.50 326 HIS A N 1
ATOM 2470 C CA . HIS A 1 326 ? -1.561 18.633 -8.170 1.00 80.50 326 HIS A CA 1
ATOM 2471 C C . HIS A 1 326 ? -0.034 18.482 -8.280 1.00 80.50 326 HIS A C 1
ATOM 2473 O O . HIS A 1 326 ? 0.585 18.058 -7.300 1.00 80.50 326 HIS A O 1
ATOM 2479 N N . PRO A 1 327 ? 0.572 18.806 -9.440 1.00 81.81 327 PRO A N 1
ATOM 2480 C CA . PRO A 1 327 ? 2.013 18.694 -9.626 1.00 81.81 327 PRO A CA 1
ATOM 2481 C C . PRO A 1 327 ? 2.769 19.398 -8.496 1.00 81.81 327 PRO A C 1
ATOM 2483 O O . PRO A 1 327 ? 2.569 20.588 -8.253 1.00 81.81 327 PRO A O 1
ATOM 2486 N N . LEU A 1 328 ? 3.599 18.641 -7.785 1.00 76.25 328 LEU A N 1
ATOM 2487 C CA . LEU A 1 328 ? 4.349 19.120 -6.633 1.00 76.25 328 LEU A CA 1
ATOM 2488 C C . LEU A 1 328 ? 5.732 19.608 -7.073 1.00 76.25 328 LEU A C 1
ATOM 2490 O O . LEU A 1 328 ? 6.355 18.941 -7.903 1.00 76.25 328 LEU A O 1
ATOM 2494 N N . PRO A 1 329 ? 6.240 20.731 -6.538 1.00 71.44 329 PRO A N 1
ATOM 2495 C CA . PRO A 1 329 ? 7.573 21.215 -6.873 1.00 71.44 329 PRO A CA 1
ATOM 2496 C C . PRO A 1 329 ? 8.662 20.183 -6.561 1.00 71.44 329 PRO A C 1
ATOM 2498 O O . PRO A 1 329 ? 8.645 19.523 -5.519 1.00 71.44 329 PRO A O 1
ATOM 2501 N N . LEU A 1 330 ? 9.650 20.087 -7.446 1.00 64.94 330 LEU A N 1
ATOM 2502 C CA . LEU A 1 330 ? 10.901 19.375 -7.209 1.00 64.94 330 LEU A CA 1
ATOM 2503 C C . LEU A 1 330 ? 11.796 20.230 -6.297 1.00 64.94 330 LEU A C 1
ATOM 2505 O O . LEU A 1 330 ? 12.617 21.005 -6.777 1.00 64.94 330 LEU A O 1
ATOM 2509 N N . HIS A 1 331 ? 11.637 20.123 -4.975 1.00 54.38 331 HIS A N 1
ATOM 2510 C CA . HIS A 1 331 ? 12.552 20.758 -4.018 1.00 54.38 331 HIS A CA 1
ATOM 2511 C C . HIS A 1 331 ? 13.434 19.714 -3.338 1.00 54.38 331 HIS A C 1
ATOM 2513 O O . HIS A 1 331 ? 12.926 18.828 -2.658 1.00 54.38 331 HIS A O 1
ATOM 2519 N N . MET A 1 332 ? 14.756 19.856 -3.475 1.00 50.19 332 MET A N 1
ATOM 2520 C CA . MET A 1 332 ? 15.710 19.178 -2.601 1.00 50.19 332 MET A CA 1
ATOM 2521 C C . MET A 1 332 ? 15.939 20.016 -1.338 1.00 50.19 332 MET A C 1
ATOM 2523 O O . MET A 1 332 ? 16.453 21.131 -1.433 1.00 50.19 332 MET A O 1
ATOM 2527 N N . PRO A 1 333 ? 15.606 19.502 -0.152 1.00 42.81 333 PRO A N 1
ATOM 2528 C CA . PRO A 1 333 ? 15.999 20.116 1.104 1.00 42.81 333 PRO A CA 1
ATOM 2529 C C . PRO A 1 333 ? 17.485 19.847 1.351 1.00 42.81 333 PRO A C 1
ATOM 2531 O O . PRO A 1 333 ? 17.890 18.724 1.637 1.00 42.81 333 PRO A O 1
ATOM 2534 N N . MET A 1 334 ? 18.308 20.886 1.243 1.00 45.78 334 MET A N 1
ATOM 2535 C CA . MET A 1 334 ? 19.682 20.854 1.742 1.00 45.78 334 MET A CA 1
ATOM 2536 C C . MET A 1 334 ? 19.717 21.406 3.173 1.00 45.78 334 MET A C 1
ATOM 2538 O O . MET A 1 334 ? 19.042 22.403 3.437 1.00 45.78 334 MET A O 1
ATOM 2542 N N . PRO A 1 335 ? 20.524 20.841 4.093 1.00 41.03 335 PRO A N 1
ATOM 2543 C CA . PRO A 1 335 ? 20.786 21.467 5.382 1.00 41.03 335 PRO A CA 1
ATOM 2544 C C . PRO A 1 335 ? 21.547 22.777 5.140 1.00 41.03 335 PRO A C 1
ATOM 2546 O O . PRO A 1 335 ? 22.737 22.780 4.817 1.00 41.03 335 PRO A O 1
ATOM 2549 N N . THR A 1 336 ? 20.856 23.908 5.243 1.00 40.12 336 THR A N 1
ATOM 2550 C CA . THR A 1 336 ? 21.461 25.236 5.151 1.00 40.12 336 THR A CA 1
ATOM 2551 C C . THR A 1 336 ? 22.158 25.563 6.466 1.00 40.12 336 THR A C 1
ATOM 2553 O O . THR A 1 336 ? 21.578 26.205 7.335 1.00 40.12 336 THR A O 1
ATOM 2556 N N . ASN A 1 337 ? 23.425 25.178 6.608 1.00 40.47 337 ASN A N 1
ATOM 2557 C CA . ASN A 1 337 ? 24.321 25.968 7.447 1.00 40.47 337 ASN A CA 1
ATOM 2558 C C . ASN A 1 337 ? 24.836 27.126 6.588 1.00 40.47 337 ASN A C 1
ATOM 2560 O O . ASN A 1 337 ? 25.744 26.955 5.783 1.00 40.47 337 ASN A O 1
ATOM 2564 N N . ASN A 1 338 ? 24.182 28.279 6.747 1.00 43.34 338 ASN A N 1
ATOM 2565 C CA . ASN A 1 338 ? 24.626 29.621 6.372 1.00 43.34 338 ASN A CA 1
ATOM 2566 C C . ASN A 1 338 ? 25.310 29.759 5.002 1.00 43.34 338 ASN A C 1
ATOM 2568 O O . ASN A 1 338 ? 26.533 29.750 4.909 1.00 43.34 338 ASN A O 1
ATOM 2572 N N . THR A 1 339 ? 24.535 29.987 3.940 1.00 38.03 339 THR A N 1
ATOM 2573 C CA . THR A 1 339 ? 24.969 30.818 2.798 1.00 38.03 339 THR A CA 1
ATOM 2574 C C . THR A 1 339 ? 23.760 31.192 1.940 1.00 38.03 339 THR A C 1
ATOM 2576 O O . THR A 1 339 ? 22.969 30.345 1.538 1.00 38.03 339 THR A O 1
ATOM 2579 N N . THR A 1 340 ? 23.597 32.489 1.705 1.00 38.34 340 THR A N 1
ATOM 2580 C CA . THR A 1 340 ? 22.463 33.173 1.063 1.00 38.34 340 THR A CA 1
ATOM 2581 C C . THR A 1 340 ? 22.466 33.110 -0.471 1.00 38.34 340 THR A C 1
ATOM 2583 O O . THR A 1 340 ? 21.883 33.970 -1.125 1.00 38.34 340 THR A O 1
ATOM 2586 N N . THR A 1 341 ? 23.067 32.090 -1.082 1.00 39.66 341 THR A N 1
ATOM 2587 C CA . THR A 1 341 ? 23.066 31.920 -2.543 1.00 39.66 341 THR A CA 1
ATOM 2588 C C . THR A 1 341 ? 22.554 30.532 -2.907 1.00 39.66 341 THR A C 1
ATOM 2590 O O . THR A 1 341 ? 23.203 29.514 -2.678 1.00 39.66 341 THR A O 1
ATOM 2593 N N . CYS A 1 342 ? 21.338 30.490 -3.455 1.00 40.81 342 CYS A N 1
ATOM 2594 C CA . CYS A 1 342 ? 20.789 29.318 -4.126 1.00 40.81 342 CYS A CA 1
ATOM 2595 C C . CYS A 1 342 ? 21.564 29.121 -5.439 1.00 40.81 342 CYS A C 1
ATOM 2597 O O . CYS A 1 342 ? 21.133 29.580 -6.498 1.00 40.81 342 CYS A O 1
ATOM 2599 N N . ASP A 1 343 ? 22.753 28.521 -5.359 1.00 44.00 343 ASP A N 1
ATOM 2600 C CA . ASP A 1 343 ? 23.468 28.070 -6.550 1.00 44.00 343 ASP A CA 1
ATOM 2601 C C . ASP A 1 343 ? 22.597 27.019 -7.248 1.00 44.00 343 ASP A C 1
ATOM 2603 O O . ASP A 1 343 ? 22.078 26.101 -6.607 1.00 44.00 343 ASP A O 1
ATOM 2607 N N . LYS A 1 344 ? 22.389 27.182 -8.559 1.00 50.28 344 LYS A N 1
ATOM 2608 C CA . LYS A 1 344 ? 21.589 26.269 -9.383 1.00 50.28 344 LYS A CA 1
ATOM 2609 C C . LYS A 1 344 ? 22.203 24.868 -9.312 1.00 50.28 344 LYS A C 1
ATOM 2611 O O . LYS A 1 344 ? 23.221 24.606 -9.942 1.00 50.28 344 LYS A O 1
ATOM 2616 N N . VAL A 1 345 ? 21.595 23.981 -8.531 1.00 55.84 345 VAL A N 1
ATOM 2617 C CA . VAL A 1 345 ? 21.939 22.557 -8.509 1.00 55.84 345 VAL A CA 1
ATOM 2618 C C . VAL A 1 345 ? 21.312 21.925 -9.745 1.00 55.84 345 VAL A C 1
ATOM 2620 O O . VAL A 1 345 ? 20.085 21.890 -9.865 1.00 55.84 345 VAL A O 1
ATOM 2623 N N . GLU A 1 346 ? 22.134 21.441 -10.671 1.00 57.72 346 GLU A N 1
ATOM 2624 C CA . GLU A 1 346 ? 21.634 20.654 -11.795 1.00 57.72 346 GLU A CA 1
ATOM 2625 C C . GLU A 1 346 ? 21.274 19.256 -11.284 1.00 57.72 346 GLU A C 1
ATOM 2627 O O . GLU A 1 346 ? 22.069 18.583 -10.621 1.00 57.72 346 GLU A O 1
ATOM 2632 N N . THR A 1 347 ? 20.033 18.841 -11.539 1.00 63.22 347 THR A N 1
ATOM 2633 C CA . THR A 1 347 ? 19.524 17.530 -11.129 1.00 63.22 347 THR A CA 1
ATOM 2634 C C . THR A 1 347 ? 19.153 16.712 -12.352 1.00 63.22 347 THR A C 1
ATOM 2636 O O . THR A 1 347 ? 18.487 17.204 -13.263 1.00 63.22 347 THR A O 1
ATOM 2639 N N . ALA A 1 348 ? 19.587 15.456 -12.373 1.00 65.94 348 ALA A N 1
ATOM 2640 C CA . ALA A 1 348 ? 19.278 14.514 -13.437 1.00 65.94 348 ALA A CA 1
ATOM 2641 C C . ALA A 1 348 ? 18.710 13.229 -12.832 1.00 65.94 348 ALA A C 1
ATOM 2643 O O . ALA A 1 348 ? 19.340 12.590 -11.992 1.00 65.94 348 ALA A O 1
ATOM 2644 N N . PHE A 1 349 ? 17.511 12.834 -13.257 1.00 68.69 349 PHE A N 1
ATOM 2645 C CA . PHE A 1 349 ? 16.948 11.531 -12.907 1.00 68.69 349 PHE A CA 1
ATOM 2646 C C . PHE A 1 349 ? 17.676 10.463 -13.719 1.00 68.69 349 PHE A C 1
ATOM 2648 O O . PHE A 1 349 ? 17.562 10.436 -14.943 1.00 68.69 349 PHE A O 1
ATOM 2655 N N . MET A 1 350 ? 18.464 9.627 -13.044 1.00 60.91 350 MET A N 1
ATOM 2656 C CA . MET A 1 350 ? 19.282 8.604 -13.704 1.00 60.91 350 MET A CA 1
ATOM 2657 C C . MET A 1 350 ? 18.563 7.265 -13.797 1.00 60.91 350 MET A C 1
ATOM 2659 O O . MET A 1 350 ? 18.785 6.512 -14.741 1.00 60.91 350 MET A O 1
ATOM 2663 N N . SER A 1 351 ? 17.707 6.957 -12.825 1.00 63.91 351 SER A N 1
ATOM 2664 C CA . SER A 1 351 ? 16.966 5.703 -12.793 1.00 63.91 351 SER A CA 1
ATOM 2665 C C . SER A 1 351 ? 15.635 5.865 -12.053 1.00 63.91 351 SER A C 1
ATOM 2667 O O . SER A 1 351 ? 15.423 6.895 -11.407 1.00 63.91 351 SER A O 1
ATOM 2669 N N . PRO A 1 352 ? 14.746 4.852 -12.098 1.00 56.72 352 PRO A N 1
ATOM 2670 C CA . PRO A 1 352 ? 13.444 4.904 -11.437 1.00 56.72 352 PRO A CA 1
ATOM 2671 C C . PRO A 1 352 ? 13.479 5.166 -9.923 1.00 56.72 352 PRO A C 1
ATOM 2673 O O . PRO A 1 352 ? 12.431 5.468 -9.350 1.00 56.72 352 PRO A O 1
ATOM 2676 N N . HIS A 1 353 ? 14.646 5.039 -9.281 1.00 57.66 353 HIS A N 1
ATOM 2677 C CA . HIS A 1 353 ? 14.828 5.242 -7.843 1.00 57.66 353 HIS A CA 1
ATOM 2678 C C . HIS A 1 353 ? 15.916 6.268 -7.488 1.00 57.66 353 HIS A C 1
ATOM 2680 O O . HIS A 1 353 ? 15.926 6.735 -6.346 1.00 57.66 353 HIS A O 1
ATOM 2686 N N . PHE A 1 354 ? 16.784 6.658 -8.433 1.00 62.47 354 PHE A N 1
ATOM 2687 C CA . PHE A 1 354 ? 17.932 7.531 -8.168 1.00 62.47 354 PHE A CA 1
ATOM 2688 C C . PHE A 1 354 ? 17.875 8.869 -8.908 1.00 62.47 354 PHE A C 1
ATOM 2690 O O . PHE A 1 354 ? 17.702 8.946 -10.129 1.00 62.47 354 PHE A O 1
ATOM 2697 N N . ALA A 1 355 ? 18.133 9.934 -8.151 1.00 68.12 355 ALA A N 1
ATOM 2698 C CA . ALA A 1 355 ? 18.403 11.265 -8.673 1.00 68.12 355 ALA A CA 1
ATOM 2699 C C . ALA A 1 355 ? 19.871 11.641 -8.439 1.00 68.12 355 ALA A C 1
ATOM 2701 O O . ALA A 1 355 ? 20.393 11.523 -7.328 1.00 68.12 355 ALA A O 1
ATOM 2702 N N . LEU A 1 356 ? 20.519 12.126 -9.492 1.00 68.25 356 LEU A N 1
ATOM 2703 C CA . LEU A 1 356 ? 21.832 12.746 -9.446 1.00 68.25 356 LEU A CA 1
ATOM 2704 C C . LEU A 1 356 ? 21.671 14.232 -9.159 1.00 68.25 356 LEU A C 1
ATOM 2706 O O . LEU A 1 356 ? 20.873 14.899 -9.817 1.00 68.25 356 LEU A O 1
ATOM 2710 N N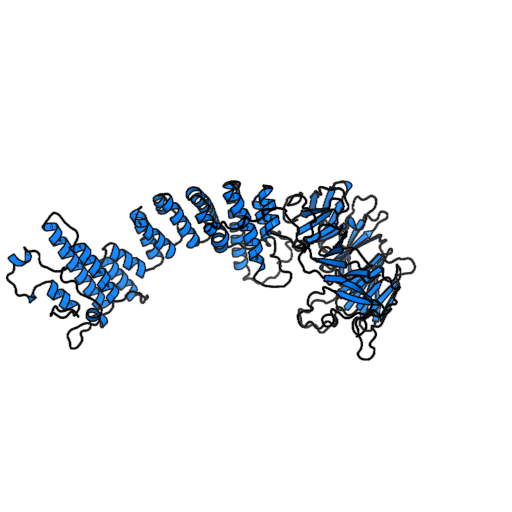 . ALA A 1 357 ? 22.460 14.759 -8.235 1.00 66.50 357 ALA A N 1
ATOM 2711 C CA . ALA A 1 357 ? 22.588 16.191 -8.033 1.00 66.50 357 ALA A CA 1
ATOM 2712 C C . ALA A 1 357 ? 24.052 16.611 -8.109 1.00 66.50 357 ALA A C 1
ATOM 2714 O O . ALA A 1 357 ? 24.891 16.061 -7.391 1.00 66.50 357 ALA A O 1
ATOM 2715 N N . SER A 1 358 ? 24.351 17.606 -8.941 1.00 65.62 358 SER A N 1
ATOM 2716 C CA . SER A 1 358 ? 25.671 18.226 -9.014 1.00 65.62 358 SER A CA 1
ATOM 2717 C C . SER A 1 358 ? 25.635 19.607 -8.360 1.00 65.62 358 SER A C 1
ATOM 2719 O O . SER A 1 358 ? 24.790 20.450 -8.666 1.00 65.62 358 SER A O 1
ATOM 2721 N N . ARG A 1 359 ? 26.555 19.851 -7.419 1.00 61.66 359 ARG A N 1
ATOM 2722 C CA . ARG A 1 359 ? 26.751 21.181 -6.831 1.00 61.66 359 ARG A CA 1
ATOM 2723 C C . ARG A 1 359 ? 28.078 21.765 -7.320 1.00 61.66 359 ARG A C 1
ATOM 2725 O O . ARG A 1 359 ? 29.119 21.188 -6.981 1.00 61.66 359 ARG A O 1
ATOM 2732 N N . PRO A 1 360 ? 28.065 22.892 -8.055 1.00 57.66 360 PRO A N 1
ATOM 2733 C CA . PRO A 1 360 ? 29.281 23.656 -8.291 1.00 57.66 360 PRO A CA 1
ATOM 2734 C C . PRO A 1 360 ? 29.726 24.280 -6.960 1.00 57.66 360 PRO A C 1
ATOM 2736 O O . PRO A 1 360 ? 28.910 24.851 -6.234 1.00 57.66 360 PRO A O 1
ATOM 2739 N N . THR A 1 361 ? 30.995 24.126 -6.584 1.00 55.97 361 THR A N 1
ATOM 2740 C CA . THR A 1 361 ? 31.586 24.934 -5.510 1.00 55.97 361 THR A CA 1
ATOM 2741 C C . THR A 1 361 ? 32.293 26.115 -6.151 1.00 55.97 361 THR A C 1
ATOM 2743 O O . THR A 1 361 ? 33.106 25.918 -7.049 1.00 55.97 361 THR A O 1
ATOM 2746 N N . ASN A 1 362 ? 31.966 27.332 -5.714 1.00 56.28 362 ASN A N 1
ATOM 2747 C CA . ASN A 1 362 ? 32.738 28.509 -6.095 1.00 56.28 362 ASN A CA 1
ATOM 2748 C C . ASN A 1 362 ? 34.146 28.374 -5.485 1.00 56.28 362 ASN A C 1
ATOM 2750 O O . ASN A 1 362 ? 34.259 28.102 -4.289 1.00 56.28 362 ASN A O 1
ATOM 2754 N N . ASP A 1 363 ? 35.154 28.554 -6.338 1.00 50.00 363 ASP A N 1
ATOM 2755 C CA . ASP A 1 363 ? 36.601 28.348 -6.168 1.00 50.00 363 ASP A CA 1
ATOM 2756 C C . ASP A 1 363 ? 37.129 26.895 -6.299 1.00 50.00 363 ASP A C 1
ATOM 2758 O O . ASP A 1 363 ? 36.806 25.999 -5.518 1.00 50.00 363 ASP A O 1
ATOM 2762 N N . ASP A 1 364 ? 37.966 26.731 -7.336 1.00 52.72 364 ASP A N 1
ATOM 2763 C CA . ASP A 1 364 ? 38.864 25.634 -7.740 1.00 52.72 364 ASP A CA 1
ATOM 2764 C C . ASP A 1 364 ? 38.276 24.208 -7.948 1.00 52.72 364 ASP A C 1
ATOM 2766 O O . ASP A 1 364 ? 38.248 23.354 -7.063 1.00 52.72 364 ASP A O 1
ATOM 2770 N N . ASP A 1 365 ? 37.855 23.959 -9.200 1.00 52.97 365 ASP A N 1
ATOM 2771 C CA . ASP A 1 365 ? 37.741 22.692 -9.970 1.00 52.97 365 ASP A CA 1
ATOM 2772 C C . ASP A 1 365 ? 36.913 21.491 -9.448 1.00 52.97 365 ASP A C 1
ATOM 2774 O O . ASP A 1 365 ? 36.691 20.525 -10.183 1.00 52.97 365 ASP A O 1
ATOM 2778 N N . MET A 1 366 ? 36.375 21.518 -8.227 1.00 56.44 366 MET A N 1
ATOM 2779 C CA . MET A 1 366 ? 35.805 20.310 -7.602 1.00 56.44 366 MET A CA 1
ATOM 2780 C C . MET A 1 366 ? 34.267 20.260 -7.594 1.00 56.44 366 MET A C 1
ATOM 2782 O O . MET A 1 366 ? 33.611 20.699 -6.648 1.00 56.44 366 MET A O 1
ATOM 2786 N N . THR A 1 367 ? 33.656 19.613 -8.593 1.00 61.00 367 THR A N 1
ATOM 2787 C CA . THR A 1 367 ? 32.198 19.359 -8.584 1.00 61.00 367 THR A CA 1
ATOM 2788 C C . THR A 1 367 ? 31.840 18.256 -7.581 1.00 61.00 367 THR A C 1
ATOM 2790 O O . THR A 1 367 ? 32.398 17.159 -7.611 1.00 61.00 367 THR A O 1
ATOM 2793 N N . ARG A 1 368 ? 30.878 18.498 -6.683 1.00 64.88 368 ARG A N 1
ATOM 2794 C CA . ARG A 1 368 ? 30.348 17.440 -5.802 1.00 64.88 368 ARG A CA 1
ATOM 2795 C C . ARG A 1 368 ? 29.131 16.797 -6.440 1.00 64.88 368 ARG A C 1
ATOM 2797 O O . ARG A 1 368 ? 28.191 17.507 -6.792 1.00 64.88 368 ARG A O 1
ATOM 2804 N N . VAL A 1 369 ? 29.149 15.473 -6.540 1.00 68.25 369 VAL A N 1
ATOM 2805 C CA . VAL A 1 369 ? 28.046 14.680 -7.082 1.00 68.25 369 VAL A CA 1
ATOM 2806 C C . VAL A 1 369 ? 27.411 13.891 -5.941 1.00 68.25 369 VAL A C 1
ATOM 2808 O O . VAL A 1 369 ? 28.103 13.267 -5.138 1.00 68.25 369 VAL A O 1
ATOM 2811 N N . LEU A 1 370 ? 26.092 13.987 -5.819 1.00 69.25 370 LEU A N 1
ATOM 2812 C CA . LEU A 1 370 ? 25.310 13.317 -4.789 1.00 69.25 370 LEU A CA 1
ATOM 2813 C C . LEU A 1 370 ? 24.253 12.443 -5.457 1.00 69.25 370 LEU A C 1
ATOM 2815 O O . LEU A 1 370 ? 23.441 12.944 -6.239 1.00 69.25 370 LEU A O 1
ATOM 2819 N N . PHE A 1 371 ? 24.240 11.161 -5.116 1.00 70.69 371 PHE A N 1
ATOM 2820 C CA . PHE A 1 371 ? 23.162 10.250 -5.492 1.00 70.69 371 PHE A CA 1
ATOM 2821 C C . PHE A 1 371 ? 22.093 10.281 -4.411 1.00 70.69 371 PHE A C 1
ATOM 2823 O O . PHE A 1 371 ? 22.439 10.239 -3.240 1.00 70.69 371 PHE A O 1
ATOM 2830 N N . HIS A 1 372 ? 20.815 10.352 -4.770 1.00 69.50 372 HIS A N 1
ATOM 2831 C CA . HIS A 1 372 ? 19.717 10.373 -3.804 1.00 69.50 372 HIS A CA 1
ATOM 2832 C C . HIS A 1 372 ? 18.656 9.339 -4.158 1.00 69.50 372 HIS A C 1
ATOM 2834 O O . HIS A 1 372 ? 18.220 9.277 -5.307 1.00 69.50 372 HIS A O 1
ATOM 2840 N N . ALA A 1 373 ? 18.191 8.591 -3.157 1.00 69.12 373 ALA A N 1
ATOM 2841 C CA . ALA A 1 373 ? 17.028 7.724 -3.292 1.00 69.12 373 ALA A CA 1
ATOM 2842 C C . ALA A 1 373 ? 15.720 8.523 -3.137 1.00 69.12 373 ALA A C 1
ATOM 2844 O O . ALA A 1 373 ? 15.565 9.336 -2.216 1.00 69.12 373 ALA A O 1
ATOM 2845 N N . ILE A 1 374 ? 14.748 8.267 -4.013 1.00 72.31 374 ILE A N 1
ATOM 2846 C CA . ILE A 1 374 ? 13.430 8.914 -3.956 1.00 72.31 374 ILE A CA 1
ATOM 2847 C C . ILE A 1 374 ? 12.554 8.208 -2.910 1.00 72.31 374 ILE A C 1
ATOM 2849 O O . ILE A 1 374 ? 12.380 6.992 -2.953 1.00 72.31 374 ILE A O 1
ATOM 2853 N N . ARG A 1 375 ? 11.960 8.969 -1.978 1.00 74.12 375 ARG A N 1
ATOM 2854 C CA . ARG A 1 375 ? 10.973 8.461 -1.008 1.00 74.12 375 ARG A CA 1
ATOM 2855 C C . ARG A 1 375 ? 9.709 9.315 -0.984 1.00 74.12 375 ARG A C 1
ATOM 2857 O O . ARG A 1 375 ? 9.725 10.496 -1.327 1.00 74.12 375 ARG A O 1
ATOM 2864 N N . LEU A 1 376 ? 8.606 8.701 -0.561 1.00 75.75 376 LEU A N 1
ATOM 2865 C CA . LEU A 1 376 ? 7.329 9.381 -0.370 1.00 75.75 376 LEU A CA 1
ATOM 2866 C C . LEU A 1 376 ? 7.242 9.937 1.053 1.00 75.75 376 LEU A C 1
ATOM 2868 O O . LEU A 1 376 ? 7.393 9.198 2.021 1.00 75.75 376 LEU A O 1
ATOM 2872 N N . ASN A 1 377 ? 6.936 11.228 1.186 1.00 79.69 377 ASN A N 1
ATOM 2873 C CA . ASN A 1 377 ? 6.531 11.803 2.466 1.00 79.69 377 ASN A CA 1
ATOM 2874 C C . ASN A 1 377 ? 5.014 11.633 2.623 1.00 79.69 377 ASN A C 1
ATOM 2876 O O . ASN A 1 377 ? 4.233 12.466 2.156 1.00 79.69 377 ASN A O 1
ATOM 2880 N N . LEU A 1 378 ? 4.597 10.525 3.241 1.00 82.50 378 LEU A N 1
ATOM 2881 C CA . LEU A 1 378 ? 3.182 10.166 3.347 1.00 82.50 378 LEU A CA 1
ATOM 2882 C C . LEU A 1 378 ? 2.371 11.193 4.142 1.00 82.50 378 LEU A C 1
ATOM 2884 O O . LEU A 1 378 ? 1.264 11.521 3.724 1.00 82.50 378 LEU A O 1
ATOM 2888 N N . HIS A 1 379 ? 2.927 11.770 5.209 1.00 83.31 379 HIS A N 1
ATOM 2889 C CA . HIS A 1 379 ? 2.259 12.817 5.987 1.00 83.31 379 HIS A CA 1
ATOM 2890 C C . HIS A 1 379 ? 1.995 14.077 5.161 1.00 83.31 379 HIS A C 1
ATOM 2892 O O . HIS A 1 379 ? 0.875 14.588 5.160 1.00 83.31 379 HIS A O 1
ATOM 2898 N N . ALA A 1 380 ? 2.993 14.557 4.417 1.00 80.94 380 ALA A N 1
ATOM 2899 C CA . ALA A 1 380 ? 2.841 15.748 3.585 1.00 80.94 380 ALA A CA 1
ATOM 2900 C C . ALA A 1 380 ? 1.866 15.509 2.419 1.00 80.94 380 ALA A C 1
ATOM 2902 O O . ALA A 1 380 ? 1.000 16.340 2.143 1.00 80.94 380 ALA A O 1
ATOM 2903 N N . ILE A 1 381 ? 1.954 14.340 1.774 1.00 82.81 381 ILE A N 1
ATOM 2904 C CA . ILE A 1 381 ? 1.018 13.924 0.720 1.00 82.81 381 ILE A CA 1
ATOM 2905 C C . ILE A 1 381 ? -0.413 13.873 1.269 1.00 82.81 381 ILE A C 1
ATOM 2907 O O . ILE A 1 381 ? -1.330 14.409 0.645 1.00 82.81 381 ILE A O 1
ATOM 2911 N N . ALA A 1 382 ? -0.609 13.267 2.441 1.00 86.25 382 ALA A N 1
ATOM 2912 C CA . ALA A 1 382 ? -1.909 13.127 3.084 1.00 86.25 382 ALA A CA 1
ATOM 2913 C C . ALA A 1 382 ? -2.501 14.487 3.502 1.00 86.25 382 ALA A C 1
ATOM 2915 O O . ALA A 1 382 ? -3.679 14.759 3.248 1.00 86.25 382 ALA A O 1
ATOM 2916 N N . ALA A 1 383 ? -1.672 15.382 4.049 1.00 84.88 383 ALA A N 1
ATOM 2917 C CA . ALA A 1 383 ? -2.057 16.749 4.386 1.00 84.88 383 ALA A CA 1
ATOM 2918 C C . ALA A 1 383 ? -2.492 17.542 3.142 1.00 84.88 383 ALA A C 1
ATOM 2920 O O . ALA A 1 383 ? -3.563 18.150 3.139 1.00 84.88 383 ALA A O 1
ATOM 2921 N N . CYS A 1 384 ? -1.736 17.476 2.043 1.00 83.94 384 CYS A N 1
ATOM 2922 C CA . CYS A 1 384 ? -2.103 18.161 0.801 1.00 83.94 384 CYS A CA 1
ATOM 2923 C C . CYS A 1 384 ? -3.323 17.545 0.109 1.00 83.94 384 CYS A C 1
ATOM 2925 O O . CYS A 1 384 ? -4.166 18.276 -0.418 1.00 83.94 384 CYS A O 1
ATOM 2927 N N . ALA A 1 385 ? -3.477 16.220 0.137 1.00 85.06 385 ALA A N 1
ATOM 2928 C CA . ALA A 1 385 ? -4.687 15.558 -0.353 1.00 85.06 385 ALA A CA 1
ATOM 2929 C C . ALA A 1 385 ? -5.920 16.001 0.450 1.00 85.06 385 ALA A C 1
ATOM 2931 O O . ALA A 1 385 ? -7.008 16.193 -0.094 1.00 85.06 385 ALA A O 1
ATOM 2932 N N . THR A 1 386 ? -5.737 16.206 1.754 1.00 83.25 386 THR A N 1
ATOM 2933 C CA . THR A 1 386 ? -6.765 16.722 2.654 1.00 83.25 386 THR A CA 1
ATOM 2934 C C . THR A 1 386 ? -7.104 18.182 2.367 1.00 83.25 386 THR A C 1
ATOM 2936 O O . THR A 1 386 ? -8.281 18.505 2.211 1.00 83.25 386 THR A O 1
ATOM 2939 N N . ALA A 1 387 ? -6.101 19.042 2.194 1.00 83.38 387 ALA A N 1
ATOM 2940 C CA . ALA A 1 387 ? -6.295 20.455 1.880 1.00 83.38 387 ALA A CA 1
ATOM 2941 C C . ALA A 1 387 ? -6.937 20.688 0.499 1.00 83.38 387 ALA A C 1
ATOM 2943 O O . ALA A 1 387 ? -7.770 21.579 0.355 1.00 83.38 387 ALA A O 1
ATOM 2944 N N . SER A 1 388 ? -6.600 19.863 -0.497 1.00 80.50 388 SER A N 1
ATOM 2945 C CA . SER A 1 388 ? -7.139 19.936 -1.868 1.00 80.50 388 SER A CA 1
ATOM 2946 C C . SER A 1 388 ? -8.553 19.359 -2.028 1.00 80.50 388 SER A C 1
ATOM 2948 O O . SER A 1 388 ? -9.027 19.205 -3.151 1.00 80.50 388 SER A O 1
ATOM 2950 N N . ALA A 1 389 ? -9.231 19.025 -0.924 1.00 79.31 389 ALA A N 1
ATOM 2951 C CA . ALA A 1 389 ? -10.584 18.469 -0.914 1.00 79.31 389 ALA A CA 1
ATOM 2952 C C . ALA A 1 389 ? -10.754 17.192 -1.767 1.00 79.31 389 ALA A C 1
ATOM 2954 O O . ALA A 1 389 ? -11.855 16.890 -2.231 1.00 79.31 389 ALA A O 1
ATOM 2955 N N . ARG A 1 390 ? -9.688 16.394 -1.951 1.00 85.56 390 ARG A N 1
ATOM 2956 C CA . ARG A 1 390 ? -9.796 15.075 -2.604 1.00 85.56 390 ARG A CA 1
ATOM 2957 C C . ARG A 1 390 ? -10.810 14.200 -1.862 1.00 85.56 390 ARG A C 1
ATOM 2959 O O . ARG A 1 390 ? -10.855 14.276 -0.637 1.00 85.56 390 ARG A O 1
ATOM 2966 N N . PRO A 1 391 ? -11.595 13.334 -2.519 1.00 88.56 391 PRO A N 1
ATOM 2967 C CA . PRO A 1 391 ? -12.517 12.445 -1.810 1.00 88.56 391 PRO A CA 1
ATOM 2968 C C . PRO A 1 391 ? -11.796 11.625 -0.733 1.00 88.56 391 PRO A C 1
ATOM 2970 O O . PRO A 1 391 ? -10.757 11.029 -1.007 1.00 88.56 391 PRO A O 1
ATOM 2973 N N . MET A 1 392 ? -12.317 11.574 0.499 1.00 88.88 392 MET A N 1
ATOM 2974 C CA . MET A 1 392 ? -11.596 10.893 1.590 1.00 88.88 392 MET A CA 1
ATOM 2975 C C . MET A 1 392 ? -11.348 9.414 1.272 1.00 88.88 392 MET A C 1
ATOM 2977 O O . MET A 1 392 ? -10.303 8.864 1.600 1.00 88.88 392 MET A O 1
ATOM 2981 N N . LEU A 1 393 ? -12.279 8.789 0.554 1.00 89.12 393 LEU A N 1
ATOM 2982 C CA . LEU A 1 393 ? -12.161 7.402 0.135 1.00 89.12 393 LEU A CA 1
ATOM 2983 C C . LEU A 1 393 ? -10.950 7.155 -0.778 1.00 89.12 393 LEU A C 1
ATOM 2985 O O . LEU A 1 393 ? -10.334 6.095 -0.685 1.00 89.12 393 LEU A O 1
ATOM 2989 N N . SER A 1 394 ? -10.592 8.107 -1.650 1.00 89.31 394 SER A N 1
ATOM 2990 C CA . SER A 1 394 ? -9.401 7.971 -2.496 1.00 89.31 394 SER A CA 1
ATOM 2991 C C . SER A 1 394 ? -8.125 8.171 -1.688 1.00 89.31 394 SER A C 1
ATOM 2993 O O . SER A 1 394 ? -7.181 7.412 -1.882 1.00 89.31 394 SER A O 1
ATOM 2995 N N . VAL A 1 395 ? -8.118 9.104 -0.729 1.00 90.31 395 VAL A N 1
ATOM 2996 C CA . VAL A 1 395 ? -6.989 9.306 0.195 1.00 90.31 395 VAL A CA 1
ATOM 2997 C C . VAL A 1 395 ? -6.752 8.071 1.058 1.00 90.31 395 VAL A C 1
ATOM 2999 O O . VAL A 1 395 ? -5.629 7.579 1.119 1.00 90.31 395 VAL A O 1
ATOM 3002 N N . ALA A 1 396 ? -7.808 7.511 1.651 1.00 90.88 396 ALA A N 1
ATOM 3003 C CA . ALA A 1 396 ? -7.719 6.285 2.434 1.00 90.88 396 ALA A CA 1
ATOM 3004 C C . ALA A 1 396 ? -7.204 5.118 1.579 1.00 90.88 396 ALA A C 1
ATOM 3006 O O . ALA A 1 396 ? -6.219 4.481 1.930 1.00 90.88 396 ALA A O 1
ATOM 3007 N N . ARG A 1 397 ? -7.800 4.882 0.403 1.00 90.00 397 ARG A N 1
ATOM 3008 C CA . ARG A 1 397 ? -7.357 3.827 -0.526 1.00 90.00 397 ARG A CA 1
ATOM 3009 C C . ARG A 1 397 ? -5.941 4.024 -1.055 1.00 90.00 397 ARG A C 1
ATOM 3011 O O . ARG A 1 397 ? -5.323 3.036 -1.441 1.00 90.00 397 ARG A O 1
ATOM 3018 N N . PHE A 1 398 ? -5.470 5.262 -1.163 1.00 89.75 398 PHE A N 1
ATOM 3019 C CA . PHE A 1 398 ? -4.094 5.566 -1.528 1.00 89.75 398 PHE A CA 1
ATOM 3020 C C . PHE A 1 398 ? -3.159 5.168 -0.387 1.00 89.75 398 PHE A C 1
ATOM 3022 O O . PHE A 1 398 ? -2.285 4.338 -0.600 1.00 89.75 398 PHE A O 1
ATOM 3029 N N . LEU A 1 399 ? -3.385 5.703 0.819 1.00 89.62 399 LEU A N 1
ATOM 3030 C CA . LEU A 1 399 ? -2.512 5.495 1.978 1.00 89.62 399 LEU A CA 1
ATOM 3031 C C . LEU A 1 399 ? -2.460 4.030 2.404 1.00 89.62 399 LEU A C 1
ATOM 3033 O O . LEU A 1 399 ? -1.378 3.502 2.607 1.00 89.62 399 LEU A O 1
ATOM 3037 N N . LEU A 1 400 ? -3.601 3.345 2.446 1.00 88.12 400 LEU A N 1
ATOM 3038 C CA . LEU A 1 400 ? -3.664 1.933 2.824 1.00 88.12 400 LEU A CA 1
ATOM 3039 C C . LEU A 1 400 ? -2.898 1.015 1.859 1.00 88.12 400 LEU A C 1
ATOM 3041 O O . LEU A 1 400 ? -2.584 -0.101 2.235 1.00 88.12 400 LEU A O 1
ATOM 3045 N N . ARG A 1 401 ? -2.599 1.443 0.623 1.00 85.50 401 ARG A N 1
ATOM 3046 C CA . ARG A 1 401 ? -1.764 0.673 -0.323 1.00 85.50 401 ARG A CA 1
ATOM 3047 C C . ARG A 1 401 ? -0.279 1.015 -0.236 1.00 85.50 401 ARG A C 1
ATOM 3049 O O . ARG A 1 401 ? 0.486 0.561 -1.093 1.00 85.50 401 ARG A O 1
ATOM 3056 N N . ARG A 1 402 ? 0.115 1.872 0.704 1.00 85.31 402 ARG A N 1
ATOM 3057 C CA . ARG A 1 402 ? 1.509 2.253 0.909 1.00 85.31 402 ARG A CA 1
ATOM 3058 C C . ARG A 1 402 ? 2.155 1.339 1.934 1.00 85.31 402 ARG A C 1
ATOM 3060 O O . ARG A 1 402 ? 1.492 0.872 2.856 1.00 85.31 402 ARG A O 1
ATOM 3067 N N . ARG A 1 403 ? 3.450 1.106 1.768 1.00 67.44 403 ARG A N 1
ATOM 3068 C CA . ARG A 1 403 ? 4.301 0.490 2.788 1.00 67.44 403 ARG A CA 1
ATOM 3069 C C . ARG A 1 403 ? 5.067 1.614 3.477 1.00 67.44 403 ARG A C 1
ATOM 3071 O O . ARG A 1 403 ? 5.574 2.507 2.796 1.00 67.44 403 ARG A O 1
ATOM 3078 N N . GLY A 1 404 ? 5.107 1.622 4.808 1.00 54.38 404 GLY A N 1
ATOM 3079 C CA . GLY A 1 404 ? 5.915 2.604 5.533 1.00 54.38 404 GLY A CA 1
ATOM 3080 C C . GLY A 1 404 ? 7.375 2.553 5.126 1.00 54.38 404 GLY A C 1
ATOM 3081 O O . GLY A 1 404 ? 7.879 1.546 4.635 1.00 54.38 404 GLY A O 1
ATOM 3082 N N . GLY A 1 405 ? 8.033 3.698 5.231 1.00 49.34 405 GLY A N 1
ATOM 3083 C CA . GLY A 1 405 ? 9.320 3.904 4.600 1.00 49.34 405 GLY A CA 1
ATOM 3084 C C . GLY A 1 405 ? 10.501 3.556 5.493 1.00 49.34 405 GLY A C 1
ATOM 3085 O O . GLY A 1 405 ? 11.121 4.474 6.021 1.00 49.34 405 GLY A O 1
ATOM 3086 N N . THR A 1 406 ? 10.966 2.308 5.492 1.00 41.31 406 THR A N 1
ATOM 3087 C CA . THR A 1 406 ? 12.392 2.031 5.716 1.00 41.31 406 THR A CA 1
ATOM 3088 C C . THR A 1 406 ? 12.947 1.088 4.650 1.00 41.31 406 THR A C 1
ATOM 3090 O O . THR A 1 406 ? 12.433 0.013 4.374 1.00 41.31 406 THR A O 1
ATOM 3093 N N . ALA A 1 407 ? 14.045 1.496 4.006 1.00 38.00 407 ALA A N 1
ATOM 3094 C CA . ALA A 1 407 ? 14.737 0.683 3.003 1.00 38.00 407 ALA A CA 1
ATOM 3095 C C . ALA A 1 407 ? 15.443 -0.551 3.603 1.00 38.00 407 ALA A C 1
ATOM 3097 O O . ALA A 1 407 ? 16.148 -1.250 2.881 1.00 38.00 407 ALA A O 1
ATOM 3098 N N . HIS A 1 408 ? 15.311 -0.809 4.906 1.00 38.12 408 HIS A N 1
ATOM 3099 C CA . HIS A 1 408 ? 16.046 -1.836 5.639 1.00 38.12 408 HIS A CA 1
ATOM 3100 C C . HIS A 1 408 ? 15.116 -2.540 6.626 1.00 38.12 408 HIS A C 1
ATOM 3102 O O . HIS A 1 408 ? 15.165 -2.233 7.804 1.00 38.12 408 HIS A O 1
ATOM 3108 N N . GLY A 1 409 ? 14.294 -3.466 6.123 1.00 35.75 409 GLY A N 1
ATOM 3109 C CA . GLY A 1 409 ? 13.847 -4.689 6.808 1.00 35.75 409 GLY A CA 1
ATOM 3110 C C . GLY A 1 409 ? 13.494 -4.652 8.302 1.00 35.75 409 GLY A C 1
ATOM 3111 O O . GLY A 1 409 ? 13.621 -5.697 8.937 1.00 35.75 409 GLY A O 1
ATOM 3112 N N . ASP A 1 410 ? 13.073 -3.523 8.870 1.00 32.53 410 ASP A N 1
ATOM 3113 C CA . ASP A 1 410 ? 12.737 -3.425 10.286 1.00 32.53 410 ASP A CA 1
ATOM 3114 C C . ASP A 1 410 ? 11.241 -3.718 10.433 1.00 32.53 410 ASP A C 1
ATOM 3116 O O . ASP A 1 410 ? 10.375 -2.911 10.097 1.00 32.53 410 ASP A O 1
ATOM 3120 N N . VAL A 1 411 ? 10.936 -4.941 10.867 1.00 35.22 411 VAL A N 1
ATOM 3121 C CA . VAL A 1 411 ? 9.621 -5.613 10.787 1.00 35.22 411 VAL A CA 1
ATOM 3122 C C . VAL A 1 411 ? 8.578 -5.027 11.769 1.00 35.22 411 VAL A C 1
ATOM 3124 O O . VAL A 1 411 ? 7.681 -5.721 12.232 1.00 35.22 411 VAL A O 1
ATOM 3127 N N . GLY A 1 412 ? 8.645 -3.737 12.109 1.00 35.66 412 GLY A N 1
ATOM 3128 C CA . GLY A 1 412 ? 7.711 -3.133 13.071 1.00 35.66 412 GLY A CA 1
ATOM 3129 C C . GLY A 1 412 ? 7.486 -1.622 12.996 1.00 35.66 412 GLY A C 1
ATOM 3130 O O . GLY A 1 412 ? 6.604 -1.134 13.700 1.00 35.66 412 GLY A O 1
ATOM 3131 N N . GLY A 1 413 ? 8.236 -0.872 12.178 1.00 45.22 413 GLY A N 1
ATOM 3132 C CA . GLY A 1 413 ? 8.098 0.593 12.078 1.00 45.22 413 GLY A CA 1
ATOM 3133 C C . GLY A 1 413 ? 7.147 1.081 10.979 1.00 45.22 413 GLY A C 1
ATOM 3134 O O . GLY A 1 413 ? 6.549 2.147 11.106 1.00 45.22 413 GLY A O 1
ATOM 3135 N N . ASP A 1 414 ? 6.973 0.293 9.918 1.00 59.03 414 ASP A N 1
ATOM 3136 C CA . ASP A 1 414 ? 6.440 0.781 8.644 1.00 59.03 414 ASP A CA 1
ATOM 3137 C C . ASP A 1 414 ? 4.916 1.068 8.675 1.00 59.03 414 ASP A C 1
ATOM 3139 O O . ASP A 1 414 ? 4.442 2.082 8.160 1.00 59.03 414 ASP A O 1
ATOM 3143 N N . ASP A 1 415 ? 4.108 0.249 9.344 1.00 70.56 415 ASP A N 1
ATOM 3144 C CA . ASP A 1 415 ? 2.650 0.467 9.363 1.00 70.56 415 ASP A CA 1
ATOM 3145 C C . ASP A 1 415 ? 2.246 1.704 10.181 1.00 70.56 415 ASP A C 1
ATOM 3147 O O . ASP A 1 415 ? 1.194 2.308 9.946 1.00 70.56 415 ASP A O 1
ATOM 3151 N N . LYS A 1 416 ? 3.086 2.108 11.141 1.00 80.88 416 LYS A N 1
ATOM 3152 C CA . LYS A 1 416 ? 2.793 3.213 12.054 1.00 80.88 416 LYS A CA 1
ATOM 3153 C C . LYS A 1 416 ? 2.695 4.545 11.314 1.00 80.88 416 LYS A C 1
ATOM 3155 O O . LYS A 1 416 ? 1.698 5.241 11.483 1.00 80.88 416 LYS A O 1
ATOM 3160 N N . ASP A 1 417 ? 3.662 4.865 10.459 1.00 81.38 417 ASP A N 1
ATOM 3161 C CA . ASP A 1 417 ? 3.683 6.127 9.704 1.00 81.38 417 ASP A CA 1
ATOM 3162 C C . ASP A 1 417 ? 2.463 6.253 8.779 1.00 81.38 417 ASP A C 1
ATOM 3164 O O . ASP A 1 417 ? 1.839 7.311 8.663 1.00 81.38 417 ASP A O 1
ATOM 3168 N N . VAL A 1 418 ? 2.075 5.145 8.137 1.00 86.12 418 VAL A N 1
ATOM 3169 C CA . VAL A 1 418 ? 0.896 5.097 7.262 1.00 86.12 418 VAL A CA 1
ATOM 3170 C C . VAL A 1 418 ? -0.380 5.332 8.073 1.00 86.12 418 VAL A C 1
ATOM 3172 O O . VAL A 1 418 ? -1.215 6.157 7.683 1.00 86.12 418 VAL A O 1
ATOM 3175 N N . LYS A 1 419 ? -0.531 4.635 9.210 1.00 88.81 419 LYS A N 1
ATOM 3176 C CA . LYS A 1 419 ? -1.674 4.793 10.123 1.00 88.81 419 LYS A CA 1
ATOM 3177 C C . LYS A 1 419 ? -1.745 6.217 10.668 1.00 88.81 419 LYS A C 1
ATOM 3179 O O . LYS A 1 419 ? -2.810 6.831 10.626 1.00 88.81 419 LYS A O 1
ATOM 3184 N N . GLU A 1 420 ? -0.628 6.786 11.109 1.00 89.06 420 GLU A N 1
ATOM 3185 C CA . GLU A 1 420 ? -0.581 8.153 11.624 1.00 89.06 420 GLU A CA 1
ATOM 3186 C C . GLU A 1 420 ? -0.958 9.185 10.555 1.00 89.06 420 GLU A C 1
ATOM 3188 O O . GLU A 1 420 ? -1.774 10.067 10.834 1.00 89.06 420 GLU A O 1
ATOM 3193 N N . ALA A 1 421 ? -0.454 9.063 9.322 1.00 89.56 421 ALA A N 1
ATOM 3194 C CA . ALA A 1 421 ? -0.827 9.947 8.214 1.00 89.56 421 ALA A CA 1
ATOM 3195 C C . ALA A 1 421 ? -2.318 9.827 7.835 1.00 89.56 421 ALA A C 1
ATOM 3197 O O . ALA A 1 421 ? -2.993 10.837 7.578 1.00 89.56 421 ALA A O 1
ATOM 3198 N N . LEU A 1 422 ? -2.855 8.601 7.835 1.00 92.94 422 LEU A N 1
ATOM 3199 C CA . LEU A 1 422 ? -4.269 8.318 7.579 1.00 92.94 422 LEU A CA 1
ATOM 3200 C C . LEU A 1 422 ? -5.161 8.966 8.641 1.00 92.94 422 LEU A C 1
ATOM 3202 O O . LEU A 1 422 ? -6.052 9.757 8.317 1.00 92.94 422 LEU A O 1
ATOM 3206 N N . PHE A 1 423 ? -4.896 8.683 9.915 1.00 93.56 423 PHE A N 1
ATOM 3207 C CA . PHE A 1 423 ? -5.708 9.184 11.017 1.00 93.56 423 PHE A CA 1
ATOM 3208 C C . PHE A 1 423 ? -5.504 10.677 11.279 1.00 93.56 423 PHE A C 1
ATOM 3210 O O . PHE A 1 423 ? -6.434 11.354 11.718 1.00 93.56 423 PHE A O 1
ATOM 3217 N N . ALA A 1 424 ? -4.336 11.244 10.965 1.00 91.69 424 ALA A N 1
ATOM 3218 C CA . ALA A 1 424 ? -4.159 12.694 10.915 1.00 91.69 424 ALA A CA 1
ATOM 3219 C C . ALA A 1 424 ? -5.110 13.325 9.887 1.00 91.69 424 ALA A C 1
ATOM 3221 O O . ALA A 1 424 ? -5.868 14.223 10.242 1.00 91.69 424 ALA A O 1
ATOM 3222 N N . SER A 1 425 ? -5.170 12.791 8.662 1.00 92.00 425 SER A N 1
ATOM 3223 C CA . SER A 1 425 ? -6.083 13.283 7.615 1.00 92.00 425 SER A CA 1
ATOM 3224 C C . SER A 1 425 ? -7.551 13.209 8.035 1.00 92.00 425 SER A C 1
ATOM 3226 O O . SER A 1 425 ? -8.330 14.135 7.796 1.00 92.00 425 SER A O 1
ATOM 3228 N N . PHE A 1 426 ? -7.924 12.114 8.698 1.00 93.00 426 PHE A N 1
ATOM 3229 C CA . PHE A 1 426 ? -9.258 11.902 9.249 1.00 93.00 426 PHE A CA 1
ATOM 3230 C C . PHE A 1 426 ? -9.606 12.959 10.304 1.00 93.00 426 PHE A C 1
ATOM 3232 O O . PHE A 1 426 ? -10.639 13.626 10.199 1.00 93.00 426 PHE A O 1
ATOM 3239 N N . ARG A 1 427 ? -8.723 13.166 11.288 1.00 91.75 427 ARG A N 1
ATOM 3240 C CA . ARG A 1 427 ? -8.911 14.162 12.351 1.00 91.75 427 ARG A CA 1
ATOM 3241 C C . ARG A 1 427 ? -8.980 15.583 11.796 1.00 91.75 427 ARG A C 1
ATOM 3243 O O . ARG A 1 427 ? -9.888 16.317 12.175 1.00 91.75 427 ARG A O 1
ATOM 3250 N N . THR A 1 428 ? -8.098 15.947 10.863 1.00 89.81 428 THR A N 1
ATOM 3251 C CA . THR A 1 428 ? -8.075 17.280 10.241 1.00 89.81 428 THR A CA 1
ATOM 3252 C C . THR A 1 428 ? -9.411 17.610 9.579 1.00 89.81 428 THR A C 1
ATOM 3254 O O . THR A 1 428 ? -10.021 18.623 9.915 1.00 89.81 428 THR A O 1
ATOM 32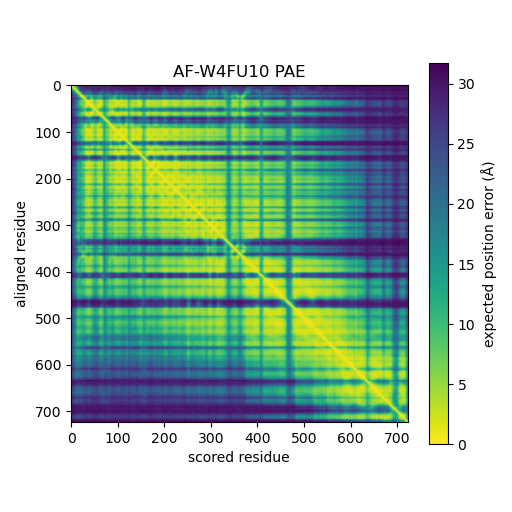57 N N . ARG A 1 429 ? -9.946 16.731 8.716 1.00 89.06 429 ARG A N 1
ATOM 3258 C CA . ARG A 1 429 ? -11.233 17.019 8.052 1.00 89.06 429 ARG A CA 1
ATOM 3259 C C . ARG A 1 429 ? -12.405 17.061 9.007 1.00 89.06 429 ARG A C 1
ATOM 3261 O O . ARG A 1 429 ? -13.343 17.831 8.796 1.00 89.06 429 ARG A O 1
ATOM 3268 N N . LEU A 1 430 ? -12.375 16.219 10.032 1.00 88.94 430 LEU A N 1
ATOM 3269 C CA . LEU A 1 430 ? -13.430 16.195 11.027 1.00 88.94 430 LEU A CA 1
ATOM 3270 C C . LEU A 1 430 ? -13.446 17.496 11.834 1.00 88.94 430 LEU A C 1
ATOM 3272 O O . LEU A 1 430 ? -14.500 18.128 11.953 1.00 88.94 430 LEU A O 1
ATOM 3276 N N . HIS A 1 431 ? -12.273 17.925 12.307 1.00 85.69 431 HIS A N 1
ATOM 3277 C CA . HIS A 1 431 ? -12.075 19.172 13.042 1.00 85.69 431 HIS A CA 1
ATOM 3278 C C . HIS A 1 431 ? -12.534 20.389 12.229 1.00 85.69 431 HIS A C 1
ATOM 3280 O O . HIS A 1 431 ? -13.334 21.185 12.709 1.00 85.69 431 HIS A O 1
ATOM 3286 N N . GLU A 1 432 ? -12.136 20.480 10.959 1.00 86.00 432 GLU A N 1
ATOM 3287 C CA . GLU A 1 432 ? -12.489 21.594 10.067 1.00 86.00 432 GLU A CA 1
ATOM 3288 C C . GLU A 1 432 ? -13.941 21.562 9.558 1.00 86.00 432 GLU A C 1
ATOM 3290 O O . GLU A 1 432 ? -14.345 22.434 8.792 1.00 86.00 432 GLU A O 1
ATOM 3295 N N . GLY A 1 433 ? -14.734 20.543 9.907 1.00 84.12 433 GLY A N 1
ATOM 3296 C CA . GLY A 1 433 ? -16.103 20.419 9.392 1.00 84.12 433 GLY A CA 1
ATOM 3297 C C . GLY A 1 433 ? -16.195 19.986 7.926 1.00 84.12 433 GLY A C 1
ATOM 3298 O O . GLY A 1 433 ? -17.282 19.994 7.357 1.00 84.12 433 GLY A O 1
ATOM 3299 N N . ARG A 1 434 ? -15.079 19.570 7.315 1.00 84.50 434 ARG A N 1
ATOM 3300 C CA . ARG A 1 434 ? -14.972 19.185 5.897 1.00 84.50 434 ARG A CA 1
ATOM 3301 C C . ARG A 1 434 ? -15.227 17.697 5.636 1.00 84.50 434 ARG A C 1
ATOM 3303 O O . ARG A 1 434 ? -14.925 17.214 4.546 1.00 84.50 434 ARG A O 1
ATOM 3310 N N . TRP A 1 435 ? -15.749 16.956 6.616 1.00 88.69 435 TRP A N 1
ATOM 3311 C CA . TRP A 1 435 ? -16.077 15.536 6.466 1.00 88.69 435 TRP A CA 1
ATOM 3312 C C . TRP A 1 435 ? -17.573 15.269 6.693 1.00 88.69 435 TRP A C 1
ATOM 3314 O O . TRP A 1 435 ? -18.008 15.175 7.844 1.00 88.69 435 TRP A O 1
ATOM 3324 N N . PRO A 1 436 ? -18.370 15.158 5.613 1.00 90.31 436 PRO A N 1
ATOM 3325 C CA . PRO A 1 436 ? -19.783 14.802 5.700 1.00 90.31 436 PRO A CA 1
ATOM 3326 C C . PRO A 1 436 ? -19.997 13.404 6.291 1.00 90.31 436 PRO A C 1
ATOM 3328 O O . PRO A 1 436 ? -19.197 12.494 6.073 1.00 90.31 436 PRO A O 1
ATOM 3331 N N . GLU A 1 437 ? -21.127 13.202 6.969 1.00 91.75 437 GLU A N 1
ATOM 3332 C CA . GLU A 1 437 ? -21.504 11.910 7.565 1.00 91.75 437 GLU A CA 1
ATOM 3333 C C . GLU A 1 437 ? -21.559 10.769 6.544 1.00 91.75 437 GLU A C 1
ATOM 3335 O O . GLU A 1 437 ? -21.108 9.661 6.831 1.00 91.75 437 GLU A O 1
ATOM 3340 N N . ALA A 1 438 ? -22.080 11.036 5.343 1.00 91.12 438 ALA A N 1
ATOM 3341 C CA . ALA A 1 438 ? -22.167 10.044 4.273 1.00 91.12 438 ALA A CA 1
ATOM 3342 C C . ALA A 1 438 ? -20.776 9.570 3.817 1.00 91.12 438 ALA A C 1
ATOM 3344 O O . ALA A 1 438 ? -20.551 8.369 3.653 1.00 91.12 438 ALA A O 1
ATOM 3345 N N . ASP A 1 439 ? -19.827 10.499 3.688 1.00 90.31 439 ASP A N 1
ATOM 3346 C CA . ASP A 1 439 ? -18.448 10.194 3.301 1.00 90.31 439 ASP A CA 1
ATOM 3347 C C . ASP A 1 439 ? -17.706 9.458 4.419 1.00 90.31 439 ASP A C 1
ATOM 3349 O O . ASP A 1 439 ? -16.942 8.530 4.151 1.00 90.31 439 ASP A O 1
ATOM 3353 N N . PHE A 1 440 ? -17.927 9.847 5.679 1.00 93.19 440 PHE A N 1
ATOM 3354 C CA . PHE A 1 440 ? -17.382 9.135 6.835 1.00 93.19 440 PHE A CA 1
ATOM 3355 C C . PHE A 1 440 ? -17.900 7.694 6.878 1.00 93.19 440 PHE A C 1
ATOM 3357 O O . PHE A 1 440 ? -17.102 6.759 6.956 1.00 93.19 440 PHE A O 1
ATOM 3364 N N . ARG A 1 441 ? -19.218 7.504 6.723 1.00 94.56 441 ARG A N 1
ATOM 3365 C CA . ARG A 1 441 ? -19.852 6.181 6.657 1.00 94.56 441 ARG A CA 1
ATOM 3366 C C . ARG A 1 441 ? -19.245 5.326 5.550 1.00 94.56 441 ARG A C 1
ATOM 3368 O O . ARG A 1 441 ? -18.882 4.183 5.806 1.00 94.56 441 ARG A O 1
ATOM 3375 N N . ALA A 1 442 ? -19.091 5.876 4.345 1.00 92.81 442 ALA A N 1
ATOM 3376 C CA . ALA A 1 442 ? -18.500 5.159 3.218 1.00 92.81 442 ALA A CA 1
ATOM 3377 C C . ALA A 1 442 ? -17.046 4.731 3.491 1.00 92.81 442 ALA A C 1
ATOM 3379 O O . ALA A 1 442 ? -16.666 3.605 3.166 1.00 92.81 442 ALA A O 1
ATOM 3380 N N . CYS A 1 443 ? -16.237 5.597 4.112 1.00 92.88 443 CYS A N 1
ATOM 3381 C CA . CYS A 1 443 ? -14.858 5.275 4.483 1.00 92.88 443 CYS A CA 1
ATOM 3382 C C . CYS A 1 443 ? -14.777 4.177 5.549 1.00 92.88 443 CYS A C 1
ATOM 3384 O O . CYS A 1 443 ? -14.035 3.214 5.367 1.00 92.88 443 CYS A O 1
ATOM 3386 N N . VAL A 1 444 ? -15.545 4.299 6.635 1.00 94.00 444 VAL A N 1
ATOM 3387 C CA . VAL A 1 444 ? -15.546 3.311 7.724 1.00 94.00 444 VAL A CA 1
ATOM 3388 C C . VAL A 1 444 ? -16.079 1.966 7.238 1.00 94.00 444 VAL A C 1
ATOM 3390 O O . VAL A 1 444 ? -15.473 0.933 7.498 1.00 94.00 444 VAL A O 1
ATOM 3393 N N . HIS A 1 445 ? -17.178 1.962 6.479 1.00 93.25 445 HIS A N 1
ATOM 3394 C CA . HIS A 1 445 ? -17.720 0.740 5.886 1.00 93.25 445 HIS A CA 1
ATOM 3395 C C . HIS A 1 445 ? -16.717 0.074 4.937 1.00 93.25 445 HIS A C 1
ATOM 3397 O O . HIS A 1 445 ? -16.602 -1.145 4.938 1.00 93.25 445 HIS A O 1
ATOM 3403 N N . MET A 1 446 ? -15.966 0.836 4.134 1.00 91.44 446 MET A N 1
ATOM 3404 C CA . MET A 1 446 ? -14.919 0.272 3.273 1.00 91.44 446 MET A CA 1
ATOM 3405 C C . MET A 1 446 ? -13.816 -0.419 4.088 1.00 91.44 446 MET A C 1
ATOM 3407 O O . MET A 1 446 ? -13.397 -1.516 3.724 1.00 91.44 446 MET A O 1
ATOM 3411 N N . LEU A 1 447 ? -13.386 0.199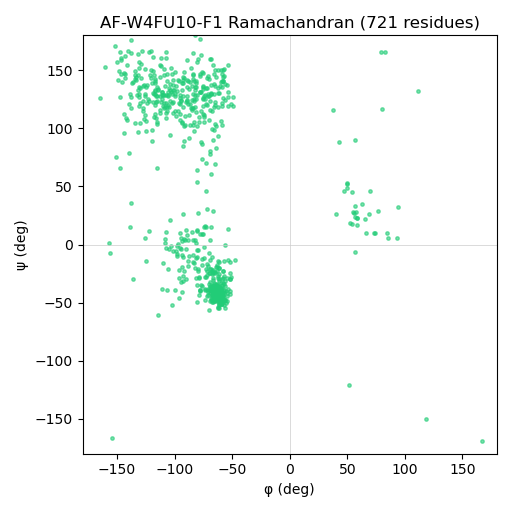 5.190 1.00 90.81 447 LEU A N 1
ATOM 3412 C CA . LEU A 1 447 ? -12.343 -0.335 6.066 1.00 90.81 447 LEU A CA 1
ATOM 3413 C C . LEU A 1 447 ? -12.788 -1.608 6.798 1.00 90.81 447 LEU A C 1
ATOM 3415 O O . LEU A 1 447 ? -12.095 -2.619 6.712 1.00 90.81 447 LEU A O 1
ATOM 3419 N N . HIS A 1 448 ? -13.968 -1.601 7.424 1.00 92.06 448 HIS A N 1
ATOM 3420 C CA . HIS A 1 448 ? -14.510 -2.797 8.081 1.00 92.06 448 HIS A CA 1
ATOM 3421 C C . HIS A 1 448 ? -14.823 -3.915 7.082 1.00 92.06 448 HIS A C 1
ATOM 3423 O O . HIS A 1 448 ? -14.568 -5.082 7.366 1.00 92.06 448 HIS A O 1
ATOM 3429 N N . HIS A 1 449 ? -15.311 -3.583 5.882 1.00 89.75 449 HIS A N 1
ATOM 3430 C CA . HIS A 1 449 ? -15.508 -4.580 4.831 1.00 89.75 449 HIS A CA 1
ATOM 3431 C C . HIS A 1 449 ? -14.195 -5.268 4.463 1.00 89.75 449 HIS A C 1
ATOM 3433 O O . HIS A 1 449 ? -14.145 -6.492 4.360 1.00 89.75 449 HIS A O 1
ATOM 3439 N N . HIS A 1 450 ? -13.124 -4.491 4.292 1.00 84.25 450 HIS A N 1
ATOM 3440 C CA . HIS A 1 450 ? -11.813 -5.043 3.986 1.00 84.25 450 HIS A CA 1
ATOM 3441 C C . HIS A 1 450 ? -11.320 -5.965 5.108 1.00 84.25 450 HIS A C 1
ATOM 3443 O O . HIS A 1 450 ? -10.994 -7.121 4.840 1.00 84.25 450 HIS A O 1
ATOM 3449 N N . GLU A 1 451 ? -11.371 -5.499 6.358 1.00 84.88 451 GLU A N 1
ATOM 3450 C CA . GLU A 1 451 ? -11.022 -6.294 7.539 1.00 84.88 451 GLU A CA 1
ATOM 3451 C C . GLU A 1 451 ? -11.811 -7.612 7.604 1.00 84.88 451 GLU A C 1
ATOM 3453 O O . GLU A 1 451 ? -11.227 -8.679 7.801 1.00 84.88 451 GLU A O 1
ATOM 3458 N N . ALA A 1 452 ? -13.121 -7.571 7.341 1.00 85.50 452 ALA A N 1
ATOM 3459 C CA . ALA A 1 452 ? -13.972 -8.757 7.363 1.00 85.50 452 ALA A CA 1
ATOM 3460 C C . ALA A 1 452 ? -13.579 -9.743 6.258 1.00 85.50 452 ALA A C 1
ATOM 3462 O O . ALA A 1 452 ? -13.461 -10.948 6.494 1.00 85.50 452 ALA A O 1
ATOM 3463 N N . THR A 1 453 ? -13.318 -9.240 5.046 1.00 82.81 453 THR A N 1
ATOM 3464 C CA . THR A 1 453 ? -12.879 -10.092 3.935 1.00 82.81 453 THR A CA 1
ATOM 3465 C C . THR A 1 453 ? -11.500 -10.700 4.162 1.00 82.81 453 THR A C 1
ATOM 3467 O O . THR A 1 453 ? -11.222 -11.770 3.625 1.00 82.81 453 THR A O 1
ATOM 3470 N N . ASP A 1 454 ? -10.617 -10.049 4.912 1.00 75.94 454 ASP A N 1
ATOM 3471 C CA . ASP A 1 454 ? -9.300 -10.595 5.236 1.00 75.94 454 ASP A CA 1
ATOM 3472 C C . ASP A 1 454 ? -9.374 -11.642 6.344 1.00 75.94 454 ASP A C 1
ATOM 3474 O O . ASP A 1 454 ? -8.779 -12.713 6.199 1.00 75.94 454 ASP A O 1
ATOM 3478 N N . ALA A 1 455 ? -10.195 -11.413 7.371 1.00 76.50 455 ALA A N 1
ATOM 3479 C CA . ALA A 1 455 ? -10.477 -12.409 8.401 1.00 76.50 455 ALA A CA 1
ATOM 3480 C C . ALA A 1 455 ? -11.054 -13.708 7.800 1.00 76.50 455 ALA A C 1
ATOM 3482 O O . ALA A 1 455 ? -10.588 -14.806 8.120 1.00 76.50 455 ALA A O 1
ATOM 3483 N N . MET A 1 456 ? -11.999 -13.597 6.855 1.00 77.50 456 MET A N 1
ATOM 3484 C CA . MET A 1 456 ? -12.559 -14.752 6.136 1.00 77.50 456 MET A CA 1
ATOM 3485 C C . MET A 1 456 ? -11.499 -15.508 5.320 1.00 77.50 456 MET A C 1
ATOM 3487 O O . MET A 1 456 ? -11.476 -16.741 5.314 1.00 77.50 456 MET A O 1
ATOM 3491 N N . LYS A 1 457 ? -10.589 -14.791 4.645 1.00 69.62 457 LYS A N 1
ATOM 3492 C CA . LYS A 1 457 ? -9.504 -15.425 3.879 1.00 69.62 457 LYS A CA 1
ATOM 3493 C C . LYS A 1 457 ? -8.535 -16.177 4.781 1.00 69.62 457 LYS A C 1
ATOM 3495 O O . LYS A 1 457 ? -8.176 -17.308 4.451 1.00 69.62 457 LYS A O 1
ATOM 3500 N N . MET A 1 458 ? -8.147 -15.590 5.915 1.00 66.62 458 MET A N 1
ATOM 3501 C CA . MET A 1 458 ? -7.265 -16.249 6.882 1.00 66.62 458 MET A CA 1
ATOM 3502 C C . MET A 1 458 ? -7.876 -17.547 7.424 1.00 66.62 458 MET A C 1
ATOM 3504 O O . MET A 1 458 ? -7.165 -18.540 7.549 1.00 66.62 458 MET A O 1
ATOM 3508 N N . GLN A 1 459 ? -9.193 -17.584 7.644 1.00 63.19 459 GLN A N 1
ATOM 3509 C CA . GLN A 1 459 ? -9.905 -18.808 8.031 1.00 63.19 459 GLN A CA 1
ATOM 3510 C C . GLN A 1 459 ? -9.970 -19.852 6.897 1.00 63.19 459 GLN A C 1
ATOM 3512 O O . GLN A 1 459 ? -9.927 -21.052 7.161 1.00 63.19 459 GLN A O 1
ATOM 3517 N N . SER A 1 460 ? -10.034 -19.419 5.632 1.00 59.56 460 SER A N 1
ATOM 3518 C CA . SER A 1 460 ? -10.100 -20.312 4.461 1.00 59.56 460 SER A CA 1
ATOM 3519 C C . SER A 1 460 ? -8.753 -20.917 4.027 1.00 59.56 460 SER A C 1
ATOM 3521 O O . SER A 1 460 ? -8.732 -21.986 3.416 1.00 59.56 460 SER A O 1
ATOM 3523 N N . ASN A 1 461 ? -7.623 -20.294 4.384 1.00 52.88 461 ASN A N 1
ATOM 3524 C CA . ASN A 1 461 ? -6.265 -20.742 4.028 1.00 52.88 461 ASN A CA 1
ATOM 3525 C C . ASN A 1 461 ? -5.772 -21.985 4.812 1.00 52.88 461 ASN A C 1
ATOM 3527 O O . ASN A 1 461 ? -4.587 -22.309 4.781 1.00 52.88 461 ASN A O 1
ATOM 3531 N N . ILE A 1 462 ? -6.674 -22.723 5.469 1.00 49.91 462 ILE A N 1
ATOM 3532 C CA . ILE A 1 462 ? -6.403 -24.010 6.139 1.00 49.91 462 ILE A CA 1
ATOM 3533 C C . ILE A 1 462 ? -6.465 -25.205 5.143 1.00 49.91 462 ILE A C 1
ATOM 3535 O O . ILE A 1 462 ? -6.268 -26.356 5.526 1.00 49.91 462 ILE A O 1
ATOM 3539 N N . LEU A 1 463 ? -6.666 -24.973 3.835 1.00 35.12 463 LEU A N 1
ATOM 3540 C CA . LEU A 1 463 ? -6.624 -26.014 2.788 1.00 35.12 463 LEU A CA 1
ATOM 3541 C C . LEU A 1 463 ? -5.435 -25.835 1.819 1.00 35.12 463 LEU A C 1
ATOM 3543 O O . LEU A 1 463 ? -5.072 -24.704 1.495 1.00 35.12 463 LEU A O 1
ATOM 3547 N N . PRO A 1 464 ? -4.812 -26.934 1.337 1.00 35.28 464 PRO A N 1
ATOM 3548 C CA . PRO A 1 464 ? -3.535 -26.874 0.635 1.00 35.28 464 PRO A CA 1
ATOM 3549 C C . PRO A 1 464 ? -3.645 -26.183 -0.728 1.00 35.28 464 PRO A C 1
ATOM 3551 O O . PRO A 1 464 ? -4.465 -26.528 -1.582 1.00 35.28 464 PRO A O 1
ATOM 3554 N N . ILE A 1 465 ? -2.742 -25.224 -0.928 1.00 41.94 465 ILE A N 1
ATOM 3555 C CA . ILE A 1 465 ? -2.596 -24.393 -2.121 1.00 41.94 465 ILE A CA 1
ATOM 3556 C C . ILE A 1 465 ? -2.132 -25.264 -3.291 1.00 41.94 465 ILE A C 1
ATOM 3558 O O . ILE A 1 465 ? -0.949 -25.544 -3.465 1.00 41.94 465 ILE A O 1
ATOM 3562 N N . SER A 1 466 ? -3.066 -25.661 -4.148 1.00 34.91 466 SER A N 1
ATOM 3563 C CA . SER A 1 466 ? -2.746 -25.994 -5.532 1.00 34.91 466 SER A CA 1
ATOM 3564 C C . SER A 1 466 ? -3.855 -25.450 -6.432 1.00 34.91 466 SER A C 1
ATOM 3566 O O . SER A 1 466 ? -5.018 -25.801 -6.267 1.00 34.91 466 SER A O 1
ATOM 3568 N N . LYS A 1 467 ? -3.473 -24.575 -7.377 1.00 30.50 467 LYS A N 1
ATOM 3569 C CA . LYS A 1 467 ? -4.310 -23.856 -8.371 1.00 30.50 467 LYS A CA 1
ATOM 3570 C C . LYS A 1 467 ? -4.816 -22.439 -8.033 1.00 30.50 467 LYS A C 1
ATOM 3572 O O . LYS A 1 467 ? -5.825 -22.017 -8.584 1.00 30.50 467 LYS A O 1
ATOM 3577 N N . ALA A 1 468 ? -4.068 -21.638 -7.272 1.00 30.84 468 ALA A N 1
ATOM 3578 C CA . ALA A 1 468 ? -4.311 -20.185 -7.173 1.00 30.84 468 ALA A CA 1
ATOM 3579 C C . ALA A 1 468 ? -3.484 -19.336 -8.175 1.00 30.84 468 ALA A C 1
ATOM 3581 O O . ALA A 1 468 ? -3.208 -18.170 -7.925 1.00 30.84 468 ALA A O 1
ATOM 3582 N N . MET A 1 469 ? -3.078 -19.899 -9.319 1.00 32.94 469 MET A N 1
ATOM 3583 C CA . MET A 1 469 ? -2.314 -19.199 -10.369 1.00 32.94 469 MET A CA 1
ATOM 3584 C C . MET A 1 469 ? -3.136 -19.106 -11.661 1.00 32.94 469 MET A C 1
ATOM 3586 O O . MET A 1 469 ? -2.834 -19.738 -12.666 1.00 32.94 469 MET A O 1
ATOM 3590 N N . ALA A 1 470 ? -4.238 -18.361 -11.617 1.00 28.77 470 ALA A N 1
ATOM 3591 C CA . ALA A 1 470 ? -4.970 -17.957 -12.827 1.00 28.77 470 ALA A CA 1
ATOM 3592 C C . ALA A 1 470 ? -5.836 -16.704 -12.638 1.00 28.77 470 ALA A C 1
ATOM 3594 O O . ALA A 1 470 ? -6.509 -16.281 -13.575 1.00 28.77 470 ALA A O 1
ATOM 3595 N N . SER A 1 471 ? -5.828 -16.090 -11.455 1.00 28.58 471 SER A N 1
ATOM 3596 C CA . SER A 1 471 ? -6.584 -14.872 -11.226 1.00 28.58 471 SER A CA 1
ATOM 3597 C C . SER A 1 471 ? -5.621 -13.699 -11.136 1.00 28.58 471 SER A C 1
ATOM 3599 O O . SER A 1 471 ? -4.882 -13.544 -10.166 1.00 28.58 471 SER A O 1
ATOM 3601 N N . ALA A 1 472 ? -5.639 -12.858 -12.165 1.00 37.06 472 ALA A N 1
ATOM 3602 C CA . ALA A 1 472 ? -5.233 -11.466 -12.046 1.00 37.06 472 ALA A CA 1
ATOM 3603 C C . ALA A 1 472 ? -6.236 -10.756 -11.111 1.00 37.06 472 ALA A C 1
ATOM 3605 O O . ALA A 1 472 ? -7.083 -9.987 -11.558 1.00 37.06 472 ALA A O 1
ATOM 3606 N N . THR A 1 473 ? -6.222 -11.092 -9.818 1.00 32.69 473 THR A N 1
ATOM 3607 C CA . THR A 1 473 ? -7.185 -10.587 -8.832 1.00 32.69 473 THR A CA 1
ATOM 3608 C C . THR A 1 473 ? -6.642 -9.317 -8.207 1.00 32.69 473 THR A C 1
ATOM 3610 O O . THR A 1 473 ? -5.757 -9.358 -7.361 1.00 32.69 473 THR A O 1
ATOM 3613 N N . THR A 1 474 ? -7.194 -8.197 -8.673 1.00 39.00 474 THR A N 1
ATOM 3614 C CA . THR A 1 474 ? -7.509 -6.984 -7.905 1.00 39.00 474 THR A CA 1
ATOM 3615 C C . THR A 1 474 ? -6.515 -6.568 -6.815 1.00 39.00 474 THR A C 1
ATOM 3617 O O . THR A 1 474 ? -6.455 -7.155 -5.737 1.00 39.00 474 THR A O 1
ATOM 3620 N N . SER A 1 475 ? -5.900 -5.401 -7.016 1.00 43.34 475 SER A N 1
ATOM 3621 C CA . SER A 1 475 ? -5.187 -4.552 -6.039 1.00 43.34 475 SER A CA 1
ATOM 3622 C C . SER A 1 475 ? -5.992 -4.161 -4.776 1.00 43.34 475 SER A C 1
ATOM 3624 O O . SER A 1 475 ? -5.604 -3.256 -4.035 1.00 43.34 475 SER A O 1
ATOM 3626 N N . ALA A 1 476 ? -7.130 -4.819 -4.538 1.00 40.50 476 ALA A N 1
ATOM 3627 C CA . ALA A 1 476 ? -7.889 -4.815 -3.299 1.00 40.50 476 ALA A CA 1
ATOM 3628 C C . ALA A 1 476 ? -7.201 -5.638 -2.194 1.00 40.50 476 ALA A C 1
ATOM 3630 O O . ALA A 1 476 ? -7.349 -5.283 -1.041 1.00 40.50 476 ALA A O 1
ATOM 3631 N N . HIS A 1 477 ? -6.401 -6.664 -2.523 1.00 48.81 477 HIS A N 1
ATOM 3632 C CA . HIS A 1 477 ? -5.721 -7.532 -1.537 1.00 48.81 477 HIS A CA 1
ATOM 3633 C C . HIS A 1 477 ? -4.430 -6.950 -0.934 1.00 48.81 477 HIS A C 1
ATOM 3635 O O . HIS A 1 477 ? -3.638 -7.681 -0.349 1.00 48.81 477 HIS A O 1
ATOM 3641 N N . LEU A 1 478 ? -4.176 -5.657 -1.137 1.00 62.88 478 LEU A N 1
ATOM 3642 C CA . LEU A 1 478 ? -2.947 -4.978 -0.713 1.00 62.88 478 LEU A CA 1
ATOM 3643 C C . LEU A 1 478 ? -3.229 -3.799 0.225 1.00 62.88 478 LEU A C 1
ATOM 3645 O O . LEU A 1 478 ? -2.342 -2.973 0.422 1.00 62.88 478 LEU A O 1
ATOM 3649 N N . LEU A 1 479 ? -4.457 -3.666 0.741 1.00 78.00 479 LEU A N 1
ATOM 3650 C CA . LEU A 1 479 ? -4.737 -2.637 1.737 1.00 78.00 479 LEU A CA 1
ATOM 3651 C C . LEU A 1 479 ? -4.214 -3.107 3.097 1.00 78.00 479 LEU A C 1
ATOM 3653 O O . LEU A 1 479 ? -4.480 -4.226 3.525 1.00 78.00 479 LEU A O 1
ATOM 3657 N N . MET A 1 480 ? -3.472 -2.233 3.764 1.00 83.19 480 MET A N 1
ATOM 3658 C CA . MET A 1 480 ? -3.025 -2.401 5.138 1.00 83.19 480 MET A CA 1
ATOM 3659 C C . MET A 1 480 ? -4.230 -2.633 6.058 1.00 83.19 480 MET A C 1
ATOM 3661 O O . MET A 1 480 ? -5.264 -1.970 5.932 1.00 83.19 480 MET A O 1
ATOM 3665 N N . HIS A 1 481 ? -4.084 -3.570 6.995 1.00 83.56 481 HIS A N 1
ATOM 3666 C CA . HIS A 1 481 ? -5.094 -3.835 8.013 1.00 83.56 481 HIS A CA 1
ATOM 3667 C C . HIS A 1 481 ? -5.140 -2.692 9.037 1.00 83.56 481 HIS A C 1
ATOM 3669 O O . HIS A 1 481 ? -4.108 -2.198 9.499 1.00 83.56 481 HIS A O 1
ATOM 3675 N N . VAL A 1 482 ? -6.355 -2.262 9.373 1.00 88.12 482 VAL A N 1
ATOM 3676 C CA . VAL A 1 482 ? -6.624 -1.242 10.391 1.00 88.12 482 VAL A CA 1
ATOM 3677 C C . VAL A 1 482 ? -7.607 -1.842 11.380 1.00 88.12 482 VAL A C 1
ATOM 3679 O O . VAL A 1 482 ? -8.758 -2.077 11.027 1.00 88.12 482 VAL A O 1
ATOM 3682 N N . SER A 1 483 ? -7.144 -2.084 12.601 1.00 88.94 483 SER A N 1
ATOM 3683 C CA . SER A 1 483 ? -7.932 -2.709 13.663 1.00 88.94 483 SER A CA 1
ATOM 3684 C C . SER A 1 483 ? -8.809 -1.705 14.416 1.00 88.94 483 SER A C 1
ATOM 3686 O O . SER A 1 483 ? -8.570 -0.494 14.394 1.00 88.94 483 SER A O 1
ATOM 3688 N N . GLN A 1 484 ? -9.779 -2.210 15.186 1.00 91.25 484 GLN A N 1
ATOM 3689 C CA . GLN A 1 484 ? -10.537 -1.392 16.146 1.00 91.25 484 GLN A CA 1
ATOM 3690 C C . GLN A 1 484 ? -9.628 -0.684 17.167 1.00 91.25 484 GLN A C 1
ATOM 3692 O O . GLN A 1 484 ? -9.895 0.460 17.534 1.00 91.25 484 GLN A O 1
ATOM 3697 N N . HIS A 1 485 ? -8.533 -1.326 17.590 1.00 91.00 485 HIS A N 1
ATOM 3698 C CA . HIS A 1 485 ? -7.562 -0.718 18.502 1.00 91.00 485 HIS A CA 1
ATOM 3699 C C . HIS A 1 485 ? -6.834 0.467 17.850 1.00 91.00 485 HIS A C 1
ATOM 3701 O O . HIS A 1 485 ? -6.687 1.514 18.477 1.00 91.00 485 HIS A O 1
ATOM 3707 N N . ASP A 1 486 ? -6.461 0.356 16.569 1.00 91.94 486 ASP A N 1
ATOM 3708 C CA . ASP A 1 486 ? -5.849 1.465 15.826 1.00 91.94 486 ASP A CA 1
ATOM 3709 C C . ASP A 1 486 ? -6.800 2.670 15.742 1.00 91.94 486 ASP A C 1
ATOM 3711 O O . ASP A 1 486 ? -6.395 3.808 15.981 1.00 91.94 486 ASP A O 1
ATOM 3715 N N . TRP A 1 487 ? -8.084 2.426 15.455 1.00 93.56 487 TRP A N 1
ATOM 3716 C CA . TRP A 1 487 ? -9.113 3.467 15.489 1.00 93.56 487 TRP A CA 1
ATOM 3717 C C . TRP A 1 487 ? -9.221 4.119 16.866 1.00 93.56 487 TRP A C 1
ATOM 3719 O O . TRP A 1 487 ? -9.321 5.342 16.963 1.00 93.56 487 TRP A O 1
ATOM 3729 N N . PHE A 1 488 ? -9.199 3.330 17.938 1.00 93.94 488 PHE A N 1
ATOM 3730 C CA . PHE A 1 488 ? -9.277 3.871 19.288 1.00 93.94 488 PHE A CA 1
ATOM 3731 C C . PHE A 1 488 ? -8.087 4.788 19.601 1.00 93.94 488 PHE A C 1
ATOM 3733 O O . PHE A 1 488 ? -8.289 5.959 19.924 1.00 93.94 488 PHE A O 1
ATOM 3740 N N . VAL A 1 489 ? -6.861 4.293 19.416 1.00 92.12 489 VAL A N 1
ATOM 3741 C CA . VAL A 1 489 ? -5.622 4.999 19.779 1.00 92.12 489 VAL A CA 1
ATOM 3742 C C . VAL A 1 489 ? -5.373 6.226 18.899 1.00 92.12 489 VAL A C 1
ATOM 3744 O O . VAL A 1 489 ? -5.071 7.307 19.405 1.00 92.12 489 VAL A O 1
ATOM 3747 N N . TYR A 1 490 ? -5.493 6.094 17.576 1.00 91.69 490 TYR A N 1
ATOM 3748 C CA . TYR A 1 490 ? -5.086 7.157 16.651 1.00 91.69 490 TYR A CA 1
ATOM 3749 C C . TYR A 1 490 ? -6.210 8.134 16.290 1.00 91.69 490 TYR A C 1
ATOM 3751 O O . TYR A 1 490 ? -5.924 9.270 15.893 1.00 91.69 490 TYR A O 1
ATOM 3759 N N . PHE A 1 491 ? -7.476 7.724 16.415 1.00 93.38 491 PHE A N 1
ATOM 3760 C CA . PHE A 1 491 ? -8.624 8.536 16.012 1.00 93.38 491 PHE A CA 1
ATOM 3761 C C . PHE A 1 491 ? -9.500 8.948 17.194 1.00 93.38 491 PHE A C 1
ATOM 3763 O O . PHE A 1 491 ? -9.621 10.144 17.450 1.00 93.38 491 PHE A O 1
ATOM 3770 N N . TRP A 1 492 ? -10.075 8.005 17.939 1.00 94.25 492 TRP A N 1
ATOM 3771 C CA . TRP A 1 492 ? -11.092 8.321 18.947 1.00 94.25 492 TRP A CA 1
ATOM 3772 C C . TRP A 1 492 ? -10.531 8.977 20.211 1.00 94.25 492 TRP A C 1
ATOM 3774 O O . TRP A 1 492 ? -11.030 10.028 20.618 1.00 94.25 492 TRP A O 1
ATOM 3784 N N . GLN A 1 493 ? -9.466 8.422 20.790 1.00 91.69 493 GLN A N 1
ATOM 3785 C CA . GLN A 1 493 ? -8.850 8.946 22.009 1.00 91.69 493 GLN A CA 1
ATOM 3786 C C . GLN A 1 493 ? -8.355 10.399 21.837 1.00 91.69 493 GLN A C 1
ATOM 3788 O O . GLN A 1 493 ? -8.655 11.227 22.694 1.00 91.69 493 GLN A O 1
ATOM 3793 N N . PRO A 1 494 ? -7.691 10.797 20.731 1.00 91.56 494 PRO A N 1
ATOM 3794 C CA . PRO A 1 494 ? -7.338 12.201 20.512 1.00 91.56 494 PRO A CA 1
ATOM 3795 C C . PRO A 1 494 ? -8.549 13.118 20.301 1.00 91.56 494 PRO A C 1
ATOM 3797 O O . PRO A 1 494 ? -8.492 14.300 20.634 1.00 91.56 494 PRO A O 1
ATOM 3800 N N . LEU A 1 495 ? -9.641 12.604 19.726 1.00 89.69 495 LEU A N 1
ATOM 3801 C CA . LEU A 1 495 ? -10.829 13.401 19.414 1.00 89.69 495 LEU A CA 1
ATOM 3802 C C . LEU A 1 495 ? -11.732 13.654 20.622 1.00 89.69 495 LEU A C 1
ATOM 3804 O O . LEU A 1 495 ? -12.482 14.632 20.596 1.00 89.69 495 LEU A O 1
ATOM 3808 N N . GLN A 1 496 ? -11.639 12.837 21.674 1.00 87.31 496 GLN A N 1
ATOM 3809 C CA . GLN A 1 496 ? -12.489 12.948 22.865 1.00 87.31 496 GLN A CA 1
ATOM 3810 C C . GLN A 1 496 ? -12.416 14.331 23.536 1.00 87.31 496 GLN A C 1
ATOM 3812 O O . GLN A 1 496 ? -13.399 14.803 24.096 1.00 87.31 496 GLN A O 1
ATOM 3817 N N . HIS A 1 497 ? -11.260 14.998 23.447 1.00 85.19 497 HIS A N 1
ATOM 3818 C CA . HIS A 1 497 ? -11.029 16.324 24.029 1.00 85.19 497 HIS A CA 1
ATOM 3819 C C . HIS A 1 497 ? -11.179 17.472 23.022 1.00 85.19 497 HIS A C 1
ATOM 3821 O O . HIS A 1 497 ? -11.125 18.636 23.409 1.00 85.19 497 HIS A O 1
ATOM 3827 N N . VAL A 1 498 ? -11.334 17.157 21.734 1.00 86.88 498 VAL A N 1
ATOM 3828 C CA . VAL A 1 498 ? -11.312 18.138 20.639 1.00 86.88 498 VAL A CA 1
ATOM 3829 C C . VAL A 1 498 ? -12.714 18.381 20.081 1.00 86.88 498 VAL A C 1
ATOM 3831 O O . VAL A 1 498 ? -13.060 19.515 19.751 1.00 86.88 498 VAL A O 1
ATOM 3834 N N . LEU A 1 499 ? -13.535 17.335 19.956 1.00 87.50 499 LEU A N 1
ATOM 3835 C CA . LEU A 1 499 ? -14.881 17.448 19.398 1.00 87.50 499 LEU A CA 1
ATOM 3836 C C . LEU A 1 499 ? -15.942 17.668 20.483 1.00 87.50 499 LEU A C 1
ATOM 3838 O O . LEU A 1 499 ? -15.885 17.034 21.534 1.00 87.50 499 LEU A O 1
ATOM 3842 N N . PRO A 1 500 ? -16.983 18.475 20.202 1.00 89.38 500 PRO A N 1
ATOM 3843 C CA . PRO A 1 500 ? -18.156 18.549 21.065 1.00 89.38 500 PRO A CA 1
ATOM 3844 C C . PRO A 1 500 ? -18.822 17.169 21.232 1.00 89.38 500 PRO A C 1
ATOM 3846 O O . PRO A 1 500 ? -18.978 16.462 20.225 1.00 89.38 500 PRO A O 1
ATOM 3849 N N . PRO A 1 501 ? -19.308 16.812 22.439 1.00 88.56 501 PRO A N 1
ATOM 3850 C CA . PRO A 1 501 ? -19.900 15.498 22.703 1.00 88.56 501 PRO A CA 1
ATOM 3851 C C . PRO A 1 501 ? -21.006 15.070 21.720 1.00 88.56 501 PRO A C 1
ATOM 3853 O O . PRO A 1 501 ? -20.939 13.940 21.234 1.00 88.56 501 PRO A O 1
ATOM 3856 N N . PRO A 1 502 ? -21.959 15.938 21.307 1.00 90.75 502 PRO A N 1
ATOM 3857 C CA . PRO A 1 502 ? -22.992 15.546 20.343 1.00 90.75 502 PRO A CA 1
ATOM 3858 C C . PRO A 1 502 ? -22.411 15.085 19.008 1.00 90.75 502 PRO A C 1
ATOM 3860 O O . PRO A 1 502 ? -22.828 14.071 18.448 1.00 90.75 502 PRO A O 1
ATOM 3863 N N . ARG A 1 503 ? -21.386 15.790 18.526 1.00 89.88 503 ARG A N 1
ATOM 3864 C CA . ARG A 1 503 ? -20.736 15.484 17.254 1.00 89.88 503 ARG A CA 1
ATOM 3865 C C . ARG A 1 503 ? -19.915 14.198 17.360 1.00 89.88 503 ARG A C 1
ATOM 3867 O O . ARG A 1 503 ? -19.985 13.373 16.456 1.00 89.88 503 ARG A O 1
ATOM 3874 N N . LEU A 1 504 ? -19.213 13.996 18.478 1.00 91.56 504 LEU A N 1
ATOM 3875 C CA . LEU A 1 504 ? -18.501 12.750 18.774 1.00 91.56 504 LEU A CA 1
ATOM 3876 C C . LEU A 1 504 ? -19.459 11.547 18.784 1.00 91.56 504 LEU A C 1
ATOM 3878 O O . LEU A 1 504 ? -19.223 10.580 18.063 1.00 91.56 504 LEU A O 1
ATOM 3882 N N . SER A 1 505 ? -20.570 11.639 19.523 1.00 91.62 505 SER A N 1
ATOM 3883 C CA . SER A 1 505 ? -21.563 10.560 19.623 1.00 91.62 505 SER A CA 1
ATOM 3884 C C . SER A 1 505 ? -22.174 10.186 18.270 1.00 91.62 505 SER A C 1
ATOM 3886 O O . SER A 1 505 ? -22.338 9.007 17.974 1.00 91.62 505 SER A O 1
ATOM 3888 N N . MET A 1 506 ? -22.437 11.168 17.406 1.00 91.69 506 MET A N 1
ATOM 3889 C CA . MET A 1 506 ? -22.970 10.945 16.063 1.00 91.69 506 MET A CA 1
ATOM 3890 C C . MET A 1 506 ? -22.012 10.123 15.187 1.00 91.69 506 MET A C 1
ATOM 3892 O O . MET A 1 506 ? -22.422 9.129 14.587 1.00 91.69 506 MET A O 1
ATOM 3896 N N . PHE A 1 507 ? -20.729 10.498 15.134 1.00 93.81 507 PHE A N 1
ATOM 3897 C CA . PHE A 1 507 ? -19.732 9.751 14.360 1.00 93.81 507 PHE A CA 1
ATOM 3898 C C . PHE A 1 507 ? -19.431 8.377 14.974 1.00 93.81 507 PHE A C 1
ATOM 3900 O O . PHE A 1 507 ? -19.259 7.414 14.225 1.00 93.81 507 PHE A O 1
ATOM 3907 N N . LEU A 1 508 ? -19.432 8.258 16.307 1.00 94.19 508 LEU A N 1
ATOM 3908 C CA . LEU A 1 508 ? -19.320 6.968 16.995 1.00 94.19 508 LEU A CA 1
ATOM 3909 C C . LEU A 1 508 ? -20.470 6.032 16.616 1.00 94.19 508 LEU A C 1
ATOM 3911 O O . LEU A 1 508 ? -20.214 4.890 16.259 1.00 94.19 508 LEU A O 1
ATOM 3915 N N . VAL A 1 509 ? -21.722 6.501 16.600 1.00 93.38 509 VAL A N 1
ATOM 3916 C CA . VAL A 1 509 ? -22.868 5.666 16.194 1.00 93.38 509 VAL A CA 1
ATOM 3917 C C . VAL A 1 509 ? -22.706 5.154 14.764 1.00 93.38 509 VAL A C 1
ATOM 3919 O O . VAL A 1 509 ? -22.930 3.971 14.523 1.00 93.38 509 VAL A O 1
ATOM 3922 N N . ILE A 1 510 ? -22.267 6.000 13.823 1.00 95.12 510 ILE A N 1
ATOM 3923 C CA . ILE A 1 510 ? -22.000 5.572 12.438 1.00 95.12 510 ILE A CA 1
ATOM 3924 C C . ILE A 1 510 ? -20.906 4.493 12.396 1.00 95.12 510 ILE A C 1
ATOM 3926 O O . ILE A 1 510 ? -20.993 3.543 11.616 1.00 95.12 510 ILE A O 1
ATOM 3930 N N . PHE A 1 511 ? -19.875 4.634 13.229 1.00 95.75 511 PHE A N 1
ATOM 3931 C CA . PHE A 1 511 ? -18.787 3.668 13.316 1.00 95.75 511 PHE A CA 1
ATOM 3932 C C . PHE A 1 511 ? -19.245 2.320 13.886 1.00 95.75 511 PHE A C 1
ATOM 3934 O O . PHE A 1 511 ? -18.986 1.276 13.285 1.00 95.75 511 PHE A O 1
ATOM 3941 N N . LEU A 1 512 ? -19.979 2.352 14.999 1.00 94.81 512 LEU A N 1
ATOM 3942 C CA . LEU A 1 512 ? -20.529 1.174 15.670 1.00 94.81 512 LEU A CA 1
ATOM 3943 C C . LEU A 1 512 ? -21.551 0.438 14.791 1.00 94.81 512 LEU A C 1
ATOM 3945 O O . LEU A 1 512 ? -21.538 -0.789 14.725 1.00 94.81 512 LEU A O 1
ATOM 3949 N N . ASP A 1 513 ? -22.403 1.172 14.073 1.00 94.00 513 ASP A N 1
ATOM 3950 C CA . ASP A 1 513 ? -23.343 0.602 13.101 1.00 94.00 513 ASP A CA 1
ATOM 3951 C C . ASP A 1 513 ? -22.607 -0.162 11.987 1.00 94.00 513 ASP A C 1
ATOM 3953 O O . ASP A 1 513 ? -22.954 -1.298 11.665 1.00 94.00 513 ASP A O 1
ATOM 3957 N N . SER A 1 514 ? -21.515 0.406 11.465 1.00 95.12 514 SER A N 1
ATOM 3958 C CA . SER A 1 514 ? -20.679 -0.260 10.461 1.00 95.12 514 SER A CA 1
ATOM 3959 C C . SER A 1 514 ? -20.017 -1.543 10.986 1.00 95.12 514 SER A C 1
ATOM 3961 O O . SER A 1 514 ? -19.965 -2.536 10.259 1.00 95.12 514 SER A O 1
ATOM 3963 N N . LEU A 1 515 ? -19.534 -1.564 12.237 1.00 93.94 515 LEU A N 1
ATOM 3964 C CA . LEU A 1 515 ? -18.988 -2.784 12.856 1.00 93.94 515 LEU A CA 1
ATOM 3965 C C . LEU A 1 515 ? -20.039 -3.897 12.924 1.00 93.94 515 LEU A C 1
ATOM 3967 O O . LEU A 1 515 ? -19.775 -5.031 12.519 1.00 93.94 515 LEU A O 1
ATOM 3971 N N . ARG A 1 516 ? -21.256 -3.557 13.363 1.00 91.62 516 ARG A N 1
ATOM 3972 C CA . ARG A 1 516 ? -22.371 -4.510 13.467 1.00 91.62 516 ARG A CA 1
ATOM 3973 C C . ARG A 1 516 ? -22.800 -5.059 12.112 1.00 91.62 516 ARG A C 1
ATOM 3975 O O . ARG A 1 516 ? -23.050 -6.255 12.000 1.00 91.62 516 ARG A O 1
ATOM 3982 N N . GLN A 1 517 ? -22.843 -4.220 11.076 1.00 93.00 517 GLN A N 1
ATOM 3983 C CA . GLN A 1 517 ? -23.157 -4.655 9.707 1.00 93.00 517 GLN A CA 1
ATOM 3984 C C . GLN A 1 517 ? -22.173 -5.710 9.183 1.00 93.00 517 GLN A C 1
ATOM 3986 O O . GLN A 1 517 ? -22.561 -6.573 8.399 1.00 93.00 517 GLN A O 1
ATOM 3991 N N . HIS A 1 518 ? -20.922 -5.669 9.644 1.00 92.19 518 HIS A N 1
ATOM 3992 C CA . HIS A 1 518 ? -19.882 -6.640 9.302 1.00 92.19 518 HIS A CA 1
ATOM 3993 C C . HIS A 1 518 ? -19.733 -7.767 10.337 1.00 92.19 518 HIS A C 1
ATOM 3995 O O . HIS A 1 518 ? -18.796 -8.555 10.240 1.00 92.19 518 HIS A O 1
ATOM 4001 N N . ALA A 1 519 ? -20.665 -7.870 11.293 1.00 90.12 519 ALA A N 1
ATOM 4002 C CA . ALA A 1 519 ? -20.690 -8.876 12.354 1.00 90.12 519 ALA A CA 1
ATOM 4003 C C . ALA A 1 519 ? -19.424 -8.905 13.236 1.00 90.12 519 ALA A C 1
ATOM 4005 O O . ALA A 1 519 ? -19.029 -9.963 13.727 1.00 90.12 519 ALA A O 1
ATOM 4006 N N . PHE A 1 520 ? -18.794 -7.747 13.456 1.00 89.50 520 PHE A N 1
ATOM 4007 C CA . PHE A 1 520 ? -17.711 -7.618 14.427 1.00 89.50 520 PHE A CA 1
ATOM 4008 C C . PHE A 1 520 ? -18.247 -7.423 15.843 1.00 89.50 520 PHE A C 1
ATOM 4010 O O . PHE A 1 520 ? -19.182 -6.652 16.054 1.00 89.50 520 PHE A O 1
ATOM 4017 N N . THR A 1 521 ? -17.590 -8.061 16.812 1.00 90.38 521 THR A N 1
ATOM 4018 C CA . THR A 1 521 ? -17.723 -7.711 18.230 1.00 90.38 521 THR A CA 1
ATOM 4019 C C . THR A 1 521 ? -17.061 -6.360 18.470 1.00 90.38 521 THR A C 1
ATOM 4021 O O . THR A 1 521 ? -15.900 -6.162 18.095 1.00 90.38 521 THR A O 1
ATOM 4024 N N . VAL A 1 522 ? -17.785 -5.433 19.078 1.00 92.62 522 VAL A N 1
ATOM 4025 C CA . VAL A 1 522 ? -17.314 -4.088 19.398 1.00 92.62 522 VAL A CA 1
ATOM 4026 C C . VAL A 1 522 ? -16.374 -4.149 20.600 1.00 92.62 522 VAL A C 1
ATOM 4028 O O . VAL A 1 522 ? -16.679 -4.793 21.602 1.00 92.62 522 VAL A O 1
ATOM 4031 N N . SER A 1 523 ? -15.229 -3.466 20.519 1.00 93.25 523 SER A N 1
ATOM 4032 C CA . SER A 1 523 ? -14.317 -3.371 21.661 1.00 93.25 523 SER A CA 1
ATOM 4033 C C . SER A 1 523 ? -14.944 -2.620 22.843 1.00 93.25 523 SER A C 1
ATOM 4035 O O . SER A 1 523 ? -15.675 -1.638 22.674 1.00 93.25 523 SER A O 1
ATOM 4037 N N . SER A 1 524 ? -14.616 -3.063 24.058 1.00 93.56 524 SER A N 1
ATOM 4038 C CA . SER A 1 524 ? -15.084 -2.450 25.305 1.00 93.56 524 SER A CA 1
ATOM 4039 C C . SER A 1 524 ? -14.710 -0.969 25.389 1.00 93.56 524 SER A C 1
ATOM 4041 O O . SER A 1 524 ? -15.565 -0.148 25.707 1.00 93.56 524 SER A O 1
ATOM 4043 N N . ASP A 1 525 ? -13.487 -0.609 24.990 1.00 93.50 525 ASP A N 1
ATOM 4044 C CA . ASP A 1 525 ? -12.992 0.776 24.972 1.00 93.50 525 ASP A CA 1
ATOM 4045 C C . ASP A 1 525 ? -13.889 1.729 24.156 1.00 93.50 525 ASP A C 1
ATOM 4047 O O . ASP A 1 525 ? -14.145 2.866 24.559 1.00 93.50 525 ASP A O 1
ATOM 4051 N N . LEU A 1 526 ? -14.408 1.269 23.010 1.00 93.88 526 LEU A N 1
ATOM 4052 C CA . LEU A 1 526 ? -15.297 2.066 22.157 1.00 93.88 526 LEU A CA 1
ATOM 4053 C C . LEU A 1 526 ? -16.685 2.237 22.779 1.00 93.88 526 LEU A C 1
ATOM 4055 O O . LEU A 1 526 ? -17.278 3.314 22.673 1.00 93.88 526 LEU A O 1
ATOM 4059 N N . LEU A 1 527 ? -17.206 1.186 23.418 1.00 93.19 527 LEU A N 1
ATOM 4060 C CA . LEU A 1 527 ? -18.493 1.227 24.113 1.00 93.19 527 LEU A CA 1
ATOM 4061 C C . LEU A 1 527 ? -18.427 2.135 25.344 1.00 93.19 527 LEU A C 1
ATOM 4063 O O . LEU A 1 527 ? -19.317 2.964 25.520 1.00 93.19 527 LEU A O 1
ATOM 4067 N N . VAL A 1 528 ? -17.355 2.048 26.135 1.00 93.44 528 VAL A N 1
ATOM 4068 C CA . VAL A 1 528 ? -17.096 2.938 27.278 1.00 93.44 528 VAL A CA 1
ATOM 4069 C C . VAL A 1 528 ? -17.043 4.397 26.816 1.00 93.44 528 VAL A C 1
ATOM 4071 O O . VAL A 1 528 ? -17.770 5.236 27.349 1.00 93.44 528 VAL A O 1
ATOM 4074 N N . LEU A 1 529 ? -16.285 4.700 25.755 1.00 93.62 529 LEU A N 1
ATOM 4075 C CA . LEU A 1 529 ? -16.224 6.053 25.192 1.00 93.62 529 LEU A CA 1
ATOM 4076 C C . LEU A 1 529 ? -17.602 6.557 24.725 1.00 93.62 529 LEU A C 1
ATOM 4078 O O . LEU A 1 529 ? -17.946 7.727 24.918 1.00 93.62 529 LEU A O 1
ATOM 4082 N N . TYR A 1 530 ? -18.411 5.686 24.116 1.00 93.00 530 TYR A N 1
ATOM 4083 C CA . TYR A 1 530 ? -19.767 6.032 23.694 1.00 93.00 530 TYR A CA 1
ATOM 4084 C C . TYR A 1 530 ? -20.692 6.318 24.888 1.00 93.00 530 TYR A C 1
ATOM 4086 O O . TYR A 1 530 ? -21.400 7.328 24.874 1.00 93.00 530 TYR A O 1
ATOM 4094 N N . ILE A 1 531 ? -20.643 5.496 25.942 1.00 91.62 531 ILE A N 1
ATOM 4095 C CA . ILE A 1 531 ? -21.415 5.693 27.180 1.00 91.62 531 ILE A CA 1
ATOM 4096 C C . ILE A 1 531 ? -21.058 7.038 27.821 1.00 91.62 531 ILE A C 1
ATOM 4098 O O . ILE A 1 531 ? -21.952 7.848 28.074 1.00 91.62 531 ILE A O 1
ATOM 4102 N N . GLN A 1 532 ? -19.766 7.330 27.985 1.00 91.25 532 GLN A N 1
ATOM 4103 C CA . GLN A 1 532 ? -19.280 8.601 28.535 1.00 91.25 532 GLN A CA 1
ATOM 4104 C C . GLN A 1 532 ? -19.742 9.803 27.696 1.00 91.25 532 GLN A C 1
ATOM 4106 O O . GLN A 1 532 ? -20.210 10.820 28.222 1.00 91.25 532 GLN A O 1
ATOM 4111 N N . SER A 1 533 ? -19.689 9.683 26.366 1.00 91.19 533 SER A N 1
ATOM 4112 C CA . SER A 1 533 ? -20.168 10.723 25.451 1.00 91.19 533 SER A CA 1
ATOM 4113 C C . SER A 1 533 ? -21.680 10.966 25.560 1.00 91.19 533 SER A C 1
ATOM 4115 O O . SER A 1 533 ? -22.127 12.108 25.445 1.00 91.19 533 SER A O 1
ATOM 4117 N N . MET A 1 534 ? -22.481 9.930 25.815 1.00 90.38 534 MET A N 1
ATOM 4118 C CA . MET A 1 534 ? -23.930 10.058 26.021 1.00 90.38 534 MET A CA 1
ATOM 4119 C C . MET A 1 534 ? -24.273 10.597 27.416 1.00 90.38 534 MET A C 1
ATOM 4121 O O . MET A 1 534 ? -25.210 11.391 27.556 1.00 90.38 534 MET A O 1
ATOM 4125 N N . ALA A 1 535 ? -23.489 10.235 28.434 1.00 88.81 535 ALA A N 1
ATOM 4126 C CA . ALA A 1 535 ? -23.649 10.722 29.801 1.00 88.81 535 ALA A CA 1
ATOM 4127 C C . ALA A 1 535 ? -23.408 12.227 29.919 1.00 88.81 535 ALA A C 1
ATOM 4129 O O . ALA A 1 535 ? -24.226 12.936 30.507 1.00 88.81 535 ALA A O 1
ATOM 4130 N N . THR A 1 536 ? -22.362 12.739 29.266 1.00 88.19 536 THR A N 1
ATOM 4131 C CA . THR A 1 536 ? -22.098 14.190 29.190 1.00 88.19 536 THR A CA 1
ATOM 4132 C C . THR A 1 536 ? -23.211 14.981 28.492 1.00 88.19 536 THR A C 1
ATOM 4134 O O . THR A 1 536 ? -23.329 16.185 28.701 1.00 88.19 536 THR A O 1
ATOM 4137 N N . GLN A 1 537 ? -24.051 14.320 27.690 1.00 89.06 537 GLN A N 1
ATOM 4138 C CA . GLN A 1 537 ? -25.204 14.925 27.015 1.00 89.06 537 GLN A CA 1
ATOM 4139 C C . GLN A 1 537 ? -26.529 14.726 27.762 1.00 89.06 537 GLN A C 1
ATOM 4141 O O . GLN A 1 537 ? -27.566 15.149 27.258 1.00 89.06 537 GLN A O 1
ATOM 4146 N N . HIS A 1 538 ? -26.530 14.059 28.921 1.00 86.88 538 HIS A N 1
ATOM 4147 C CA . HIS A 1 538 ? -27.745 13.634 29.629 1.00 86.88 538 HIS A CA 1
ATOM 4148 C C . HIS A 1 538 ? -28.678 12.735 28.793 1.00 86.88 538 HIS A C 1
ATOM 4150 O O . HIS A 1 538 ? -29.885 12.689 29.023 1.00 86.88 538 HIS A O 1
ATOM 4156 N N . ARG A 1 539 ? -28.123 11.986 27.830 1.00 87.00 539 ARG A N 1
ATOM 4157 C CA . ARG A 1 539 ? -28.868 11.087 26.926 1.00 87.00 539 ARG A CA 1
ATOM 4158 C C . ARG A 1 539 ? -28.718 9.607 27.292 1.00 87.00 539 ARG A C 1
ATOM 4160 O O . ARG A 1 539 ? -28.975 8.729 26.475 1.00 87.00 539 ARG A O 1
ATOM 4167 N N . CYS A 1 540 ? -28.353 9.317 28.542 1.00 84.88 540 CYS A N 1
ATOM 4168 C CA . CYS A 1 540 ? -28.166 7.958 29.058 1.00 84.88 540 CYS A CA 1
ATOM 4169 C C . CYS A 1 540 ? -29.373 7.029 28.859 1.00 84.88 540 CYS A C 1
ATOM 4171 O O . CYS A 1 540 ? -29.198 5.824 28.719 1.00 84.88 540 CYS A O 1
ATOM 4173 N N . ALA A 1 541 ? -30.596 7.566 28.819 1.00 84.69 541 ALA A N 1
ATOM 4174 C CA . ALA A 1 541 ? -31.803 6.759 28.638 1.00 84.69 541 ALA A CA 1
ATOM 4175 C C . ALA A 1 541 ? -31.820 5.997 27.299 1.00 84.69 541 ALA A C 1
ATOM 4177 O O . ALA A 1 541 ? -32.372 4.902 27.223 1.00 84.69 541 ALA A O 1
ATOM 4178 N N . GLU A 1 542 ? -31.176 6.536 26.260 1.00 86.31 542 GLU A N 1
ATOM 4179 C CA . GLU A 1 542 ? -31.082 5.890 24.945 1.00 86.31 542 GLU A CA 1
ATOM 4180 C C . GLU A 1 542 ? -30.189 4.639 24.969 1.00 86.31 542 GLU A C 1
ATOM 4182 O O . GLU A 1 542 ? -30.383 3.728 24.165 1.00 86.31 542 GLU A O 1
ATOM 4187 N N . LEU A 1 543 ? -29.254 4.553 25.925 1.00 87.00 543 LEU A N 1
ATOM 4188 C CA . LEU A 1 543 ? -28.344 3.413 26.069 1.00 87.00 543 LEU A CA 1
ATOM 4189 C C . LEU A 1 543 ? -29.072 2.133 26.492 1.00 87.00 543 LEU A C 1
ATOM 4191 O O . LEU A 1 543 ? -28.609 1.043 26.176 1.00 87.00 543 LEU A O 1
ATOM 4195 N N . VAL A 1 544 ? -30.226 2.245 27.159 1.00 84.94 544 VAL A N 1
ATOM 4196 C CA . VAL A 1 544 ? -30.995 1.086 27.649 1.00 84.94 544 VAL A CA 1
ATOM 4197 C C . VAL A 1 544 ? -31.488 0.205 26.495 1.00 84.94 544 VAL A C 1
ATOM 4199 O O . VAL A 1 544 ? -31.545 -1.013 26.628 1.00 84.94 544 VAL A O 1
ATOM 4202 N N . ALA A 1 545 ? -31.826 0.810 25.353 1.00 84.12 545 ALA A N 1
ATOM 4203 C CA . ALA A 1 545 ? -32.278 0.094 24.159 1.00 84.12 545 ALA A CA 1
ATOM 4204 C C . ALA A 1 545 ? -31.139 -0.210 23.167 1.00 84.12 545 ALA A C 1
ATOM 4206 O O . ALA A 1 545 ? -31.371 -0.837 22.132 1.00 84.12 545 ALA A O 1
ATOM 4207 N N . PHE A 1 546 ? -29.918 0.252 23.446 1.00 85.19 546 PHE A N 1
ATOM 4208 C CA . PHE A 1 546 ? -28.783 0.099 22.547 1.00 85.19 546 PHE A CA 1
ATOM 4209 C C . PHE A 1 546 ? -28.131 -1.283 22.736 1.00 85.19 546 PHE A C 1
ATOM 4211 O O . PHE A 1 546 ? -27.749 -1.626 23.854 1.00 85.19 546 PHE A O 1
ATOM 4218 N N . PRO A 1 547 ? -27.969 -2.094 21.673 1.00 83.69 547 PRO A N 1
ATOM 4219 C CA . PRO A 1 547 ? -27.420 -3.441 21.810 1.00 83.69 547 PRO A CA 1
ATOM 4220 C C . PRO A 1 547 ? -25.905 -3.392 22.053 1.00 83.69 547 PRO A C 1
ATOM 4222 O O . PRO A 1 547 ? -25.139 -3.114 21.135 1.00 83.69 547 PRO A O 1
ATOM 4225 N N . MET A 1 548 ? -25.455 -3.639 23.279 1.00 87.31 548 MET A N 1
ATOM 4226 C CA . MET A 1 548 ? -24.031 -3.635 23.640 1.00 87.31 548 MET A CA 1
ATOM 4227 C C . MET A 1 548 ? -23.492 -5.059 23.729 1.00 87.31 548 MET A C 1
ATOM 4229 O O . MET A 1 548 ? -24.189 -5.944 24.224 1.00 87.31 548 MET A O 1
ATOM 4233 N N . ASP A 1 549 ? -22.260 -5.261 23.263 1.00 89.50 549 ASP A N 1
ATOM 4234 C CA . ASP A 1 549 ? -21.544 -6.510 23.499 1.00 89.50 549 ASP A CA 1
ATOM 4235 C C . ASP A 1 549 ? -21.154 -6.607 24.978 1.00 89.50 549 ASP A C 1
ATOM 4237 O O . ASP A 1 549 ? -20.828 -5.605 25.621 1.00 89.50 549 ASP A O 1
ATOM 4241 N N . ASP A 1 550 ? -21.231 -7.817 25.528 1.00 91.38 550 ASP A N 1
ATOM 4242 C CA . ASP A 1 550 ? -21.020 -8.042 26.953 1.00 91.38 550 ASP A CA 1
ATOM 4243 C C . ASP A 1 550 ? -19.532 -7.884 27.318 1.00 91.38 550 ASP A C 1
ATOM 4245 O O . ASP A 1 550 ? -18.675 -8.623 26.832 1.00 91.38 550 ASP A O 1
ATOM 4249 N N . SER A 1 551 ? -19.224 -6.945 28.216 1.00 94.25 551 SER A N 1
ATOM 4250 C CA . SER A 1 551 ? -17.886 -6.734 28.785 1.00 94.25 551 SER A CA 1
ATOM 4251 C C . SER A 1 551 ? -17.990 -6.247 30.231 1.00 94.25 551 SER A C 1
ATOM 4253 O O . SER A 1 551 ? -18.921 -5.526 30.595 1.00 94.25 551 SER A O 1
ATOM 4255 N N . VAL A 1 552 ? -17.026 -6.647 31.065 1.00 91.88 552 VAL A N 1
ATOM 4256 C CA . VAL A 1 552 ? -16.972 -6.249 32.482 1.00 91.88 552 VAL A CA 1
ATOM 4257 C C . VAL A 1 552 ? -16.742 -4.741 32.598 1.00 91.88 552 VAL A C 1
ATOM 4259 O O . VAL A 1 552 ? -17.393 -4.076 33.397 1.00 91.88 552 VAL A O 1
ATOM 4262 N N . GLU A 1 553 ? -15.870 -4.187 31.756 1.00 92.69 553 GLU A N 1
ATOM 4263 C CA . GLU A 1 553 ? -15.559 -2.758 31.703 1.00 92.69 553 GLU A CA 1
ATOM 4264 C C . GLU A 1 553 ? -16.794 -1.930 31.324 1.00 92.69 553 GLU A C 1
ATOM 4266 O O . GLU A 1 553 ? -17.076 -0.907 31.945 1.00 92.69 553 GLU A O 1
ATOM 4271 N N . VAL A 1 554 ? -17.575 -2.406 30.349 1.00 92.44 554 VAL A N 1
ATOM 4272 C CA . VAL A 1 554 ? -18.825 -1.758 29.923 1.00 92.44 554 VAL A CA 1
ATOM 4273 C C . VAL A 1 554 ? -19.869 -1.802 31.038 1.00 92.44 554 VAL A C 1
ATOM 4275 O O . VAL A 1 554 ? -20.492 -0.785 31.338 1.00 92.44 554 VAL A O 1
ATOM 4278 N N . ALA A 1 555 ? -20.045 -2.956 31.686 1.00 91.75 555 ALA A N 1
ATOM 4279 C CA . ALA A 1 555 ? -20.978 -3.102 32.801 1.00 91.75 555 ALA A CA 1
ATOM 4280 C C . ALA A 1 555 ? -20.604 -2.200 33.990 1.00 91.75 555 ALA A C 1
ATOM 4282 O O . ALA A 1 555 ? -21.486 -1.629 34.636 1.00 91.75 555 ALA A O 1
ATOM 4283 N N . HIS A 1 556 ? -19.308 -2.022 34.251 1.00 91.75 556 HIS A N 1
ATOM 4284 C CA . HIS A 1 556 ? -18.823 -1.108 35.280 1.00 91.75 556 HIS A CA 1
ATOM 4285 C C . HIS A 1 556 ? -19.104 0.359 34.933 1.00 91.75 556 HIS A C 1
ATOM 4287 O O . HIS A 1 556 ? -19.595 1.106 35.778 1.00 91.75 556 HIS A O 1
ATOM 4293 N N . GLU A 1 557 ? -18.882 0.768 33.683 1.00 91.56 557 GLU A N 1
ATOM 4294 C CA . GLU A 1 557 ? -19.178 2.137 33.245 1.00 91.56 557 GLU A CA 1
ATOM 4295 C C . GLU A 1 557 ? -20.680 2.465 33.332 1.00 91.56 557 GLU A C 1
ATOM 4297 O O . GLU A 1 557 ? -21.069 3.575 33.698 1.00 91.56 557 GLU A O 1
ATOM 4302 N N . LEU A 1 558 ? -21.553 1.491 33.050 1.00 89.88 558 LEU A N 1
ATOM 4303 C CA . LEU A 1 558 ? -23.002 1.649 33.215 1.00 89.88 558 LEU A CA 1
ATOM 4304 C C . LEU A 1 558 ? -23.403 1.857 34.685 1.00 89.88 558 LEU A C 1
ATOM 4306 O O . LEU A 1 558 ? -24.308 2.648 34.959 1.00 89.88 558 LEU A O 1
ATOM 4310 N N . GLU A 1 559 ? -22.725 1.188 35.623 1.00 89.94 559 GLU A N 1
ATOM 4311 C CA . GLU A 1 559 ? -22.950 1.352 37.065 1.00 89.94 559 GLU A CA 1
ATOM 4312 C C . GLU A 1 559 ? -22.613 2.776 37.530 1.00 89.94 559 GLU A C 1
ATOM 4314 O O . GLU A 1 559 ? -23.375 3.372 38.293 1.00 89.94 559 GLU A O 1
ATOM 4319 N N . LEU A 1 560 ? -21.516 3.361 37.033 1.00 87.56 560 LEU A N 1
ATOM 4320 C CA . LEU A 1 560 ? -21.103 4.727 37.389 1.00 87.56 560 LEU A CA 1
ATOM 4321 C C . LEU A 1 560 ? -22.174 5.784 37.062 1.00 87.56 560 LEU A C 1
ATOM 4323 O O . LEU A 1 560 ? -22.205 6.853 37.677 1.00 87.56 560 LEU A O 1
ATOM 4327 N N . HIS A 1 561 ? -23.079 5.485 36.127 1.00 81.94 561 HIS A N 1
ATOM 4328 C CA . HIS A 1 561 ? -24.147 6.379 35.680 1.00 81.94 561 HIS A CA 1
ATOM 4329 C C . HIS A 1 561 ? -25.557 5.983 36.156 1.00 81.94 561 HIS A C 1
ATOM 4331 O O . HIS A 1 561 ? -26.542 6.600 35.739 1.00 81.94 561 HIS A O 1
ATOM 4337 N N . GLU A 1 562 ? -25.673 5.028 37.084 1.00 73.31 562 GLU A N 1
ATOM 4338 C CA . GLU A 1 562 ? -26.941 4.556 37.664 1.00 73.31 562 GLU A CA 1
ATOM 4339 C C . GLU A 1 562 ? -27.829 5.686 38.209 1.00 73.31 562 GLU A C 1
ATOM 4341 O O . GLU A 1 562 ? -29.045 5.672 38.010 1.00 73.31 562 GLU A O 1
ATOM 4346 N N . GLY A 1 563 ? -27.231 6.691 38.860 1.00 69.38 563 GLY A N 1
ATOM 4347 C CA . GLY A 1 563 ? -27.968 7.794 39.489 1.00 69.38 563 GLY A CA 1
ATOM 4348 C C . GLY A 1 563 ? -28.775 8.660 38.513 1.00 69.38 563 GLY A C 1
ATOM 4349 O O . GLY A 1 563 ? -29.632 9.427 38.945 1.00 69.38 563 GLY A O 1
ATOM 4350 N N . VAL A 1 564 ? -28.518 8.542 37.205 1.00 72.31 564 VAL A N 1
ATOM 4351 C CA . VAL A 1 564 ? -29.218 9.291 36.151 1.00 72.31 564 VAL A CA 1
ATOM 4352 C C . VAL A 1 564 ? -30.401 8.496 35.594 1.00 72.31 564 VAL A C 1
ATOM 4354 O O . VAL A 1 564 ? -31.461 9.068 35.341 1.00 72.31 564 VAL A O 1
ATOM 4357 N N . VAL A 1 565 ? -30.241 7.182 35.398 1.00 77.69 565 VAL A N 1
ATOM 4358 C CA . VAL A 1 565 ? -31.272 6.300 34.832 1.00 77.69 565 VAL A CA 1
ATOM 4359 C C . VAL A 1 565 ? -31.245 4.950 35.563 1.00 77.69 565 VAL A C 1
ATOM 4361 O O . VAL A 1 565 ? -30.377 4.127 35.272 1.00 77.69 565 VAL A O 1
ATOM 4364 N N . PRO A 1 566 ? -32.235 4.651 36.429 1.00 79.44 566 PRO A N 1
ATOM 4365 C CA . PRO A 1 566 ? -32.277 3.396 37.190 1.00 79.44 566 PRO A CA 1
ATOM 4366 C C . PRO A 1 566 ? -32.257 2.127 36.324 1.00 79.44 566 PRO A C 1
ATOM 4368 O O . PRO A 1 566 ? -31.774 1.083 36.749 1.00 79.44 566 PRO A O 1
ATOM 4371 N N . ALA A 1 567 ? -32.749 2.204 35.084 1.00 83.56 567 ALA A N 1
ATOM 4372 C CA . ALA A 1 567 ? -32.723 1.079 34.153 1.00 83.56 567 ALA A CA 1
ATOM 4373 C C . ALA A 1 567 ? -31.298 0.675 33.719 1.00 83.56 567 ALA A C 1
ATOM 4375 O O . ALA A 1 567 ? -31.094 -0.480 33.356 1.00 83.56 567 ALA A O 1
ATOM 4376 N N . MET A 1 568 ? -30.306 1.574 33.785 1.00 83.81 568 MET A N 1
ATOM 4377 C CA . MET A 1 568 ? -28.912 1.238 33.451 1.00 83.81 568 MET A CA 1
ATOM 4378 C C . MET A 1 568 ? -28.306 0.248 34.441 1.00 83.81 568 MET A C 1
ATOM 4380 O O . MET A 1 568 ? -27.568 -0.644 34.033 1.00 83.81 568 MET A O 1
ATOM 4384 N N . HIS A 1 569 ? -28.674 0.363 35.718 1.00 86.94 569 HIS A N 1
ATOM 4385 C CA . HIS A 1 569 ? -28.253 -0.580 36.748 1.00 86.94 569 HIS A CA 1
ATOM 4386 C C . HIS A 1 569 ? -28.729 -2.002 36.443 1.00 86.94 569 HIS A C 1
ATOM 4388 O O . HIS A 1 569 ? -27.957 -2.956 36.523 1.00 86.94 569 HIS A O 1
ATOM 4394 N N . GLN A 1 570 ? -29.976 -2.143 35.982 1.00 88.12 570 GLN A N 1
ATOM 4395 C CA . GLN A 1 570 ? -30.498 -3.443 35.563 1.00 88.12 570 GLN A CA 1
ATOM 4396 C C . GLN A 1 570 ? -29.757 -3.990 34.335 1.00 88.12 570 GLN A C 1
ATOM 4398 O O . GLN A 1 570 ? -29.431 -5.173 34.300 1.00 88.12 570 GLN A O 1
ATOM 4403 N N . VAL A 1 571 ? -29.439 -3.143 33.350 1.00 89.06 571 VAL A N 1
ATOM 4404 C CA . VAL A 1 571 ? -28.667 -3.560 32.165 1.00 89.06 571 VAL A CA 1
ATOM 4405 C C . VAL A 1 571 ? -27.265 -4.043 32.557 1.00 89.06 571 VAL A C 1
ATOM 4407 O O . VAL A 1 571 ? -26.819 -5.074 32.051 1.00 89.06 571 VAL A O 1
ATOM 4410 N N . ALA A 1 572 ? -26.594 -3.351 33.483 1.00 90.50 572 ALA A N 1
ATOM 4411 C CA . ALA A 1 572 ? -25.294 -3.761 34.015 1.00 90.50 572 ALA A CA 1
ATOM 4412 C C . ALA A 1 572 ? -25.381 -5.117 34.737 1.00 90.50 572 ALA A C 1
ATOM 4414 O O . ALA A 1 572 ? -24.602 -6.024 34.446 1.00 90.50 572 ALA A O 1
ATOM 4415 N N . MET A 1 573 ? -26.374 -5.295 35.615 1.00 89.19 573 MET A N 1
ATOM 4416 C CA . MET A 1 573 ? -26.652 -6.565 36.299 1.00 89.19 573 MET A CA 1
ATOM 4417 C C . MET A 1 573 ? -26.894 -7.716 35.318 1.00 89.19 573 MET A C 1
ATOM 4419 O O . MET A 1 573 ? -26.307 -8.791 35.455 1.00 89.19 573 MET A O 1
ATOM 4423 N N . ASP A 1 574 ? -27.715 -7.495 34.292 1.00 89.69 574 ASP A N 1
ATOM 4424 C CA . ASP A 1 574 ? -27.997 -8.507 33.277 1.00 89.69 574 ASP A CA 1
ATOM 4425 C C . ASP A 1 574 ? -26.728 -8.879 32.489 1.00 89.69 574 ASP A C 1
ATOM 4427 O O . ASP A 1 574 ? -26.519 -10.054 32.172 1.00 89.69 574 ASP A O 1
ATOM 4431 N N . MET A 1 575 ? -25.861 -7.900 32.204 1.00 92.75 575 MET A N 1
ATOM 4432 C CA . MET A 1 575 ? -24.577 -8.106 31.525 1.00 92.75 575 MET A CA 1
ATOM 4433 C C . MET A 1 575 ? -23.604 -8.922 32.389 1.00 92.75 575 MET A C 1
ATOM 4435 O O . MET A 1 575 ? -23.101 -9.948 31.928 1.00 92.75 575 MET A O 1
ATOM 4439 N N . TYR A 1 576 ? -23.4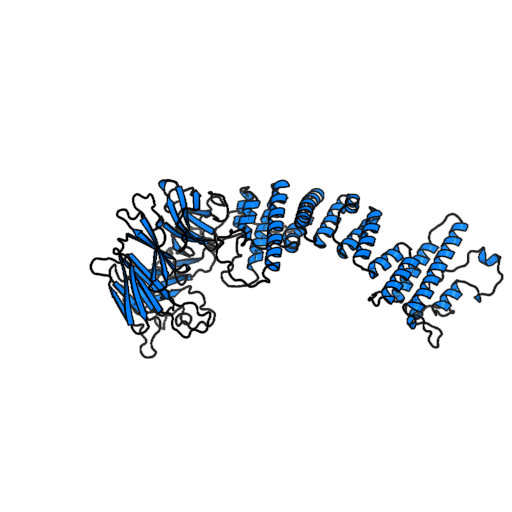09 -8.565 33.665 1.00 92.25 576 TYR A N 1
ATOM 4440 C CA . TYR A 1 576 ? -22.589 -9.361 34.589 1.00 92.25 576 TYR A CA 1
ATOM 4441 C C . TYR A 1 576 ? -23.111 -10.797 34.738 1.00 92.25 576 TYR A C 1
ATOM 4443 O O . TYR A 1 576 ? -22.327 -11.748 34.803 1.00 92.25 576 TYR A O 1
ATOM 4451 N N . HIS A 1 577 ? -24.436 -10.980 34.741 1.00 90.06 577 HIS A N 1
ATOM 4452 C CA . HIS A 1 577 ? -25.054 -12.302 34.785 1.00 90.06 577 HIS A CA 1
ATOM 4453 C C . HIS A 1 577 ? -24.746 -13.137 33.536 1.00 90.06 577 HIS A C 1
ATOM 4455 O O . HIS A 1 577 ? -24.381 -14.307 33.675 1.00 90.06 577 HIS A O 1
ATOM 4461 N N . ARG A 1 578 ? -24.840 -12.557 32.331 1.00 91.25 578 ARG A N 1
ATOM 4462 C CA . ARG A 1 578 ? -24.478 -13.245 31.076 1.00 91.25 578 ARG A CA 1
ATOM 4463 C C . ARG A 1 578 ? -22.989 -13.591 31.003 1.00 91.25 578 ARG A C 1
ATOM 4465 O O . ARG A 1 578 ? -22.655 -14.689 30.564 1.00 91.25 578 ARG A O 1
ATOM 4472 N N . LEU A 1 579 ? -22.120 -12.712 31.504 1.00 90.25 579 LEU A N 1
ATOM 4473 C CA . LEU A 1 579 ? -20.671 -12.942 31.597 1.00 90.25 579 LEU A CA 1
ATOM 4474 C C . LEU A 1 579 ? -20.284 -13.975 32.664 1.00 90.25 579 LEU A C 1
ATOM 4476 O O . LEU A 1 579 ? -19.178 -14.511 32.642 1.00 90.25 579 LEU A O 1
ATOM 4480 N N . GLY A 1 580 ? -21.177 -14.261 33.616 1.00 87.44 580 GLY A N 1
ATOM 4481 C CA . GLY A 1 580 ? -20.855 -15.082 34.781 1.00 87.44 580 GLY A CA 1
ATOM 4482 C C . GLY A 1 580 ? -19.890 -14.394 35.754 1.00 87.44 580 GLY A C 1
ATOM 4483 O O . GLY A 1 580 ? -19.182 -15.085 36.487 1.00 87.44 580 GLY A O 1
ATOM 4484 N N . ALA A 1 581 ? -19.865 -13.057 35.772 1.00 88.62 581 ALA A N 1
ATOM 4485 C CA . ALA A 1 581 ? -19.085 -12.233 36.695 1.00 88.62 581 ALA A CA 1
ATOM 4486 C C . ALA A 1 581 ? -19.754 -12.206 38.083 1.00 88.62 581 ALA A C 1
ATOM 4488 O O . ALA A 1 581 ? -20.422 -11.255 38.487 1.00 88.62 581 ALA A O 1
ATOM 4489 N N . VAL A 1 582 ? -19.632 -13.325 38.799 1.00 87.56 582 VAL A N 1
ATOM 4490 C CA . VAL A 1 582 ? -20.322 -13.579 40.075 1.00 87.56 582 VAL A CA 1
ATOM 4491 C C . VAL A 1 582 ? -19.916 -12.594 41.159 1.00 87.56 582 VAL A C 1
ATOM 4493 O O . VAL A 1 582 ? -20.774 -12.134 41.906 1.00 87.56 582 VAL A O 1
ATOM 4496 N N . ASP A 1 583 ? -18.626 -12.279 41.245 1.00 88.88 583 ASP A N 1
ATOM 4497 C CA . ASP A 1 583 ? -18.095 -11.405 42.286 1.00 88.88 583 ASP A CA 1
ATOM 4498 C C . ASP A 1 583 ? -18.709 -9.996 42.195 1.00 88.88 583 ASP A C 1
ATOM 4500 O O . ASP A 1 583 ? -19.065 -9.421 43.229 1.00 88.88 583 ASP A O 1
ATOM 4504 N N . ASP A 1 584 ? -18.924 -9.488 40.976 1.00 90.69 584 ASP A N 1
ATOM 4505 C CA . ASP A 1 584 ? -19.592 -8.211 40.714 1.00 90.69 584 ASP A CA 1
ATOM 4506 C C . ASP A 1 584 ? -21.099 -8.272 40.986 1.00 90.69 584 ASP A C 1
ATOM 4508 O O . ASP A 1 584 ? -21.633 -7.401 41.670 1.00 90.69 584 ASP A O 1
ATOM 4512 N N . LEU A 1 585 ? -21.790 -9.334 40.553 1.00 89.50 585 LEU A N 1
ATOM 4513 C CA . LEU A 1 585 ? -23.219 -9.529 40.850 1.00 89.50 585 LEU A CA 1
ATOM 4514 C C . LEU A 1 585 ? -23.501 -9.584 42.350 1.00 89.50 585 LEU A C 1
ATOM 4516 O O . LEU A 1 585 ? -24.464 -8.996 42.832 1.00 89.50 585 LEU A O 1
ATOM 4520 N N . VAL A 1 586 ? -22.674 -10.315 43.097 1.00 90.56 586 VAL A N 1
ATOM 4521 C CA . VAL A 1 586 ? -22.803 -10.446 44.552 1.00 90.56 586 VAL A CA 1
ATOM 4522 C C . VAL A 1 586 ? -22.594 -9.090 45.219 1.00 90.56 586 VAL A C 1
ATOM 4524 O O . VAL A 1 586 ? -23.376 -8.724 46.099 1.00 90.56 586 VAL A O 1
ATOM 4527 N N . ARG A 1 587 ? -21.590 -8.322 44.773 1.00 91.62 587 ARG A N 1
ATOM 4528 C CA . ARG A 1 587 ? -21.352 -6.947 45.234 1.00 91.62 587 ARG A CA 1
ATOM 4529 C C . ARG A 1 587 ? -22.576 -6.063 44.990 1.00 91.62 587 ARG A C 1
ATOM 4531 O O . ARG A 1 587 ? -23.000 -5.369 45.912 1.00 91.62 587 ARG A O 1
ATOM 4538 N N . LEU A 1 588 ? -23.166 -6.118 43.798 1.00 89.25 588 LEU A N 1
ATOM 4539 C CA . LEU A 1 588 ? -24.342 -5.319 43.448 1.00 89.25 588 LEU A CA 1
ATOM 4540 C C . LEU A 1 588 ? -25.592 -5.749 44.229 1.00 89.25 588 LEU A C 1
ATOM 4542 O O . LEU A 1 588 ? -26.250 -4.899 44.819 1.00 89.25 588 LEU A O 1
ATOM 4546 N N . PHE A 1 589 ? -25.877 -7.050 44.356 1.00 90.38 589 PHE A N 1
ATOM 4547 C CA . PHE A 1 589 ? -27.010 -7.520 45.162 1.00 90.38 589 PHE A CA 1
ATOM 4548 C C . PHE A 1 589 ? -26.897 -7.118 46.632 1.00 90.38 589 PHE A C 1
ATOM 4550 O O . PHE A 1 589 ? -27.904 -6.770 47.244 1.00 90.38 589 PHE A O 1
ATOM 4557 N N . LEU A 1 590 ? -25.695 -7.163 47.214 1.00 90.12 590 LEU A N 1
ATOM 4558 C CA . LEU A 1 590 ? -25.481 -6.693 48.583 1.00 90.12 590 LEU A CA 1
ATOM 4559 C C . LEU A 1 590 ? -25.703 -5.182 48.682 1.00 90.12 590 LEU A C 1
ATOM 4561 O O . LEU A 1 590 ? -26.439 -4.740 49.560 1.00 90.12 590 LEU A O 1
ATOM 4565 N N . ARG A 1 591 ? -25.151 -4.405 47.745 1.00 86.81 591 ARG A N 1
ATOM 4566 C CA . ARG A 1 591 ? -25.333 -2.949 47.668 1.00 86.81 591 ARG A CA 1
ATOM 4567 C C . ARG A 1 591 ? -26.811 -2.545 47.563 1.00 86.81 591 ARG A C 1
ATOM 4569 O O . ARG A 1 591 ? -27.221 -1.594 48.230 1.00 86.81 591 ARG A O 1
ATOM 4576 N N . ASP A 1 592 ? -27.604 -3.300 46.805 1.00 86.44 592 ASP A N 1
ATOM 4577 C CA . ASP A 1 592 ? -29.044 -3.077 46.613 1.00 86.44 592 ASP A CA 1
ATOM 4578 C C . ASP A 1 592 ? -29.904 -3.619 47.776 1.00 86.44 592 ASP A C 1
ATOM 4580 O O . ASP A 1 592 ? -31.121 -3.441 47.805 1.00 86.44 592 ASP A O 1
ATOM 4584 N N . GLY A 1 593 ? -29.293 -4.293 48.758 1.00 85.31 593 GLY A N 1
ATOM 4585 C CA . GLY A 1 593 ? -29.979 -4.860 49.921 1.00 85.31 593 GLY A CA 1
ATOM 4586 C C . GLY A 1 593 ? -30.579 -6.255 49.706 1.00 85.31 593 GLY A C 1
ATOM 4587 O O . GLY A 1 593 ? -31.208 -6.803 50.611 1.00 85.31 593 GLY A O 1
ATOM 4588 N N . HIS A 1 594 ? -30.353 -6.888 48.555 1.00 89.31 594 HIS A N 1
ATOM 4589 C CA . HIS A 1 594 ? -30.783 -8.252 48.231 1.00 89.31 594 HIS A CA 1
ATOM 4590 C C . HIS A 1 594 ? -29.853 -9.327 48.831 1.00 89.31 594 HIS A C 1
ATOM 4592 O O . HIS A 1 594 ? -29.377 -10.232 48.140 1.00 89.31 594 HIS A O 1
ATOM 4598 N N . VAL A 1 595 ? -29.626 -9.266 50.149 1.00 88.81 595 VAL A N 1
ATOM 4599 C CA . VAL A 1 595 ? -28.661 -10.110 50.883 1.00 88.81 595 VAL A CA 1
ATOM 4600 C C . VAL A 1 595 ? -28.886 -11.604 50.652 1.00 88.81 595 VAL A C 1
ATOM 4602 O O . VAL A 1 595 ? -27.964 -12.341 50.315 1.00 88.81 595 VAL A O 1
ATOM 4605 N N . THR A 1 596 ? -30.121 -12.080 50.787 1.00 87.75 596 THR A N 1
ATOM 4606 C CA . THR A 1 596 ? -30.430 -13.509 50.630 1.00 87.75 596 THR A CA 1
ATOM 4607 C C . THR A 1 596 ? -30.201 -14.015 49.207 1.00 87.75 596 THR A C 1
ATOM 4609 O O . THR A 1 596 ? -29.804 -15.168 49.038 1.00 87.75 596 THR A O 1
ATOM 4612 N N . LEU A 1 597 ? -30.420 -13.179 48.188 1.00 88.25 597 LEU A N 1
ATOM 4613 C CA . LEU A 1 597 ? -30.155 -13.534 46.794 1.00 88.25 597 LEU A CA 1
ATOM 4614 C C . LEU A 1 597 ? -28.647 -13.608 46.530 1.00 88.25 597 LEU A C 1
ATOM 4616 O O . LEU A 1 597 ? -28.197 -14.593 45.945 1.00 88.25 597 LEU A O 1
ATOM 4620 N N . ALA A 1 598 ? -27.882 -12.639 47.047 1.00 90.62 598 ALA A N 1
ATOM 4621 C CA . ALA A 1 598 ? -26.423 -12.621 46.968 1.00 90.62 598 ALA A CA 1
ATOM 4622 C C . ALA A 1 598 ? -25.816 -13.901 47.562 1.00 90.62 598 ALA A C 1
ATOM 4624 O O . ALA A 1 598 ? -25.116 -14.637 46.871 1.00 90.62 598 ALA A O 1
ATOM 4625 N N . LEU A 1 599 ? -26.165 -14.232 48.811 1.00 90.94 599 LEU A N 1
ATOM 4626 C CA . LEU A 1 599 ? -25.625 -15.404 49.511 1.00 90.94 599 LEU A CA 1
ATOM 4627 C C . LEU A 1 599 ? -26.012 -16.727 48.828 1.00 90.94 599 LEU A C 1
ATOM 4629 O O . LEU A 1 599 ? -25.188 -17.636 48.708 1.00 90.94 599 LEU A O 1
ATOM 4633 N N . ARG A 1 600 ? -27.253 -16.847 48.334 1.00 89.50 600 ARG A N 1
ATOM 4634 C CA . ARG A 1 600 ? -27.698 -18.038 47.585 1.00 89.50 600 ARG A CA 1
ATOM 4635 C C . ARG A 1 600 ? -26.948 -18.198 46.268 1.00 89.50 600 ARG A C 1
ATOM 4637 O O . ARG A 1 600 ? -26.578 -19.319 45.918 1.00 89.50 600 ARG A O 1
ATOM 4644 N N . LEU A 1 601 ? -26.742 -17.104 45.536 1.00 88.81 601 LEU A N 1
ATOM 4645 C CA . LEU A 1 601 ? -26.011 -17.119 44.273 1.00 88.81 601 LEU A CA 1
ATOM 4646 C C . LEU A 1 601 ? -24.553 -17.539 44.500 1.00 88.81 601 LEU A C 1
ATOM 4648 O O . LEU A 1 601 ? -24.077 -18.443 43.811 1.00 88.81 601 LEU A O 1
ATOM 4652 N N . THR A 1 602 ? -23.902 -16.999 45.534 1.00 89.19 602 THR A N 1
ATOM 4653 C CA . THR A 1 602 ? -22.559 -17.412 45.968 1.00 89.19 602 THR A CA 1
ATOM 4654 C C . THR A 1 602 ? -22.493 -18.913 46.259 1.00 89.19 602 THR A C 1
ATOM 4656 O O . THR A 1 602 ? -21.647 -19.609 45.702 1.00 89.19 602 THR A O 1
ATOM 4659 N N . LEU A 1 603 ? -23.415 -19.463 47.060 1.00 88.06 603 LEU A N 1
ATOM 4660 C CA . LEU A 1 603 ? -23.432 -20.903 47.373 1.00 88.06 603 LEU A CA 1
ATOM 4661 C C . LEU A 1 603 ? -23.659 -21.780 46.137 1.00 88.06 603 LEU A C 1
ATOM 4663 O O . LEU A 1 603 ? -23.045 -22.841 45.995 1.00 88.06 603 LEU A O 1
ATOM 4667 N N . ARG A 1 604 ? -24.521 -21.345 45.213 1.00 87.62 604 ARG A N 1
ATOM 4668 C CA . ARG A 1 604 ? -24.772 -22.062 43.956 1.00 87.62 604 ARG A CA 1
ATOM 4669 C C . ARG A 1 604 ? -23.516 -22.134 43.080 1.00 87.62 604 ARG A C 1
ATOM 4671 O O . ARG A 1 604 ? -23.262 -23.157 42.445 1.00 87.62 604 ARG A O 1
ATOM 4678 N N . TYR A 1 605 ? -22.717 -21.074 43.058 1.00 85.31 605 TYR A N 1
ATOM 4679 C CA . TYR A 1 605 ? -21.465 -21.047 42.304 1.00 85.31 605 TYR A CA 1
ATOM 4680 C C . TYR A 1 605 ? -20.331 -21.798 43.010 1.00 85.31 605 TYR A C 1
ATOM 4682 O O . TYR A 1 605 ? -19.621 -22.566 42.356 1.00 85.31 605 TYR A O 1
ATOM 4690 N N . ALA A 1 606 ? -20.232 -21.678 44.336 1.00 83.00 606 ALA A N 1
ATOM 4691 C CA . ALA A 1 606 ? -19.271 -22.417 45.153 1.00 83.00 606 ALA A CA 1
ATOM 4692 C C . ALA A 1 606 ? -19.489 -23.937 45.048 1.00 83.00 606 ALA A C 1
ATOM 4694 O O . ALA A 1 606 ? -18.546 -24.697 44.830 1.00 83.00 606 ALA A O 1
ATOM 4695 N N . SER A 1 607 ? -20.748 -24.388 45.100 1.00 82.50 607 SER A N 1
ATOM 4696 C CA . SER A 1 607 ? -21.106 -25.804 44.901 1.00 82.50 607 SER A CA 1
ATOM 4697 C C . SER A 1 607 ? -20.802 -26.318 43.488 1.00 82.50 607 SER A C 1
ATOM 4699 O O . SER A 1 607 ? -20.555 -27.509 43.308 1.00 82.50 607 SER A O 1
ATOM 4701 N N . SER A 1 608 ? -20.729 -25.425 42.497 1.00 82.06 608 SER A N 1
ATOM 4702 C CA . SER A 1 608 ? -20.333 -25.741 41.118 1.00 82.06 608 SER A CA 1
ATOM 4703 C C . SER A 1 608 ? -18.808 -25.732 40.895 1.00 82.06 608 SER A C 1
ATOM 4705 O O . SER A 1 608 ? -18.368 -25.792 39.748 1.00 82.06 608 SER A O 1
ATOM 4707 N N . LYS A 1 609 ? -17.991 -25.660 41.962 1.00 73.50 609 LYS A N 1
ATOM 4708 C CA . LYS A 1 609 ? -16.510 -25.600 41.937 1.00 73.50 609 LYS A CA 1
ATOM 4709 C C . LYS A 1 609 ? -15.915 -24.417 41.154 1.00 73.50 609 LYS A C 1
ATOM 4711 O O . LYS A 1 609 ? -14.767 -24.488 40.718 1.00 73.50 609 LYS A O 1
ATOM 4716 N N . LYS A 1 610 ? -16.668 -23.332 40.965 1.00 76.12 610 LYS A N 1
ATOM 4717 C CA . LYS A 1 610 ? -16.136 -22.086 40.392 1.00 76.12 610 LYS A CA 1
ATOM 4718 C C . LYS A 1 610 ? -15.487 -21.248 41.500 1.00 76.12 610 LYS A C 1
ATOM 4720 O O . LYS A 1 610 ? -15.983 -21.235 42.624 1.00 76.12 610 LYS A O 1
ATOM 4725 N N . HIS A 1 611 ? -14.373 -20.587 41.185 1.00 76.12 611 HIS A N 1
ATOM 4726 C CA . HIS A 1 611 ? -13.653 -19.730 42.130 1.00 76.12 611 HIS A CA 1
ATOM 4727 C C . HIS A 1 611 ? -14.480 -18.479 42.462 1.00 76.12 611 HIS A C 1
ATOM 4729 O O . HIS A 1 611 ? -15.063 -17.879 41.562 1.00 76.12 611 HIS A O 1
ATOM 4735 N N . ILE A 1 612 ? -14.517 -18.107 43.742 1.00 83.00 612 ILE A N 1
ATOM 4736 C CA . ILE A 1 612 ? -15.152 -16.890 44.264 1.00 83.00 612 ILE A CA 1
ATOM 4737 C C . ILE A 1 612 ? -14.056 -16.124 44.994 1.00 83.00 612 ILE A C 1
ATOM 4739 O O . ILE A 1 612 ? -13.409 -16.696 45.871 1.00 83.00 612 ILE A O 1
ATOM 4743 N N . SER A 1 613 ? -13.816 -14.869 44.617 1.00 84.81 613 SER A N 1
ATOM 4744 C CA . SER A 1 613 ? -12.640 -14.127 45.103 1.00 84.81 613 SER A CA 1
ATOM 4745 C C . SER A 1 613 ? -12.862 -13.481 46.475 1.00 84.81 613 SER A C 1
ATOM 4747 O O . SER A 1 613 ? -11.904 -13.091 47.142 1.00 84.81 613 SER A O 1
ATOM 4749 N N . HIS A 1 614 ? -14.117 -13.377 46.915 1.00 88.88 614 HIS A N 1
ATOM 4750 C CA . HIS A 1 614 ? -14.494 -12.724 48.168 1.00 88.88 614 HIS A CA 1
ATOM 4751 C C . HIS A 1 614 ? -14.216 -13.594 49.401 1.00 88.88 614 HIS A C 1
ATOM 4753 O O . HIS A 1 614 ? -14.620 -14.757 49.471 1.00 88.88 614 HIS A O 1
ATOM 4759 N N . SER A 1 615 ? -13.567 -13.009 50.412 1.00 88.69 615 SER A N 1
ATOM 4760 C CA . SER A 1 615 ? -13.256 -13.686 51.676 1.00 88.69 615 SER A CA 1
ATOM 4761 C C . SER A 1 615 ? -14.463 -13.734 52.630 1.00 88.69 615 SER A C 1
ATOM 4763 O O . SER A 1 615 ? -15.369 -12.902 52.530 1.00 88.69 615 SER A O 1
ATOM 4765 N N . PRO A 1 616 ? -14.480 -14.654 53.617 1.00 87.50 616 PRO A N 1
ATOM 4766 C CA . PRO A 1 616 ? -15.508 -14.683 54.663 1.00 87.50 616 PRO A CA 1
ATOM 4767 C C . PRO A 1 616 ? -15.660 -13.346 55.399 1.00 87.50 616 PRO A C 1
ATOM 4769 O O . PRO A 1 616 ? -16.780 -12.916 55.671 1.00 87.50 616 PRO A O 1
ATOM 4772 N N . LYS A 1 617 ? -14.535 -12.663 55.649 1.00 89.81 617 LYS A N 1
ATOM 4773 C CA . LYS A 1 617 ? -14.503 -11.309 56.205 1.00 89.81 617 LYS A CA 1
ATOM 4774 C C . LYS A 1 617 ? -15.238 -10.306 55.318 1.00 89.81 617 LYS A C 1
ATOM 4776 O O . LYS A 1 617 ? -16.077 -9.569 55.818 1.00 89.81 617 LYS A O 1
ATOM 4781 N N . TRP A 1 618 ? -14.974 -10.305 54.011 1.00 93.00 618 TRP A N 1
ATOM 4782 C CA . TRP A 1 618 ? -15.646 -9.389 53.087 1.00 93.00 618 TRP A CA 1
ATOM 4783 C C . TRP A 1 618 ? -17.170 -9.567 53.126 1.00 93.00 618 TRP A C 1
ATOM 4785 O O . TRP A 1 618 ? -17.899 -8.584 53.233 1.00 93.00 618 TRP A O 1
ATOM 4795 N N . PHE A 1 619 ? -17.660 -10.814 53.121 1.00 91.06 619 PHE A N 1
ATOM 4796 C CA . PHE A 1 619 ? -19.096 -11.092 53.247 1.00 91.06 619 PHE A CA 1
ATOM 4797 C C . PHE A 1 619 ? -19.671 -10.594 54.573 1.00 91.06 619 PHE A C 1
ATOM 4799 O O . PHE A 1 619 ? -20.774 -10.044 54.586 1.00 91.06 619 PHE A O 1
ATOM 4806 N N . PHE A 1 620 ? -18.935 -10.777 55.672 1.00 89.88 620 PHE A N 1
ATOM 4807 C CA . PHE A 1 620 ? -19.340 -10.271 56.977 1.00 89.88 620 PHE A CA 1
ATOM 4808 C C . PHE A 1 620 ? -19.446 -8.747 56.968 1.00 89.88 620 PHE A C 1
ATOM 4810 O O . PHE A 1 620 ? -20.525 -8.222 57.230 1.00 89.88 620 PHE A O 1
ATOM 4817 N N . ASP A 1 621 ? -18.382 -8.049 56.572 1.00 90.06 621 ASP A N 1
ATOM 4818 C CA . ASP A 1 621 ? -18.331 -6.587 56.552 1.00 90.06 621 ASP A CA 1
ATOM 4819 C C . ASP A 1 621 ? -19.442 -5.988 55.667 1.00 90.06 621 ASP A C 1
ATOM 4821 O O . ASP A 1 621 ? -20.125 -5.047 56.076 1.00 90.06 621 ASP A O 1
ATOM 4825 N N . GLN A 1 622 ? -19.689 -6.560 54.482 1.00 90.31 622 GLN A N 1
ATOM 4826 C CA . GLN A 1 622 ? -20.719 -6.068 53.558 1.00 90.31 622 GLN A CA 1
ATOM 4827 C C . GLN A 1 622 ? -22.143 -6.297 54.072 1.00 90.31 622 GLN A C 1
ATOM 4829 O O . GLN A 1 622 ? -22.956 -5.373 54.063 1.00 90.31 622 GLN A O 1
ATOM 4834 N N . VAL A 1 623 ? -22.475 -7.506 54.539 1.00 90.12 623 VAL A N 1
ATOM 4835 C CA . VAL A 1 623 ? -23.830 -7.789 55.047 1.00 90.12 623 VAL A CA 1
ATOM 4836 C C . VAL A 1 623 ? -24.112 -6.991 56.315 1.00 90.12 623 VAL A C 1
ATOM 4838 O O . VAL A 1 623 ? -25.222 -6.489 56.488 1.00 90.12 623 VAL A O 1
ATOM 4841 N N . VAL A 1 624 ? -23.109 -6.832 57.176 1.00 88.06 624 VAL A N 1
ATOM 4842 C CA . VAL A 1 624 ? -23.204 -6.004 58.375 1.00 88.06 624 VAL A CA 1
ATOM 4843 C C . VAL A 1 624 ? -23.435 -4.538 58.004 1.00 88.06 624 VAL A C 1
ATOM 4845 O O . VAL A 1 624 ? -24.350 -3.925 58.547 1.00 88.06 624 VAL A O 1
ATOM 4848 N N . ALA A 1 625 ? -22.704 -3.986 57.031 1.00 87.31 625 ALA A N 1
ATOM 4849 C CA . ALA A 1 625 ? -22.930 -2.621 56.554 1.00 87.31 625 ALA A CA 1
ATOM 4850 C C . ALA A 1 625 ? -24.358 -2.416 56.007 1.00 87.31 625 ALA A C 1
ATOM 4852 O O . ALA A 1 625 ? -25.000 -1.405 56.305 1.00 87.31 625 ALA A O 1
ATOM 4853 N N . VAL A 1 626 ? -24.886 -3.389 55.256 1.00 86.88 626 VAL A N 1
ATOM 4854 C CA . VAL A 1 626 ? -26.266 -3.373 54.736 1.00 86.88 626 VAL A CA 1
ATOM 4855 C C . VAL A 1 626 ? -27.289 -3.451 55.869 1.00 86.88 626 VAL A C 1
ATOM 4857 O O . VAL A 1 626 ? -28.258 -2.690 55.873 1.00 86.88 626 VAL A O 1
ATOM 4860 N N . ALA A 1 627 ? -27.065 -4.322 56.854 1.00 84.25 627 ALA A N 1
ATOM 4861 C CA . ALA A 1 627 ? -27.905 -4.420 58.042 1.00 84.25 627 ALA A CA 1
ATOM 4862 C C . ALA A 1 627 ? -27.907 -3.098 58.831 1.00 84.25 627 ALA A C 1
ATOM 4864 O O . ALA A 1 627 ? -28.967 -2.642 59.257 1.00 84.25 627 ALA A O 1
ATOM 4865 N N . THR A 1 628 ? -26.750 -2.436 58.967 1.00 83.62 628 THR A N 1
ATOM 4866 C CA . THR A 1 628 ? -26.622 -1.160 59.692 1.00 83.62 628 THR A CA 1
ATOM 4867 C C . THR A 1 628 ? -27.340 -0.036 58.967 1.00 83.62 628 THR A C 1
ATOM 4869 O O . THR A 1 628 ? -28.022 0.782 59.587 1.00 83.62 628 THR A O 1
ATOM 4872 N N . LYS A 1 629 ? -27.237 -0.006 57.637 1.00 81.06 629 LYS A N 1
ATOM 4873 C CA . LYS A 1 629 ? -27.971 0.948 56.807 1.00 81.06 629 LYS A CA 1
ATOM 4874 C C . LYS A 1 629 ? -29.484 0.741 56.921 1.00 81.06 629 LYS A C 1
ATOM 4876 O O . LYS A 1 629 ? -30.207 1.721 57.053 1.00 81.06 629 LYS A O 1
ATOM 4881 N N . ALA A 1 630 ? -29.954 -0.509 56.934 1.00 73.56 630 ALA A N 1
ATOM 4882 C CA . ALA A 1 630 ? -31.371 -0.822 57.120 1.00 73.56 630 ALA A CA 1
ATOM 4883 C C . ALA A 1 630 ? -31.879 -0.383 58.505 1.00 73.56 630 ALA A C 1
ATOM 4885 O O . ALA A 1 630 ? -32.962 0.185 58.610 1.00 73.56 630 ALA A O 1
ATOM 4886 N N . ALA A 1 631 ? -31.079 -0.579 59.556 1.00 69.62 631 ALA A N 1
ATOM 4887 C CA . ALA A 1 631 ? -31.427 -0.176 60.919 1.00 69.62 631 ALA A CA 1
ATOM 4888 C C . ALA A 1 631 ? -31.396 1.351 61.153 1.00 69.62 631 ALA A C 1
ATOM 4890 O O . ALA A 1 631 ? -32.057 1.838 62.064 1.00 69.62 631 ALA A O 1
ATOM 4891 N N . SER A 1 632 ? -30.652 2.119 60.345 1.00 66.62 632 SER A N 1
ATOM 4892 C CA . SER A 1 632 ? -30.452 3.568 60.543 1.00 66.62 632 SER A CA 1
ATOM 4893 C C . SER A 1 632 ? -31.337 4.478 59.679 1.00 66.62 632 SER A C 1
ATOM 4895 O O . SER A 1 632 ? -31.315 5.695 59.868 1.00 66.62 632 SER A O 1
ATOM 4897 N N . THR A 1 633 ? -32.136 3.938 58.750 1.00 62.16 633 THR A N 1
ATOM 4898 C CA . THR A 1 633 ? -33.079 4.735 57.942 1.00 62.16 633 THR A CA 1
ATOM 4899 C C . THR A 1 633 ? -34.147 5.411 58.825 1.00 62.16 633 THR A C 1
ATOM 4901 O O . THR A 1 633 ? -34.920 4.705 59.472 1.00 62.16 633 THR A O 1
ATOM 4904 N N . PRO A 1 634 ? -34.241 6.759 58.862 1.00 53.09 634 PRO A N 1
ATOM 4905 C CA . PRO A 1 634 ? -35.169 7.463 59.745 1.00 53.09 634 PRO A CA 1
ATOM 4906 C C . PRO A 1 634 ? -36.615 7.259 59.278 1.00 53.09 634 PRO A C 1
ATOM 4908 O O . PRO A 1 634 ? -37.033 7.815 58.263 1.00 53.09 634 PRO A O 1
ATOM 4911 N N . SER A 1 635 ? -37.383 6.456 60.018 1.00 50.56 635 SER A N 1
ATOM 4912 C CA . SER A 1 635 ? -38.808 6.243 59.755 1.00 50.56 635 SER A CA 1
ATOM 4913 C C . SER A 1 635 ? -39.667 7.018 60.764 1.00 50.56 635 SER A C 1
ATOM 4915 O O . SER A 1 635 ? -39.395 6.914 61.961 1.00 50.56 635 SER A O 1
ATOM 4917 N N . PRO A 1 636 ? -40.704 7.757 60.330 1.00 53.75 636 PRO A N 1
ATOM 4918 C CA . PRO A 1 636 ? -41.525 8.589 61.215 1.00 53.75 636 PRO A CA 1
ATOM 4919 C C . PRO A 1 636 ? -42.424 7.799 62.188 1.00 53.75 636 PRO A C 1
ATOM 4921 O O . PRO A 1 636 ? -42.896 8.386 63.158 1.00 53.75 636 PRO A O 1
ATOM 4924 N N . ASP A 1 637 ? -42.607 6.486 61.985 1.00 58.38 637 ASP A N 1
ATOM 4925 C CA . ASP A 1 637 ? -43.490 5.638 62.794 1.00 58.38 637 ASP A CA 1
ATOM 4926 C C . ASP A 1 637 ? -42.727 4.527 63.543 1.00 58.38 637 ASP A C 1
ATOM 4928 O O . ASP A 1 637 ? -41.835 3.869 63.009 1.00 58.38 637 ASP A O 1
ATOM 4932 N N . ALA A 1 638 ? -43.115 4.247 64.793 1.00 57.66 638 ALA A N 1
ATOM 4933 C CA . ALA A 1 638 ? -42.483 3.203 65.614 1.00 57.66 638 ALA A CA 1
ATOM 4934 C C . ALA A 1 638 ? -42.631 1.781 65.025 1.00 57.66 638 ALA A C 1
ATOM 4936 O O . ALA A 1 638 ? -41.781 0.926 65.246 1.00 57.66 638 ALA A O 1
ATOM 4937 N N . VAL A 1 639 ? -43.694 1.532 64.249 1.00 59.59 639 VAL A N 1
ATOM 4938 C CA . VAL A 1 639 ? -43.983 0.221 63.635 1.00 59.59 639 VAL A CA 1
ATOM 4939 C C . VAL A 1 639 ? -42.992 -0.117 62.515 1.00 59.59 639 VAL A C 1
ATOM 4941 O O . VAL A 1 639 ? -42.637 -1.279 62.333 1.00 59.59 639 VAL A O 1
ATOM 4944 N N . THR A 1 640 ? -42.515 0.884 61.775 1.00 54.94 640 THR A N 1
ATOM 4945 C CA . THR A 1 640 ? -41.550 0.695 60.682 1.00 54.94 640 THR A CA 1
ATOM 4946 C C . THR A 1 640 ? -40.115 0.524 61.190 1.00 54.94 640 THR A C 1
ATOM 4948 O O . THR A 1 640 ? -39.343 -0.198 60.565 1.00 54.94 640 THR A O 1
ATOM 4951 N N . CYS A 1 641 ? -39.786 1.090 62.357 1.00 58.50 641 CYS A N 1
ATOM 4952 C CA . CYS A 1 641 ? -38.502 0.888 63.044 1.00 58.50 641 CYS A CA 1
ATOM 4953 C C . CYS A 1 641 ? -38.339 -0.552 63.577 1.00 58.50 641 CYS A C 1
ATOM 4955 O O . CYS A 1 641 ? -37.277 -1.167 63.455 1.00 58.50 641 CYS A O 1
ATOM 4957 N N . ASP A 1 642 ? -39.415 -1.142 64.110 1.00 62.78 642 ASP A N 1
ATOM 4958 C CA . ASP A 1 642 ? -39.400 -2.554 64.516 1.00 62.78 642 ASP A CA 1
ATOM 4959 C C . ASP A 1 642 ? -39.203 -3.477 63.291 1.00 62.78 642 ASP A C 1
ATOM 4961 O O . ASP A 1 642 ? -38.457 -4.454 63.357 1.00 62.78 642 ASP A O 1
ATOM 4965 N N . GLN A 1 643 ? -39.793 -3.145 62.134 1.00 64.75 643 GLN A N 1
ATOM 4966 C CA . GLN A 1 643 ? -39.620 -3.917 60.893 1.00 64.75 643 GLN A CA 1
ATOM 4967 C C . GLN A 1 643 ? -38.187 -3.863 60.338 1.00 64.75 643 GLN A C 1
ATOM 4969 O O . GLN A 1 643 ? -37.669 -4.896 59.906 1.00 64.75 643 GLN A O 1
ATOM 4974 N N . SER A 1 644 ? -37.518 -2.706 60.381 1.00 66.12 644 SER A N 1
ATOM 4975 C CA . SER A 1 644 ? -36.128 -2.571 59.922 1.00 66.12 644 SER A CA 1
ATOM 4976 C C . SER A 1 644 ? -35.138 -3.335 60.805 1.00 66.12 644 SER A C 1
ATOM 4978 O O . SER A 1 644 ? -34.226 -3.986 60.290 1.00 66.12 644 SER A O 1
ATOM 4980 N N . ASN A 1 645 ? -35.350 -3.338 62.124 1.00 71.44 645 ASN A N 1
ATOM 4981 C CA . ASN A 1 645 ? -34.538 -4.121 63.059 1.00 71.44 645 ASN A CA 1
ATOM 4982 C C . ASN A 1 645 ? -34.742 -5.631 62.879 1.00 71.44 645 ASN A C 1
ATOM 4984 O O . ASN A 1 645 ? -33.780 -6.402 62.906 1.00 71.44 645 ASN A O 1
ATOM 4988 N N . VAL A 1 646 ? -35.977 -6.073 62.624 1.00 75.75 646 VAL A N 1
ATOM 4989 C CA . VAL A 1 646 ? -36.262 -7.476 62.286 1.00 75.75 646 VAL A CA 1
ATOM 4990 C C . VAL A 1 646 ? -35.563 -7.880 60.983 1.00 75.75 646 VAL A C 1
ATOM 4992 O O . VAL A 1 646 ? -34.964 -8.955 60.919 1.00 75.75 646 VAL A O 1
ATOM 4995 N N . GLN A 1 647 ? -35.569 -7.018 59.965 1.00 78.75 647 GLN A N 1
ATOM 4996 C CA . GLN A 1 647 ? -34.889 -7.267 58.691 1.00 78.75 647 GLN A CA 1
ATOM 4997 C C . GLN A 1 647 ? -33.358 -7.344 58.850 1.00 78.75 647 GLN A C 1
ATOM 4999 O O . GLN A 1 647 ? -32.727 -8.247 58.297 1.00 78.75 647 GLN A O 1
ATOM 5004 N N . ALA A 1 648 ? -32.760 -6.471 59.667 1.00 78.44 648 ALA A N 1
ATOM 5005 C CA . ALA A 1 648 ? -31.334 -6.520 59.997 1.00 78.44 648 ALA A CA 1
ATOM 5006 C C . ALA A 1 648 ? -30.945 -7.836 60.701 1.00 78.44 648 ALA A C 1
ATOM 5008 O O . ALA A 1 648 ? -29.983 -8.497 60.297 1.00 78.44 648 ALA A O 1
ATOM 5009 N N . ARG A 1 649 ? -31.737 -8.282 61.691 1.00 80.69 649 ARG A N 1
ATOM 5010 C CA . ARG A 1 649 ? -31.546 -9.582 62.370 1.00 80.69 649 ARG A CA 1
ATOM 5011 C C . ARG A 1 649 ? -31.652 -10.759 61.386 1.00 80.69 649 ARG A C 1
ATOM 5013 O O . ARG A 1 649 ? -30.859 -11.698 61.455 1.00 80.69 649 ARG A O 1
ATOM 5020 N N . GLN A 1 650 ? -32.582 -10.705 60.430 1.00 83.75 650 GLN A N 1
ATOM 5021 C CA . GLN A 1 650 ? -32.720 -11.730 59.386 1.00 83.75 650 GLN A CA 1
ATOM 5022 C C . GLN A 1 650 ? -31.496 -11.806 58.462 1.00 83.75 650 GLN A C 1
ATOM 5024 O O . GLN A 1 650 ? -31.073 -12.907 58.103 1.00 83.75 650 GLN A O 1
ATOM 5029 N N . TYR A 1 651 ? -30.899 -10.668 58.096 1.00 88.25 651 TYR A N 1
ATOM 5030 C CA . TYR A 1 651 ? -29.673 -10.638 57.290 1.00 88.25 651 TYR A CA 1
ATOM 5031 C C . TYR A 1 651 ? -28.478 -11.248 58.022 1.00 88.25 651 TYR A C 1
ATOM 5033 O O . TYR A 1 651 ? -27.758 -12.057 57.435 1.00 88.25 651 TYR A O 1
ATOM 5041 N N . LEU A 1 652 ? -28.310 -10.940 59.312 1.00 85.81 652 LEU A N 1
ATOM 5042 C CA . LEU A 1 652 ? -27.258 -11.531 60.145 1.00 85.81 652 LEU A CA 1
ATOM 5043 C C . LEU A 1 652 ? -27.429 -13.047 60.293 1.00 85.81 652 LEU A C 1
ATOM 5045 O O . LEU A 1 652 ? -26.462 -13.799 60.178 1.00 85.81 652 LEU A O 1
ATOM 5049 N N . TYR A 1 653 ? -28.661 -13.521 60.478 1.00 87.69 653 TYR A N 1
ATOM 5050 C CA . TYR A 1 653 ? -28.931 -14.956 60.534 1.00 87.69 653 TYR A CA 1
ATOM 5051 C C . TYR A 1 653 ? -28.636 -15.654 59.198 1.00 87.69 653 TYR A C 1
ATOM 5053 O O . TYR A 1 653 ? -27.995 -16.706 59.171 1.00 87.69 653 TYR A O 1
ATOM 5061 N N . ALA A 1 654 ? -29.042 -15.051 58.076 1.00 87.62 654 ALA A N 1
ATOM 5062 C CA . ALA A 1 654 ? -28.744 -15.574 56.744 1.00 87.62 654 ALA A CA 1
ATOM 5063 C C . ALA A 1 654 ? -27.231 -15.652 56.477 1.00 87.62 654 ALA A C 1
ATOM 5065 O O . ALA A 1 654 ? -26.761 -16.647 55.923 1.00 87.62 654 ALA A O 1
ATOM 5066 N N . LEU A 1 655 ? -26.467 -14.645 56.914 1.00 89.75 655 LEU A N 1
ATOM 5067 C CA . LEU A 1 655 ? -25.006 -14.632 56.839 1.00 89.75 655 LEU A CA 1
ATOM 5068 C C . LEU A 1 655 ? -24.375 -15.762 57.661 1.00 89.75 655 LEU A C 1
ATOM 5070 O O . LEU A 1 655 ? -23.468 -16.428 57.169 1.00 89.75 655 LEU A O 1
ATOM 5074 N N . TYR A 1 656 ? -24.850 -16.003 58.886 1.00 88.56 656 TYR A N 1
ATOM 5075 C CA . TYR A 1 656 ? -24.335 -17.088 59.726 1.00 88.56 656 TYR A CA 1
ATOM 5076 C C . TYR A 1 656 ? -24.510 -18.454 59.048 1.00 88.56 656 TYR A C 1
ATOM 5078 O O . TYR A 1 656 ? -23.541 -19.191 58.866 1.00 88.56 656 TYR A O 1
ATOM 5086 N N . VAL A 1 657 ? -25.728 -18.752 58.583 1.00 89.81 657 VAL A N 1
ATOM 5087 C CA . VAL A 1 657 ? -26.038 -20.005 57.872 1.00 89.81 657 VAL A CA 1
ATOM 5088 C C . VAL A 1 657 ? -25.198 -20.145 56.597 1.00 89.81 657 VAL A C 1
ATOM 5090 O O . VAL A 1 657 ? -24.692 -21.227 56.287 1.00 89.81 657 VAL A O 1
ATOM 5093 N N . PHE A 1 658 ? -25.014 -19.046 55.865 1.00 92.38 658 PHE A N 1
ATOM 5094 C CA . PHE A 1 658 ? -24.136 -19.003 54.702 1.00 92.38 658 PHE A CA 1
ATOM 5095 C C . PHE A 1 658 ? -22.685 -19.347 55.066 1.00 92.38 658 PHE A C 1
ATOM 5097 O O . PHE A 1 658 ? -22.105 -20.237 54.452 1.00 92.38 658 PHE A O 1
ATOM 5104 N N . LEU A 1 659 ? -22.098 -18.712 56.081 1.00 90.31 659 LEU A N 1
ATOM 5105 C CA . LEU A 1 659 ? -20.702 -18.948 56.458 1.00 90.31 659 LEU A CA 1
ATOM 5106 C C . LEU A 1 659 ? -20.462 -20.374 56.971 1.00 90.31 659 LEU A C 1
ATOM 5108 O O . LEU A 1 659 ? -19.424 -20.954 56.657 1.00 90.31 659 LEU A O 1
ATOM 5112 N N . CYS A 1 660 ? -21.432 -20.986 57.660 1.00 89.38 660 CYS A N 1
ATOM 5113 C CA . CYS A 1 660 ? -21.358 -22.398 58.053 1.00 89.38 660 CYS A CA 1
ATOM 5114 C C . CYS A 1 660 ? -21.198 -23.351 56.858 1.00 89.38 660 CYS A C 1
ATOM 5116 O O . CYS A 1 660 ? -20.630 -24.430 57.008 1.00 89.38 660 CYS A O 1
ATOM 5118 N N . THR A 1 661 ? -21.706 -22.973 55.684 1.00 88.00 661 THR A N 1
ATOM 5119 C CA . THR A 1 661 ? -21.659 -23.808 54.475 1.00 88.00 661 THR A CA 1
ATOM 5120 C C . THR A 1 661 ? -20.534 -23.403 53.527 1.00 88.00 661 THR A C 1
ATOM 5122 O O . THR A 1 661 ? -19.869 -24.269 52.966 1.00 88.00 661 THR A O 1
ATOM 5125 N N . PHE A 1 662 ? -20.291 -22.103 53.368 1.00 87.56 662 PHE A N 1
ATOM 5126 C CA . PHE A 1 662 ? -19.290 -21.557 52.456 1.00 87.56 662 PHE A CA 1
ATOM 5127 C C . PHE A 1 662 ? -17.863 -21.645 53.010 1.00 87.56 662 PHE A C 1
ATOM 5129 O O . PHE A 1 662 ? -16.942 -22.013 52.284 1.00 87.56 662 PHE A O 1
ATOM 5136 N N . ALA A 1 663 ? -17.672 -21.324 54.292 1.00 88.12 663 ALA A N 1
ATOM 5137 C CA . ALA A 1 663 ? -16.358 -21.266 54.926 1.00 88.12 663 ALA A CA 1
ATOM 5138 C C . ALA A 1 663 ? -16.437 -21.666 56.412 1.00 88.12 663 ALA A C 1
ATOM 5140 O O . ALA A 1 663 ? -16.174 -20.839 57.290 1.00 88.12 663 ALA A O 1
ATOM 5141 N N . PRO A 1 664 ? -16.764 -22.937 56.723 1.00 87.81 664 PRO A N 1
ATOM 5142 C CA . PRO A 1 664 ? -16.955 -23.388 58.102 1.00 87.81 664 PRO A CA 1
ATOM 5143 C C . PRO A 1 664 ? -15.719 -23.160 58.979 1.00 87.81 664 PRO A C 1
ATOM 5145 O O . PRO A 1 664 ? -15.859 -22.837 60.155 1.00 87.81 664 PRO A O 1
ATOM 5148 N N . ALA A 1 665 ? -14.516 -23.257 58.401 1.00 86.56 665 ALA A N 1
ATOM 5149 C CA . ALA A 1 665 ? -13.250 -23.014 59.091 1.00 86.56 665 ALA A CA 1
ATOM 5150 C C . ALA A 1 665 ? -13.159 -21.607 59.711 1.00 86.56 665 ALA A C 1
ATOM 5152 O O . ALA A 1 665 ? -12.614 -21.461 60.799 1.00 86.56 665 ALA A O 1
ATOM 5153 N N . ALA A 1 666 ? -13.756 -20.592 59.073 1.00 85.62 666 ALA A N 1
ATOM 5154 C CA . ALA A 1 666 ? -13.731 -19.216 59.571 1.00 85.62 666 ALA A CA 1
ATOM 5155 C C . ALA A 1 666 ? -14.542 -19.032 60.870 1.00 85.62 666 ALA A C 1
ATOM 5157 O O . ALA A 1 666 ? -14.309 -18.076 61.609 1.00 85.62 666 ALA A O 1
ATOM 5158 N N . LEU A 1 667 ? -15.481 -19.946 61.147 1.00 86.50 667 LEU A N 1
ATOM 5159 C CA . LEU A 1 667 ? -16.349 -19.944 62.329 1.00 86.50 667 LEU A CA 1
ATOM 5160 C C . LEU A 1 667 ? -15.904 -20.935 63.418 1.00 86.50 667 LEU A C 1
ATOM 5162 O O . LEU A 1 667 ? -16.507 -20.960 64.493 1.00 86.50 667 LEU A O 1
ATOM 5166 N N . VAL A 1 668 ? -14.877 -21.755 63.163 1.00 86.19 668 VAL A N 1
ATOM 5167 C CA . VAL A 1 668 ? -14.320 -22.676 64.167 1.00 86.19 668 VAL A CA 1
ATOM 5168 C C . VAL A 1 668 ? -13.769 -21.853 65.325 1.00 86.19 668 VAL A C 1
ATOM 5170 O O . VAL A 1 668 ? -13.034 -20.889 65.115 1.00 86.19 668 VAL A O 1
ATOM 5173 N N . ARG A 1 669 ? -14.153 -22.231 66.546 1.00 83.62 669 ARG A N 1
ATOM 5174 C CA . ARG A 1 669 ? -13.729 -21.545 67.765 1.00 83.62 669 ARG A CA 1
ATOM 5175 C C . ARG A 1 669 ? -12.398 -22.086 68.258 1.00 83.62 669 ARG A C 1
ATOM 5177 O O . ARG A 1 669 ? -12.178 -23.295 68.240 1.00 83.62 669 ARG A O 1
ATOM 5184 N N . ASP A 1 670 ? -11.555 -21.182 68.725 1.00 81.31 670 ASP A N 1
ATOM 5185 C CA . ASP A 1 670 ? -10.346 -21.505 69.465 1.00 81.31 670 ASP A CA 1
ATOM 5186 C C . ASP A 1 670 ? -10.637 -21.762 70.957 1.00 81.31 670 ASP A C 1
ATOM 5188 O O . ASP A 1 670 ? -11.773 -21.647 71.431 1.00 81.31 670 ASP A O 1
ATOM 5192 N N . ASP A 1 671 ? -9.588 -22.070 71.723 1.00 77.75 671 ASP A N 1
ATOM 5193 C CA . ASP A 1 671 ? -9.668 -22.315 73.171 1.00 77.75 671 ASP A CA 1
ATOM 5194 C C . ASP A 1 671 ? -10.168 -21.096 73.972 1.00 77.75 671 ASP A C 1
ATOM 5196 O O . ASP A 1 671 ? -10.557 -21.221 75.134 1.00 77.75 671 ASP A O 1
ATOM 5200 N N . ARG A 1 672 ? -10.167 -19.901 73.364 1.00 75.50 672 ARG A N 1
ATOM 5201 C CA . ARG A 1 672 ? -10.672 -18.648 73.947 1.00 75.50 672 ARG A CA 1
ATOM 5202 C C . ARG A 1 672 ? -12.123 -18.369 73.547 1.00 75.50 672 ARG A C 1
ATOM 5204 O O . ARG A 1 672 ? -12.653 -17.310 73.882 1.00 75.50 672 ARG A O 1
ATOM 5211 N N . GLY A 1 673 ? -12.764 -19.304 72.843 1.00 75.75 673 GLY A N 1
ATOM 5212 C CA . GLY A 1 673 ? -14.131 -19.187 72.353 1.00 75.75 673 GLY A CA 1
ATOM 5213 C C . GLY A 1 673 ? -14.290 -18.228 71.172 1.00 75.75 673 GLY A C 1
ATOM 5214 O O . GLY A 1 673 ? -15.431 -17.936 70.808 1.00 75.75 673 GLY A O 1
ATOM 5215 N N . ARG A 1 674 ? -13.184 -17.750 70.580 1.00 80.94 674 ARG A N 1
ATOM 5216 C CA . ARG A 1 674 ? -13.169 -16.807 69.461 1.00 80.94 674 ARG A CA 1
ATOM 5217 C C . ARG A 1 674 ? -13.017 -17.522 68.126 1.00 80.94 674 ARG A C 1
ATOM 5219 O O . ARG A 1 674 ? -12.288 -18.501 68.016 1.00 80.94 674 ARG A O 1
ATOM 5226 N N . SER A 1 675 ? -13.718 -17.047 67.102 1.00 87.12 675 SER A N 1
ATOM 5227 C CA . SER A 1 675 ? -13.557 -17.551 65.731 1.00 87.12 675 SER A CA 1
ATOM 5228 C C . SER A 1 675 ? -12.470 -16.784 64.976 1.00 87.12 675 SER A C 1
ATOM 5230 O O . SER A 1 675 ? -12.179 -15.634 65.317 1.00 87.12 675 SER A O 1
ATOM 5232 N N . GLN A 1 676 ? -11.908 -17.360 63.909 1.00 84.12 676 GLN A N 1
ATOM 5233 C CA . GLN A 1 676 ? -10.987 -16.628 63.027 1.00 84.12 676 GLN A CA 1
ATOM 5234 C C . GLN A 1 676 ? -11.630 -15.334 62.497 1.00 84.12 676 GLN A C 1
ATOM 5236 O O . GLN A 1 676 ? -11.014 -14.272 62.523 1.00 84.12 676 GLN A O 1
ATOM 5241 N N . LEU A 1 677 ? -12.906 -15.396 62.108 1.00 86.12 677 LEU A N 1
ATOM 5242 C CA . LEU A 1 677 ? -13.667 -14.235 61.654 1.00 86.12 677 LEU A CA 1
ATOM 5243 C C . LEU A 1 677 ? -13.777 -13.141 62.735 1.00 86.12 677 LEU A C 1
ATOM 5245 O O . LEU A 1 677 ? -13.670 -11.955 62.426 1.00 86.12 677 LEU A O 1
ATOM 5249 N N . SER A 1 678 ? -13.936 -13.528 64.005 1.00 83.44 678 SER A N 1
ATOM 5250 C CA . SER A 1 678 ? -14.031 -12.593 65.136 1.00 83.44 678 SER A CA 1
ATOM 5251 C C . SER A 1 678 ? -12.723 -11.866 65.463 1.00 83.44 678 SER A C 1
ATOM 5253 O O . SER A 1 678 ? -12.754 -10.811 66.094 1.00 83.44 678 SER A O 1
ATOM 5255 N N . TYR A 1 679 ? -11.578 -12.417 65.047 1.00 83.31 679 TYR A N 1
ATOM 5256 C CA . TYR A 1 679 ? -10.280 -11.747 65.147 1.00 83.31 679 TYR A CA 1
ATOM 5257 C C . TYR A 1 679 ? -10.074 -10.713 64.043 1.00 83.31 679 TYR A C 1
ATOM 5259 O O . TYR A 1 679 ? -9.342 -9.745 64.233 1.00 83.31 679 TYR A O 1
ATOM 5267 N N . GLU A 1 680 ? -10.699 -10.925 62.887 1.00 83.44 680 GLU A N 1
ATOM 5268 C CA . GLU A 1 680 ? -10.482 -10.101 61.705 1.00 83.44 680 GLU A CA 1
ATOM 5269 C C . GLU A 1 680 ? -11.540 -8.995 61.540 1.00 83.44 680 GLU A C 1
ATOM 5271 O O . GLU A 1 680 ? -11.262 -8.005 60.860 1.00 83.44 680 GLU A O 1
ATOM 5276 N N . CYS A 1 681 ? -12.728 -9.134 62.136 1.00 85.12 681 CYS A N 1
ATOM 5277 C CA . CYS A 1 681 ? -13.865 -8.219 61.959 1.00 85.12 681 CYS A CA 1
ATOM 5278 C C . CYS A 1 681 ? -14.310 -7.588 63.290 1.00 85.12 681 CYS A C 1
ATOM 5280 O O . CYS A 1 681 ? -13.954 -8.065 64.364 1.00 85.12 681 CYS A O 1
ATOM 5282 N N . THR A 1 682 ? -15.136 -6.540 63.240 1.00 80.94 682 THR A N 1
ATOM 5283 C CA . THR A 1 682 ? -15.765 -5.928 64.424 1.00 80.94 682 THR A CA 1
ATOM 5284 C C . THR A 1 682 ? -17.286 -6.043 64.343 1.00 80.94 682 THR A C 1
ATOM 5286 O O . THR A 1 682 ? -17.898 -5.713 63.331 1.00 80.94 682 THR A O 1
ATOM 5289 N N . PHE A 1 683 ? -17.923 -6.531 65.412 1.00 79.50 683 PHE A N 1
ATOM 5290 C CA . PHE A 1 683 ? -19.382 -6.663 65.462 1.00 79.50 683 PHE A CA 1
ATOM 5291 C C . PHE A 1 683 ? -20.029 -5.340 65.916 1.00 79.50 683 PHE A C 1
ATOM 5293 O O . PHE A 1 683 ? -19.690 -4.873 67.010 1.00 79.50 683 PHE A O 1
ATOM 5300 N N . PRO A 1 684 ? -20.969 -4.738 65.162 1.00 72.06 684 PRO A N 1
ATOM 5301 C CA . PRO A 1 684 ? -21.575 -3.469 65.559 1.00 72.06 684 PRO A CA 1
ATOM 5302 C C . PRO A 1 684 ? -22.566 -3.642 66.712 1.00 72.06 684 PRO A C 1
ATOM 5304 O O . PRO A 1 684 ? -23.525 -4.402 66.616 1.00 72.06 684 PRO A O 1
ATOM 5307 N N . GLU A 1 685 ? -22.363 -2.894 67.796 1.00 67.56 685 GLU A N 1
ATOM 5308 C CA . GLU A 1 685 ? -23.168 -3.008 69.028 1.00 67.56 685 GLU A CA 1
ATOM 5309 C C . GLU A 1 685 ? -24.590 -2.447 68.886 1.00 67.56 685 GLU A C 1
ATOM 5311 O O . GLU A 1 685 ? -25.513 -2.889 69.559 1.00 67.56 685 GLU A O 1
ATOM 5316 N N . HIS A 1 686 ? -24.778 -1.497 67.971 1.00 65.94 686 HIS A N 1
ATOM 5317 C CA . HIS A 1 686 ? -26.024 -0.750 67.778 1.00 65.94 686 HIS A CA 1
ATOM 5318 C C . HIS A 1 686 ? -27.054 -1.465 66.888 1.00 65.94 686 HIS A C 1
ATOM 5320 O O . HIS A 1 686 ? -28.189 -1.018 66.785 1.00 65.94 686 HIS A O 1
ATOM 5326 N N . LEU A 1 687 ? -26.681 -2.568 66.233 1.00 61.62 687 LEU A N 1
ATOM 5327 C CA . LEU A 1 687 ? -27.536 -3.297 65.285 1.00 61.62 687 LEU A CA 1
ATOM 5328 C C . LEU A 1 687 ? -28.654 -4.119 65.936 1.00 61.62 687 LEU A C 1
ATOM 5330 O O . LEU A 1 687 ? -29.507 -4.672 65.243 1.00 61.62 687 LEU A O 1
ATOM 5334 N N . CYS A 1 688 ? -28.602 -4.286 67.255 1.00 56.22 688 CYS A N 1
ATOM 5335 C CA . CYS A 1 688 ? -29.429 -5.245 67.974 1.00 56.22 688 CYS A CA 1
ATOM 5336 C C . CYS A 1 688 ? -29.982 -4.697 69.295 1.00 56.22 688 CYS A C 1
ATOM 5338 O O . CYS A 1 688 ? -30.482 -5.486 70.088 1.00 56.22 688 CYS A O 1
ATOM 5340 N N . THR A 1 689 ? -29.941 -3.379 69.530 1.00 56.28 689 THR A N 1
ATOM 5341 C CA . THR A 1 689 ? -30.560 -2.796 70.728 1.00 56.28 689 THR A CA 1
ATOM 5342 C C . THR A 1 689 ? -32.081 -2.995 70.663 1.00 56.28 689 THR A C 1
ATOM 5344 O O . THR A 1 689 ? -32.685 -2.580 69.667 1.00 56.28 689 THR A O 1
ATOM 5347 N N . PRO A 1 690 ? -32.715 -3.643 71.655 1.00 52.31 690 PRO A N 1
ATOM 5348 C CA . PRO A 1 690 ? -34.163 -3.845 71.664 1.00 52.31 690 PRO A CA 1
ATOM 5349 C C . PRO A 1 690 ? -34.895 -2.497 71.646 1.00 52.31 690 PRO A C 1
ATOM 5351 O O . PRO A 1 690 ? -34.472 -1.549 72.307 1.00 52.31 690 PRO A O 1
ATOM 5354 N N . SER A 1 691 ? -35.995 -2.399 70.888 1.00 51.22 691 SER A N 1
ATOM 5355 C CA . SER A 1 691 ? -36.898 -1.252 71.026 1.00 51.22 691 SER A CA 1
ATOM 5356 C C . SER A 1 691 ? -37.540 -1.308 72.414 1.00 51.22 691 SER A C 1
ATOM 5358 O O . SER A 1 691 ? -37.799 -2.395 72.939 1.00 51.22 691 SER A O 1
ATOM 5360 N N . ASP A 1 692 ? -37.820 -0.152 73.023 1.00 44.12 692 ASP A N 1
ATOM 5361 C CA . ASP A 1 692 ? -38.385 -0.046 74.384 1.00 44.12 692 ASP A CA 1
ATOM 5362 C C . ASP A 1 692 ? -39.680 -0.869 74.596 1.00 44.12 692 ASP A C 1
ATOM 5364 O O . ASP A 1 692 ? -40.099 -1.089 75.732 1.00 44.12 692 ASP A O 1
ATOM 5368 N N . LYS A 1 693 ? -40.311 -1.365 73.520 1.00 45.03 693 LYS A N 1
AT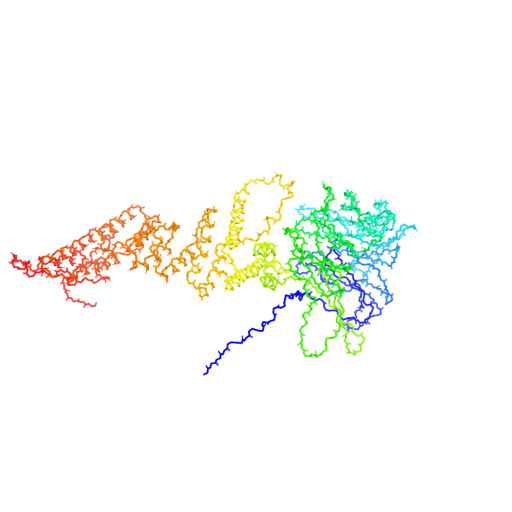OM 5369 C CA . LYS A 1 693 ? -41.461 -2.279 73.561 1.00 45.03 693 LYS A CA 1
ATOM 5370 C C . LYS A 1 693 ? -41.098 -3.753 73.792 1.00 45.03 693 LYS A C 1
ATOM 5372 O O . LYS A 1 693 ? -41.869 -4.432 74.465 1.00 45.03 693 LYS A O 1
ATOM 5377 N N . GLU A 1 694 ? -39.967 -4.261 73.286 1.00 46.91 694 GLU A N 1
ATOM 5378 C CA . GLU A 1 694 ? -39.525 -5.652 73.541 1.00 46.91 694 GLU A CA 1
ATOM 5379 C C . GLU A 1 694 ? -39.125 -5.835 75.017 1.00 46.91 694 GLU A C 1
ATOM 5381 O O . GLU A 1 694 ? -39.464 -6.846 75.635 1.00 46.91 694 GLU A O 1
ATOM 5386 N N . LEU A 1 695 ? -38.508 -4.810 75.613 1.00 48.12 695 LEU A N 1
ATOM 5387 C CA . LEU A 1 695 ? -38.098 -4.788 77.024 1.00 48.12 695 LEU A CA 1
ATOM 5388 C C . LEU A 1 695 ? -39.276 -4.787 78.016 1.00 48.12 695 LEU A C 1
ATOM 5390 O O . LEU A 1 695 ? -39.100 -5.169 79.170 1.00 48.12 695 LEU A O 1
ATOM 5394 N N . GLN A 1 696 ? -40.478 -4.369 77.597 1.00 45.34 696 GLN A N 1
ATOM 5395 C CA . GLN A 1 696 ? -41.650 -4.312 78.482 1.00 45.34 696 GLN A CA 1
ATOM 5396 C C . GLN A 1 696 ? -42.462 -5.613 78.532 1.00 45.34 696 GLN A C 1
ATOM 5398 O O . GLN A 1 696 ? -43.240 -5.792 79.468 1.00 45.34 696 GLN A O 1
ATOM 5403 N N . ILE A 1 697 ? -42.306 -6.521 77.561 1.00 47.41 697 ILE A N 1
ATOM 5404 C CA . ILE A 1 697 ? -43.138 -7.735 77.476 1.00 47.41 697 ILE A CA 1
ATOM 5405 C C . ILE A 1 697 ? -42.471 -8.936 78.159 1.00 47.41 697 ILE A C 1
ATOM 5407 O O . ILE A 1 697 ? -43.172 -9.743 78.766 1.00 47.41 697 ILE A O 1
ATOM 5411 N N . ASN A 1 698 ? -41.139 -9.029 78.146 1.00 42.38 698 ASN A N 1
ATOM 5412 C CA . ASN A 1 698 ? -40.416 -10.145 78.750 1.00 42.38 698 ASN A CA 1
ATOM 5413 C C . ASN A 1 698 ? -39.380 -9.642 79.760 1.00 42.38 698 ASN A C 1
ATOM 5415 O O . ASN A 1 698 ? -38.322 -9.147 79.389 1.00 42.38 698 ASN A O 1
ATOM 5419 N N . GLY A 1 699 ? -39.658 -9.818 81.052 1.00 48.03 699 GLY A N 1
ATOM 5420 C CA . GLY A 1 699 ? -38.641 -9.707 82.099 1.00 48.03 699 GLY A CA 1
ATOM 5421 C C . GLY A 1 699 ? -37.690 -10.906 82.070 1.00 48.03 699 GLY A C 1
ATOM 5422 O O . GLY A 1 699 ? -37.767 -11.750 82.962 1.00 48.03 699 GLY A O 1
ATOM 5423 N N . SER A 1 700 ? -36.835 -11.014 81.048 1.00 41.16 700 SER A N 1
ATOM 5424 C CA . SER A 1 700 ? -35.832 -12.079 80.943 1.00 41.16 700 SER A CA 1
ATOM 5425 C C . SER A 1 700 ? -34.395 -11.560 81.071 1.00 41.16 700 SER A C 1
ATOM 5427 O O . SER A 1 700 ? -34.099 -10.380 80.896 1.00 41.16 700 SER A O 1
ATOM 5429 N N . SER A 1 701 ? -33.519 -12.462 81.514 1.00 46.19 701 SER A N 1
ATOM 5430 C CA . SER A 1 701 ? -32.093 -12.262 81.777 1.00 46.19 701 SER A CA 1
ATOM 5431 C C . SER A 1 701 ? -31.329 -11.682 80.582 1.00 46.19 701 SER A C 1
ATOM 5433 O O . SER A 1 701 ? -31.669 -11.983 79.444 1.00 46.19 701 SER A O 1
ATOM 5435 N N . ASN A 1 702 ? -30.210 -10.990 80.847 1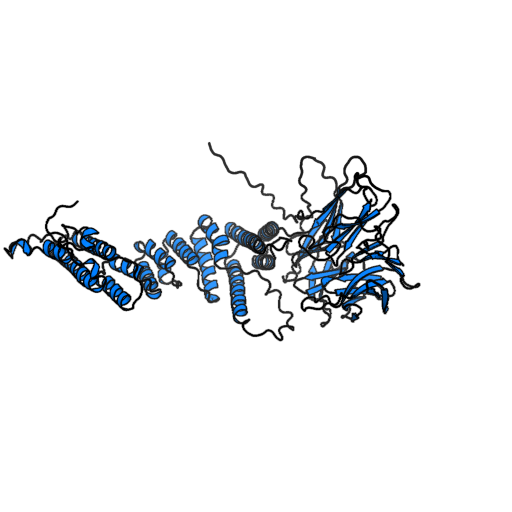.00 48.44 702 ASN A N 1
ATOM 5436 C CA . ASN A 1 702 ? -29.236 -10.493 79.852 1.00 48.44 702 ASN A CA 1
ATOM 5437 C C . ASN A 1 702 ? -28.786 -11.521 78.778 1.00 48.44 702 ASN A C 1
ATOM 5439 O O . ASN A 1 702 ? -28.156 -11.126 77.802 1.00 48.44 702 ASN A O 1
ATOM 5443 N N . ASP A 1 703 ? -29.070 -12.817 78.947 1.00 45.91 703 ASP A N 1
ATOM 5444 C CA . ASP A 1 703 ? -28.777 -13.882 77.976 1.00 45.91 703 ASP A CA 1
ATOM 5445 C C . ASP A 1 703 ? -29.730 -13.934 76.761 1.00 45.91 703 ASP A C 1
ATOM 5447 O O . ASP A 1 703 ? -29.358 -14.529 75.749 1.00 45.91 703 ASP A O 1
ATOM 5451 N N . ASP A 1 704 ? -30.915 -13.311 76.822 1.00 51.50 704 ASP A N 1
ATOM 5452 C CA . ASP A 1 704 ? -31.901 -13.309 75.721 1.00 51.50 704 ASP A CA 1
ATOM 5453 C C . ASP A 1 704 ? -31.785 -12.089 74.790 1.00 51.50 704 ASP A C 1
ATOM 5455 O O . ASP A 1 704 ? -32.579 -11.941 73.858 1.00 51.50 704 ASP A O 1
ATOM 5459 N N . ASP A 1 705 ? -30.800 -11.211 75.012 1.00 62.16 705 ASP A N 1
ATOM 5460 C CA . ASP A 1 705 ? -30.558 -10.070 74.130 1.00 62.16 705 ASP A CA 1
ATOM 5461 C C . ASP A 1 705 ? -30.121 -10.577 72.734 1.00 62.16 705 ASP A C 1
ATOM 5463 O O . ASP A 1 705 ? -29.085 -11.250 72.607 1.00 62.16 705 ASP A O 1
ATOM 5467 N N . PRO A 1 706 ? -30.867 -10.255 71.656 1.00 62.84 706 PRO A N 1
ATOM 5468 C CA . PRO A 1 706 ? -30.509 -10.622 70.287 1.00 62.84 706 PRO A CA 1
ATOM 5469 C C . PRO A 1 706 ? -29.075 -10.223 69.911 1.00 62.84 706 PRO A C 1
ATOM 5471 O O . PRO A 1 706 ? -28.434 -10.913 69.114 1.00 62.84 706 PRO A O 1
ATOM 5474 N N . SER A 1 707 ? -28.546 -9.146 70.504 1.00 63.44 707 SER A N 1
ATOM 5475 C CA . SER A 1 707 ? -27.174 -8.672 70.287 1.00 63.44 707 SER A CA 1
ATOM 5476 C C . SER A 1 707 ? -26.119 -9.663 70.802 1.00 63.44 707 SER A C 1
ATOM 5478 O O . SER A 1 707 ? -25.158 -9.987 70.095 1.00 63.44 707 SER A O 1
ATOM 5480 N N . VAL A 1 708 ? -26.339 -10.210 72.001 1.00 68.25 708 VAL A N 1
ATOM 5481 C CA . VAL A 1 708 ? -25.487 -11.210 72.659 1.00 68.25 708 VAL A CA 1
ATOM 5482 C C . VAL A 1 708 ? -25.570 -12.535 71.905 1.00 68.25 708 VAL A C 1
ATOM 5484 O O . VAL A 1 708 ? -24.555 -13.198 71.677 1.00 68.25 708 VAL A O 1
ATOM 5487 N N . HIS A 1 709 ? -26.762 -12.887 71.417 1.00 74.81 709 HIS A N 1
ATOM 5488 C CA . HIS A 1 709 ? -26.972 -14.094 70.626 1.00 74.81 709 HIS A CA 1
ATOM 5489 C C . HIS A 1 709 ? -26.162 -14.096 69.317 1.00 74.81 709 HIS A C 1
ATOM 5491 O O . HIS A 1 709 ? -25.405 -15.036 69.062 1.00 74.81 709 HIS A O 1
ATOM 5497 N N . PHE A 1 710 ? -26.252 -13.040 68.498 1.00 76.69 710 PHE A N 1
ATOM 5498 C CA . PHE A 1 710 ? -25.500 -12.973 67.237 1.00 76.69 710 PHE A CA 1
ATOM 5499 C C . PHE A 1 710 ? -23.986 -12.865 67.452 1.00 76.69 710 PHE A C 1
ATOM 5501 O O . PHE A 1 710 ? -23.224 -13.499 66.718 1.00 76.69 710 PHE A O 1
ATOM 5508 N N . ARG A 1 711 ? -23.532 -12.149 68.489 1.00 76.19 711 ARG A N 1
ATOM 5509 C CA . ARG A 1 711 ? -22.111 -12.115 68.877 1.00 76.19 711 ARG A CA 1
ATOM 5510 C C . ARG A 1 711 ? -21.572 -13.508 69.167 1.00 76.19 711 ARG A C 1
ATOM 5512 O O . ARG A 1 711 ? -20.560 -13.902 68.584 1.00 76.19 711 ARG A O 1
ATOM 5519 N N . ARG A 1 712 ? -22.290 -14.289 69.978 1.00 78.38 712 ARG A N 1
ATOM 5520 C CA . ARG A 1 712 ? -21.938 -15.686 70.249 1.00 78.38 712 ARG A CA 1
ATOM 5521 C C . ARG A 1 712 ? -21.945 -16.523 68.972 1.00 78.38 712 ARG A C 1
ATOM 5523 O O . ARG A 1 712 ? -21.011 -17.297 68.779 1.00 78.38 712 ARG A O 1
ATOM 5530 N N . LEU A 1 713 ? -22.936 -16.381 68.087 1.00 82.31 713 LEU A N 1
ATOM 5531 C CA . LEU A 1 713 ? -23.011 -17.162 66.840 1.00 82.31 713 LEU A CA 1
ATOM 5532 C C . LEU A 1 713 ? -21.749 -17.012 65.980 1.00 82.31 713 LEU A C 1
ATOM 5534 O O . LEU A 1 713 ? -21.166 -18.018 65.579 1.00 82.31 713 LEU A O 1
ATOM 5538 N N . PHE A 1 714 ? -21.272 -15.786 65.769 1.00 82.88 714 PHE A N 1
ATOM 5539 C CA . PHE A 1 714 ? -20.049 -15.534 64.998 1.00 82.88 714 PHE A CA 1
ATOM 5540 C C . PHE A 1 714 ? -18.752 -15.728 65.803 1.00 82.88 714 PHE A C 1
ATOM 5542 O O . PHE A 1 714 ? -17.668 -15.560 65.250 1.00 82.88 714 PHE A O 1
ATOM 5549 N N . GLY A 1 715 ? -18.831 -16.113 67.081 1.00 78.38 715 GLY A N 1
ATOM 5550 C CA . GLY A 1 715 ? -17.670 -16.358 67.938 1.00 78.38 715 GLY A CA 1
ATOM 5551 C C . GLY A 1 715 ? -16.992 -15.083 68.442 1.00 78.38 715 GLY A C 1
ATOM 5552 O O . GLY A 1 715 ? -15.791 -15.091 68.657 1.00 78.38 715 GLY A O 1
ATOM 5553 N N . PHE A 1 716 ? -17.718 -13.977 68.612 1.00 79.06 716 PHE A N 1
ATOM 5554 C CA . PHE A 1 716 ? -17.212 -12.805 69.330 1.00 79.06 716 PHE A CA 1
ATOM 5555 C C . PHE A 1 716 ? -17.278 -13.039 70.849 1.00 79.06 716 PHE A C 1
ATOM 5557 O O . PHE A 1 716 ? -18.171 -13.718 71.347 1.00 79.06 716 PHE A O 1
ATOM 5564 N N . SER A 1 717 ? -16.321 -12.477 71.591 1.00 69.44 717 SER A N 1
ATOM 5565 C CA . SER A 1 717 ? -16.266 -12.556 73.059 1.00 69.44 717 SER A CA 1
ATOM 5566 C C . SER A 1 717 ? -17.344 -11.675 73.704 1.00 69.44 717 SER A C 1
ATOM 5568 O O . SER A 1 717 ? -17.450 -10.505 73.348 1.00 69.44 717 SER A O 1
ATOM 5570 N N . ASP A 1 718 ? -18.064 -12.201 74.702 1.00 59.12 718 ASP A N 1
ATOM 5571 C CA . ASP A 1 718 ? -19.145 -11.499 75.426 1.00 59.12 718 ASP A CA 1
ATOM 5572 C C . ASP A 1 718 ? -18.655 -10.265 76.219 1.00 59.12 718 ASP A C 1
ATOM 5574 O O . ASP A 1 718 ? -19.431 -9.362 76.527 1.00 59.12 718 ASP A O 1
ATOM 5578 N N . ASN A 1 719 ? -17.354 -10.181 76.513 1.00 50.69 719 ASN A N 1
ATOM 5579 C CA . ASN A 1 719 ? -16.754 -9.007 77.146 1.00 50.69 719 ASN A CA 1
ATOM 5580 C C . ASN A 1 719 ? -16.497 -7.903 76.111 1.00 50.69 719 ASN A C 1
ATOM 5582 O O . ASN A 1 719 ? -15.507 -7.953 75.377 1.00 50.69 719 ASN A O 1
ATOM 5586 N N . GLY A 1 720 ? -17.372 -6.896 76.083 1.00 44.16 720 GLY A N 1
ATOM 5587 C CA . GLY A 1 720 ? -17.188 -5.650 75.343 1.00 44.16 720 GLY A CA 1
ATOM 5588 C C . GLY A 1 720 ? -15.996 -4.846 75.861 1.00 44.16 720 GLY A C 1
ATOM 5589 O O . GLY A 1 720 ? -16.157 -3.928 76.652 1.00 44.16 720 GLY A O 1
ATOM 5590 N N . HIS A 1 721 ? -14.793 -5.179 75.406 1.00 34.66 721 HIS A N 1
ATOM 5591 C CA . HIS A 1 721 ? -13.670 -4.252 75.368 1.00 34.66 721 HIS A CA 1
ATOM 5592 C C . HIS A 1 721 ? -12.853 -4.533 74.114 1.00 34.66 721 HIS A C 1
ATOM 5594 O O . HIS A 1 721 ? -12.242 -5.594 73.966 1.00 34.66 721 HIS A O 1
ATOM 5600 N N . GLY A 1 722 ? -12.896 -3.567 73.197 1.00 33.47 722 GLY A N 1
ATOM 5601 C CA . GLY A 1 722 ? -11.983 -3.501 72.074 1.00 33.47 722 GLY A CA 1
ATOM 5602 C C . GLY A 1 722 ? -10.536 -3.399 72.548 1.00 33.47 722 GLY A C 1
ATOM 5603 O O . GLY A 1 722 ? -10.239 -2.839 73.605 1.00 33.47 722 GLY A O 1
ATOM 5604 N N . THR A 1 723 ? -9.658 -3.936 71.718 1.00 29.30 723 THR A N 1
ATOM 5605 C CA . THR A 1 723 ? -8.273 -3.491 71.586 1.00 29.30 723 THR A CA 1
ATOM 5606 C C . THR A 1 723 ? -8.056 -3.158 70.132 1.00 29.30 723 THR A C 1
ATOM 5608 O O . THR A 1 723 ? -8.419 -4.039 69.316 1.00 29.30 723 THR A O 1
#

Nearest PDB structures (foldseek):
  8jbe-assembly1_A  TM=7.095E-01  e=4.789E-21  Drosophila
  8c7g-assembly1_A  TM=6.902E-01  e=7.899E-21  Drosophila melanogaster
  4l9o-assembly1_A  TM=5.136E-01  e=9.088E-05  Komagataella pastoris
  2bkl-assembly2_B  TM=4.486E-01  e=4.466E-04  Myxococcus xanthus
  4abn-assembly1_A  TM=2.238E-01  e=4.295E-01  Mus musculus

pLDDT: mean 76.83, std 18.56, range [23.39, 96.25]

Organism: Aphanomyces astaci (NCBI:txid112090)

InterPro domains:
  IPR009755 Regulator of MON1-CCZ1 complex, C-terminal [PF07035] (470-601)
  IPR040371 Regulator of MON1-CCZ1 complex [PTHR12897] (30-626)
  IPR049040 Regulator of MON1-CCZ1 complex, N-terminal [PF21029] (95-184)